Protein AF-0000000080771598 (afdb_homodimer)

Solvent-accessible surface area (backbone atoms only — not comparable to full-atom values): 28250 Å² total; per-residue (Å²): 133,88,80,78,76,54,63,40,70,60,49,57,68,72,60,44,41,63,59,21,54,93,52,37,79,59,56,39,40,31,40,36,38,34,39,39,39,37,68,39,38,24,35,72,76,75,35,74,57,46,80,46,67,42,46,30,31,37,40,36,41,31,43,69,46,51,52,76,40,77,41,52,15,52,71,35,59,61,47,60,25,22,37,27,39,34,43,36,38,33,21,34,55,80,38,49,33,80,73,46,57,35,33,22,36,39,37,28,38,62,59,42,78,44,52,78,42,70,54,32,35,35,44,28,40,29,38,80,86,41,38,18,27,21,21,35,28,55,65,50,74,46,78,30,64,79,86,79,67,80,42,74,47,72,63,45,32,71,85,68,51,82,73,64,88,69,71,58,45,63,70,75,68,53,88,68,50,89,76,61,35,68,74,22,55,45,49,43,60,53,49,52,52,50,43,35,37,75,76,64,51,34,40,47,56,28,23,37,39,44,40,32,22,22,81,88,41,44,27,61,26,45,36,65,50,38,58,63,14,40,21,63,78,43,43,40,34,37,37,36,44,28,37,35,30,41,84,89,63,53,69,51,52,34,40,35,38,45,34,38,34,35,30,37,43,95,64,27,36,36,38,27,42,38,36,37,47,28,37,66,101,132,88,79,76,75,53,63,37,71,60,51,57,67,71,62,46,42,63,59,21,54,93,51,38,81,59,56,40,38,32,40,36,40,34,40,40,37,38,68,38,37,24,34,70,77,75,37,74,56,45,80,48,66,42,44,28,32,36,39,38,40,32,42,69,48,54,53,76,40,78,41,53,13,52,73,36,58,62,48,62,25,24,36,27,39,34,42,37,40,31,21,34,56,81,35,52,32,81,73,46,57,35,32,23,35,40,37,28,39,62,61,43,77,44,52,77,41,70,53,34,35,35,43,28,41,30,38,82,86,43,38,18,27,22,22,34,29,55,65,50,74,44,77,31,64,79,87,80,68,80,42,74,48,72,65,46,33,71,86,70,51,82,71,65,89,68,73,56,47,64,69,76,70,53,89,66,49,90,75,63,36,70,74,22,54,44,51,44,60,53,50,51,53,49,44,36,36,74,75,65,49,33,40,48,57,28,22,38,40,45,39,32,22,24,81,87,42,44,26,62,27,45,37,63,49,37,57,65,14,42,20,63,77,43,42,42,35,37,38,36,45,29,37,34,30,42,86,88,64,54,71,51,52,36,39,35,38,44,36,38,33,34,28,37,46,94,62,27,36,35,38,27,41,37,35,37,47,29,38,65,103

Structure (mmCIF, N/CA/C/O backbone):
data_AF-0000000080771598-model_v1
#
loop_
_entity.id
_entity.type
_entity.pdbx_description
1 polymer 'DUF1794 domain-containing protein'
#
loop_
_atom_site.group_PDB
_atom_site.id
_atom_site.type_symbol
_atom_site.label_atom_id
_atom_site.label_alt_id
_atom_site.label_comp_id
_atom_site.label_asym_id
_atom_site.label_entity_id
_atom_site.label_seq_id
_atom_site.pdbx_PDB_ins_code
_atom_site.Cartn_x
_atom_site.Cartn_y
_atom_site.Cartn_z
_atom_site.occupancy
_atom_site.B_iso_or_equiv
_atom_site.auth_seq_id
_atom_site.auth_comp_id
_atom_site.auth_asym_id
_atom_site.auth_atom_id
_atom_site.pdbx_PDB_model_num
ATOM 1 N N . MET A 1 1 ? 12.57 40.688 -14.508 1 23.73 1 MET A N 1
ATOM 2 C CA . MET A 1 1 ? 12.922 39.719 -13.477 1 23.73 1 MET A CA 1
ATOM 3 C C . MET A 1 1 ? 12.898 38.281 -14.039 1 23.73 1 MET A C 1
ATOM 5 O O . MET A 1 1 ? 11.914 37.875 -14.641 1 23.73 1 MET A O 1
ATOM 9 N N . ASN A 1 2 ? 14.039 37.719 -14.266 1 23.36 2 ASN A N 1
ATOM 10 C CA . ASN A 1 2 ? 14.469 36.531 -14.961 1 23.36 2 ASN A CA 1
ATOM 11 C C . ASN A 1 2 ? 14.07 35.25 -14.203 1 23.36 2 ASN A C 1
ATOM 13 O O . ASN A 1 2 ? 14.578 35 -13.109 1 23.36 2 ASN A O 1
ATOM 17 N N . LEU A 1 3 ? 12.82 34.875 -14.227 1 22.02 3 LEU A N 1
ATOM 18 C CA . LEU A 1 3 ? 12.023 33.781 -13.641 1 22.02 3 LEU A CA 1
ATOM 19 C C . LEU A 1 3 ? 12.672 32.438 -13.883 1 22.02 3 LEU A C 1
ATOM 21 O O . LEU A 1 3 ? 12.406 31.797 -14.906 1 22.02 3 LEU A O 1
ATOM 25 N N . SER A 1 4 ? 13.961 32.375 -13.5 1 25.53 4 SER A N 1
ATOM 26 C CA . SER A 1 4 ? 14.695 31.125 -13.648 1 25.53 4 SER A CA 1
ATOM 27 C C . SER A 1 4 ? 14.023 29.984 -12.883 1 25.53 4 SER A C 1
ATOM 29 O O . SER A 1 4 ? 13.781 30.109 -11.68 1 25.53 4 SER A O 1
ATOM 31 N N . GLN A 1 5 ? 13.258 29.125 -13.477 1 22.75 5 GLN A N 1
ATOM 32 C CA . GLN A 1 5 ? 12.258 28.078 -13.281 1 22.75 5 GLN A CA 1
ATOM 33 C C . GLN A 1 5 ? 12.859 26.875 -12.547 1 22.75 5 GLN A C 1
ATOM 35 O O . GLN A 1 5 ? 13.781 26.234 -13.047 1 22.75 5 GLN A O 1
ATOM 40 N N . PHE A 1 6 ? 12.906 26.938 -11.258 1 26.81 6 PHE A N 1
ATOM 41 C CA . PHE A 1 6 ? 13.469 25.953 -10.352 1 26.81 6 PHE A CA 1
ATOM 42 C C . PHE A 1 6 ? 12.805 24.594 -10.547 1 26.81 6 PHE A C 1
ATOM 44 O O . PHE A 1 6 ? 11.711 24.359 -10.039 1 26.81 6 PHE A O 1
ATOM 51 N N . GLN A 1 7 ? 12.898 23.906 -11.633 1 23.14 7 GLN A N 1
ATOM 52 C CA . GLN A 1 7 ? 12.43 22.578 -12.031 1 23.14 7 GLN A CA 1
ATOM 53 C C . GLN A 1 7 ? 13.141 21.484 -11.242 1 23.14 7 GLN A C 1
ATOM 55 O O . GLN A 1 7 ? 14.375 21.453 -11.203 1 23.14 7 GLN A O 1
ATOM 60 N N . ARG A 1 8 ? 12.609 21.141 -10.109 1 29.84 8 ARG A N 1
ATOM 61 C CA . ARG A 1 8 ? 13.242 19.938 -9.586 1 29.84 8 ARG A CA 1
ATOM 62 C C . ARG A 1 8 ? 13.562 18.953 -10.703 1 29.84 8 ARG A C 1
ATOM 64 O O . ARG A 1 8 ? 12.648 18.406 -11.336 1 29.84 8 ARG A O 1
ATOM 71 N N . ALA A 1 9 ? 14.602 18.891 -11.273 1 35.28 9 ALA A N 1
ATOM 72 C CA . ALA A 1 9 ? 14.938 18.141 -12.477 1 35.28 9 ALA A CA 1
ATOM 73 C C . ALA A 1 9 ? 14.984 16.641 -12.195 1 35.28 9 ALA A C 1
ATOM 75 O O . ALA A 1 9 ? 15.68 16.188 -11.289 1 35.28 9 ALA A O 1
ATOM 76 N N . SER A 1 10 ? 13.773 15.828 -12.312 1 38.22 10 SER A N 1
ATOM 77 C CA . SER A 1 10 ? 13.93 14.383 -12.391 1 38.22 10 SER A CA 1
ATOM 78 C C . SER A 1 10 ? 15.281 14.008 -12.992 1 38.22 10 SER A C 1
ATOM 80 O O . SER A 1 10 ? 15.758 14.664 -13.922 1 38.22 10 SER A O 1
ATOM 82 N N . ALA A 1 11 ? 15.992 13.258 -12.211 1 47.62 11 ALA A N 1
ATOM 83 C CA . ALA A 1 11 ? 17.125 12.742 -12.969 1 47.62 11 ALA A CA 1
ATOM 84 C C . ALA A 1 11 ? 16.688 12.164 -14.305 1 47.62 11 ALA A C 1
ATOM 86 O O . ALA A 1 11 ? 15.562 11.68 -14.438 1 47.62 11 ALA A O 1
ATOM 87 N N . PRO A 1 12 ? 17.469 12.406 -15.32 1 44.69 12 PRO A N 1
ATOM 88 C CA . PRO A 1 12 ? 17.125 11.75 -16.578 1 44.69 12 PRO A CA 1
ATOM 89 C C . PRO A 1 12 ? 16.734 10.281 -16.391 1 44.69 12 PRO A C 1
ATOM 91 O O . PRO A 1 12 ? 17.344 9.586 -15.562 1 44.69 12 PRO A O 1
ATOM 94 N N . LEU A 1 13 ? 15.555 9.93 -16.797 1 50 13 LEU A N 1
ATOM 95 C CA . LEU A 1 13 ? 15.031 8.57 -16.75 1 50 13 LEU A CA 1
ATOM 96 C C . LEU A 1 13 ? 16.156 7.551 -16.922 1 50 13 LEU A C 1
ATOM 98 O O . LEU A 1 13 ? 16.141 6.496 -16.281 1 50 13 LEU A O 1
ATOM 102 N N . SER A 1 14 ? 17.078 7.926 -17.734 1 47.44 14 SER A N 1
ATOM 103 C CA . SER A 1 14 ? 18.156 6.996 -18.016 1 47.44 14 SER A CA 1
ATOM 104 C C . SER A 1 14 ? 18.984 6.719 -16.75 1 47.44 14 SER A C 1
ATOM 106 O O . SER A 1 14 ? 19.375 5.578 -16.5 1 47.44 14 SER A O 1
ATOM 108 N N . GLN A 1 15 ? 19.234 7.672 -15.945 1 49.88 15 GLN A N 1
ATOM 109 C CA . GLN A 1 15 ? 20.047 7.492 -14.742 1 49.88 15 GLN A CA 1
ATOM 110 C C . GLN A 1 15 ? 19.25 6.766 -13.656 1 49.88 15 GLN A C 1
ATOM 112 O O . GLN A 1 15 ? 19.812 5.953 -12.922 1 49.88 15 GLN A O 1
ATOM 117 N N . SER A 1 16 ? 17.984 7.027 -13.633 1 57.72 16 SER A N 1
ATOM 118 C CA . SER A 1 16 ? 17.141 6.375 -12.625 1 57.72 16 SER A CA 1
ATOM 119 C C . SER A 1 16 ? 17.031 4.879 -12.891 1 57.72 16 SER A C 1
ATOM 121 O O . SER A 1 16 ? 17.031 4.078 -11.953 1 57.72 16 SER A O 1
ATOM 123 N N . LEU A 1 17 ? 17.188 4.586 -14.078 1 69.12 17 LEU A N 1
ATOM 124 C CA . LEU A 1 17 ? 17.031 3.18 -14.43 1 69.12 17 LEU A CA 1
ATOM 125 C C . LEU A 1 17 ? 18.25 2.373 -13.984 1 69.12 17 LEU A C 1
ATOM 127 O O . LEU A 1 17 ? 18.109 1.232 -13.531 1 69.12 17 LEU A O 1
ATOM 131 N N . ASP A 1 18 ? 19.328 3.045 -13.945 1 78.81 18 ASP A N 1
ATOM 132 C CA . ASP A 1 18 ? 20.531 2.322 -13.531 1 78.81 18 ASP A CA 1
ATOM 133 C C . ASP A 1 18 ? 20.516 2.047 -12.023 1 78.81 18 ASP A C 1
ATOM 135 O O . ASP A 1 18 ? 20.938 0.983 -11.578 1 78.81 18 ASP A O 1
ATOM 139 N N . HIS A 1 19 ? 19.844 2.879 -11.32 1 92.25 19 HIS A N 1
ATOM 140 C CA . HIS A 1 19 ? 19.875 2.744 -9.867 1 92.25 19 HIS A CA 1
ATOM 141 C C . HIS A 1 19 ? 18.797 1.787 -9.375 1 92.25 19 HIS A C 1
ATOM 143 O O . HIS A 1 19 ? 18.828 1.359 -8.219 1 92.25 19 HIS A O 1
ATOM 149 N N . LEU A 1 20 ? 17.984 1.378 -10.289 1 96.69 20 LEU A N 1
ATOM 150 C CA . LEU A 1 20 ? 16.953 0.416 -9.93 1 96.69 20 LEU A CA 1
ATOM 151 C C . LEU A 1 20 ? 17.531 -0.985 -9.789 1 96.69 20 LEU A C 1
ATOM 153 O O . LEU A 1 20 ? 16.891 -1.884 -9.25 1 96.69 20 LEU A O 1
ATOM 157 N N . GLY A 1 21 ? 18.734 -1.151 -10.25 1 96.69 21 GLY A N 1
ATOM 158 C CA . GLY A 1 21 ? 19.375 -2.445 -10.109 1 96.69 21 GLY A CA 1
ATOM 159 C C . GLY A 1 21 ? 18.594 -3.58 -10.734 1 96.69 21 GLY A C 1
ATOM 160 O O . GLY A 1 21 ? 18.219 -3.514 -11.906 1 96.69 21 GLY A O 1
ATOM 161 N N . PRO A 1 22 ? 18.375 -4.613 -9.906 1 98 22 PRO A N 1
ATOM 162 C CA . PRO A 1 22 ? 17.672 -5.785 -10.438 1 98 22 PRO A CA 1
ATOM 163 C C . PRO A 1 22 ? 16.234 -5.469 -10.875 1 98 22 PRO A C 1
ATOM 165 O O . PRO A 1 22 ? 15.602 -6.285 -11.547 1 98 22 PRO A O 1
ATOM 168 N N . LEU A 1 23 ? 15.711 -4.324 -10.539 1 98.56 23 LEU A N 1
ATOM 169 C CA . LEU A 1 23 ? 14.32 -3.988 -10.805 1 98.56 23 LEU A CA 1
ATOM 170 C C . LEU A 1 23 ? 14.195 -3.207 -12.109 1 98.56 23 LEU A C 1
ATOM 172 O O . LEU A 1 23 ? 13.078 -2.904 -12.555 1 98.56 23 LEU A O 1
ATOM 176 N N . ALA A 1 24 ? 15.266 -2.844 -12.758 1 97.12 24 ALA A N 1
ATOM 177 C CA . ALA A 1 24 ? 15.297 -1.892 -13.859 1 97.12 24 ALA A CA 1
ATOM 178 C C . ALA A 1 24 ? 14.367 -2.332 -14.992 1 97.12 24 ALA A C 1
ATOM 180 O O . ALA A 1 24 ? 13.625 -1.518 -15.547 1 97.12 24 ALA A O 1
ATOM 181 N N . GLU A 1 25 ? 14.352 -3.582 -15.25 1 97.06 25 GLU A N 1
ATOM 182 C CA . GLU A 1 25 ? 13.641 -4.059 -16.422 1 97.06 25 GLU A CA 1
ATOM 183 C C . GLU A 1 25 ? 12.141 -4.188 -16.156 1 97.06 25 GLU A C 1
ATOM 185 O O . GLU A 1 25 ? 11.359 -4.434 -17.062 1 97.06 25 GLU A O 1
ATOM 190 N N . LEU A 1 26 ? 11.695 -3.988 -14.93 1 98.31 26 LEU A N 1
ATOM 191 C CA . LEU A 1 26 ? 10.266 -4.023 -14.602 1 98.31 26 LEU A CA 1
ATOM 192 C C . LEU A 1 26 ? 9.539 -2.834 -15.219 1 98.31 26 LEU A C 1
ATOM 194 O O . LEU A 1 26 ? 8.352 -2.914 -15.516 1 98.31 26 LEU A O 1
ATOM 198 N N . SER A 1 27 ? 10.242 -1.776 -15.398 1 97.62 27 SER A N 1
ATOM 199 C CA . SER A 1 27 ? 9.602 -0.551 -15.859 1 97.62 27 SER A CA 1
ATOM 200 C C . SER A 1 27 ? 8.828 -0.787 -17.156 1 97.62 27 SER A C 1
ATOM 202 O O . SER A 1 27 ? 9.375 -1.333 -18.109 1 97.62 27 SER A O 1
ATOM 204 N N . GLY A 1 28 ? 7.492 -0.408 -17.109 1 97.94 28 GLY A N 1
ATOM 205 C CA . GLY A 1 28 ? 6.699 -0.551 -18.312 1 97.94 28 GLY A CA 1
ATOM 206 C C . GLY A 1 28 ? 5.367 -1.239 -18.078 1 97.94 28 GLY A C 1
ATOM 207 O O . GLY A 1 28 ? 4.949 -1.407 -16.922 1 97.94 28 GLY A O 1
ATOM 208 N N . HIS A 1 29 ? 4.695 -1.545 -19.156 1 98.75 29 HIS A N 1
ATOM 209 C CA . HIS A 1 29 ? 3.371 -2.154 -19.156 1 98.75 29 HIS A CA 1
ATOM 210 C C . HIS A 1 29 ? 3.451 -3.643 -19.484 1 98.75 29 HIS A C 1
ATOM 212 O O . HIS A 1 29 ? 4.039 -4.031 -20.5 1 98.75 29 HIS A O 1
ATOM 218 N N . TRP A 1 30 ? 2.891 -4.469 -18.641 1 98.94 30 TRP A N 1
ATOM 219 C CA . TRP A 1 30 ? 2.906 -5.922 -18.797 1 98.94 30 TRP A CA 1
ATOM 220 C C . TRP A 1 30 ? 1.49 -6.473 -18.922 1 98.94 30 TRP A C 1
ATOM 222 O O . TRP A 1 30 ? 0.58 -6.027 -18.219 1 98.94 30 TRP A O 1
ATOM 232 N N . THR A 1 31 ? 1.27 -7.375 -19.781 1 98.81 31 THR A N 1
ATOM 233 C CA . THR A 1 31 ? -0.011 -8.055 -19.938 1 98.81 31 THR A CA 1
ATOM 234 C C . THR A 1 31 ? 0.19 -9.562 -20.062 1 98.81 31 THR A C 1
ATOM 236 O O . THR A 1 31 ? 1.224 -10.016 -20.562 1 98.81 31 THR A O 1
ATOM 239 N N . GLY A 1 32 ? -0.761 -10.289 -19.5 1 98.75 32 GLY A N 1
ATOM 240 C CA . GLY A 1 32 ? -0.625 -11.734 -19.625 1 98.75 32 GLY A CA 1
ATOM 241 C C . GLY A 1 32 ? -1.787 -12.492 -19.016 1 98.75 32 GLY A C 1
ATOM 242 O O . GLY A 1 32 ? -2.9 -11.977 -18.922 1 98.75 32 GLY A O 1
ATOM 243 N N . HIS A 1 33 ? -1.488 -13.781 -18.781 1 98.69 33 HIS A N 1
ATOM 244 C CA . HIS A 1 33 ? -2.482 -14.727 -18.281 1 98.69 33 HIS A CA 1
ATOM 245 C C . HIS A 1 33 ? -1.934 -15.547 -17.125 1 98.69 33 HIS A C 1
ATOM 247 O O . HIS A 1 33 ? -0.716 -15.68 -16.969 1 98.69 33 HIS A O 1
ATOM 253 N N . GLY A 1 34 ? -2.805 -16.047 -16.375 1 98.75 34 GLY A N 1
ATOM 254 C CA . GLY A 1 34 ? -2.396 -16.859 -15.242 1 98.75 34 GLY A CA 1
ATOM 255 C C . GLY A 1 34 ? -3.543 -17.641 -14.617 1 98.75 34 GLY A C 1
ATOM 256 O O . GLY A 1 34 ? -4.512 -17.984 -15.297 1 98.75 34 GLY A O 1
ATOM 257 N N . TYR A 1 35 ? -3.311 -18.062 -13.453 1 98.88 35 TYR A N 1
ATOM 258 C CA . TYR A 1 35 ? -4.289 -18.781 -12.656 1 98.88 35 TYR A CA 1
ATOM 259 C C . TYR A 1 35 ? -4.285 -18.297 -11.211 1 98.88 35 TYR A C 1
ATOM 261 O O . TYR A 1 35 ? -3.264 -17.812 -10.719 1 98.88 35 TYR A O 1
ATOM 269 N N . ASN A 1 36 ? -5.332 -18.406 -10.625 1 98.5 36 ASN A N 1
ATOM 270 C CA . ASN A 1 36 ? -5.547 -18.094 -9.211 1 98.5 36 ASN A CA 1
ATOM 271 C C . ASN A 1 36 ? -6.344 -19.188 -8.516 1 98.5 36 ASN A C 1
ATOM 273 O O . ASN A 1 36 ? -7.422 -19.578 -8.977 1 98.5 36 ASN A O 1
ATOM 277 N N . MET A 1 37 ? -5.824 -19.672 -7.477 1 98.5 37 MET A N 1
ATOM 278 C CA . MET A 1 37 ? -6.488 -20.688 -6.664 1 98.5 37 MET A CA 1
ATOM 279 C C . MET A 1 37 ? -6.582 -20.234 -5.207 1 98.5 37 MET A C 1
ATOM 281 O O . MET A 1 37 ? -5.586 -19.828 -4.613 1 98.5 37 MET A O 1
ATOM 285 N N . ILE A 1 38 ? -7.773 -20.344 -4.629 1 98.38 38 ILE A N 1
ATOM 286 C CA . ILE A 1 38 ? -7.957 -19.922 -3.246 1 98.38 38 ILE A CA 1
ATOM 287 C C . ILE A 1 38 ? -9.07 -20.734 -2.594 1 98.38 38 ILE A C 1
ATOM 289 O O . ILE A 1 38 ? -10.094 -21 -3.217 1 98.38 38 ILE A O 1
ATOM 293 N N . ALA A 1 39 ? -8.828 -21.203 -1.413 1 98.19 39 ALA A N 1
ATOM 294 C CA . ALA A 1 39 ? -9.891 -21.672 -0.529 1 98.19 39 ALA A CA 1
ATOM 295 C C . ALA A 1 39 ? -10.414 -20.531 0.351 1 98.19 39 ALA A C 1
ATOM 297 O O . ALA A 1 39 ? -9.648 -19.922 1.099 1 98.19 39 ALA A O 1
ATOM 298 N N . VAL A 1 40 ? -11.742 -20.25 0.284 1 98.06 40 VAL A N 1
ATOM 299 C CA . VAL A 1 40 ? -12.312 -19.172 1.075 1 98.06 40 VAL A CA 1
ATOM 300 C C . VAL A 1 40 ? -13.312 -19.734 2.078 1 98.06 40 VAL A C 1
ATOM 302 O O . VAL A 1 40 ? -13.969 -20.75 1.81 1 98.06 40 VAL A O 1
ATOM 305 N N . PRO A 1 41 ? -13.484 -19 3.229 1 98.12 41 PRO A N 1
ATOM 306 C CA . PRO A 1 41 ? -14.57 -19.406 4.129 1 98.12 41 PRO A CA 1
ATOM 307 C C . PRO A 1 41 ? -15.93 -19.406 3.443 1 98.12 41 PRO A C 1
ATOM 309 O O . PRO A 1 41 ? -16.172 -18.609 2.529 1 98.12 41 PRO A O 1
ATOM 312 N N . ASP A 1 42 ? -16.812 -20.25 3.988 1 97.62 42 ASP A N 1
ATOM 313 C CA . ASP A 1 42 ? -18.156 -20.359 3.396 1 97.62 42 ASP A CA 1
ATOM 314 C C . ASP A 1 42 ? -19.219 -20.5 4.473 1 97.62 42 ASP A C 1
ATOM 316 O O . ASP A 1 42 ? -20.141 -21.312 4.332 1 97.62 42 ASP A O 1
ATOM 320 N N . HIS A 1 43 ? -19.047 -19.781 5.508 1 96.75 43 HIS A N 1
ATOM 321 C CA . HIS A 1 43 ? -19.984 -19.766 6.621 1 96.75 43 HIS A CA 1
ATOM 322 C C . HIS A 1 43 ? -21.406 -19.469 6.141 1 96.75 43 HIS A C 1
ATOM 324 O O . HIS A 1 43 ? -22.375 -20.062 6.633 1 96.75 43 HIS A O 1
ATOM 330 N N . GLN A 1 44 ? -21.5 -18.609 5.203 1 94.94 44 GLN A N 1
ATOM 331 C CA . GLN A 1 44 ? -22.797 -18.156 4.695 1 94.94 44 GLN A CA 1
ATOM 332 C C . GLN A 1 44 ? -23.625 -19.344 4.172 1 94.94 44 GLN A C 1
ATOM 334 O O . GLN A 1 44 ? -24.859 -19.312 4.223 1 94.94 44 GLN A O 1
ATOM 339 N N . ASN A 1 45 ? -23 -20.391 3.664 1 96.31 45 ASN A N 1
ATOM 340 C CA . ASN A 1 45 ? -23.672 -21.547 3.104 1 96.31 45 ASN A CA 1
ATOM 341 C C . ASN A 1 45 ? -23.547 -22.766 4.016 1 96.31 45 ASN A C 1
ATOM 343 O O . ASN A 1 45 ? -23.719 -23.906 3.566 1 96.31 45 ASN A O 1
ATOM 347 N N . GLY A 1 46 ? -23.094 -22.516 5.18 1 95.69 46 GLY A N 1
ATOM 348 C CA . GLY A 1 46 ? -23 -23.578 6.164 1 95.69 46 GLY A CA 1
ATOM 349 C C . GLY A 1 46 ? -21.859 -24.531 5.902 1 95.69 46 GLY A C 1
ATOM 350 O O . GLY A 1 46 ? -21.906 -25.703 6.297 1 95.69 46 GLY A O 1
ATOM 351 N N . GLN A 1 47 ? -20.891 -24.109 5.168 1 94.75 47 GLN A N 1
ATOM 352 C CA . GLN A 1 47 ? -19.703 -24.906 4.859 1 94.75 47 GLN A CA 1
ATOM 353 C C . GLN A 1 47 ? -18.453 -24.281 5.473 1 94.75 47 GLN A C 1
ATOM 355 O O . GLN A 1 47 ? -18.469 -23.109 5.844 1 94.75 47 GLN A O 1
ATOM 360 N N . ILE A 1 48 ? -17.484 -25.109 5.613 1 94.44 48 ILE A N 1
ATOM 361 C CA . ILE A 1 48 ? -16.234 -24.625 6.18 1 94.44 48 ILE A CA 1
ATOM 362 C C . ILE A 1 48 ? -15.523 -23.75 5.156 1 94.44 48 ILE A C 1
ATOM 364 O O . ILE A 1 48 ? -15.062 -22.641 5.484 1 94.44 48 ILE A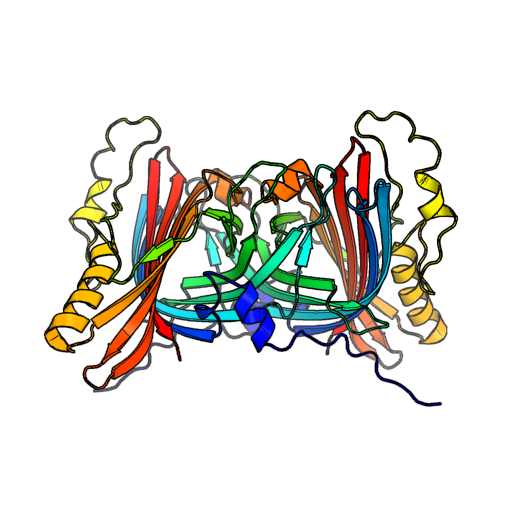 O 1
ATOM 368 N N . PHE A 1 49 ? -15.477 -24.297 3.932 1 97 49 PHE A N 1
ATOM 369 C CA . PHE A 1 49 ? -14.766 -23.562 2.895 1 97 49 PHE A CA 1
ATOM 370 C C . PHE A 1 49 ? -15.32 -23.891 1.516 1 97 49 PHE A C 1
ATOM 372 O O . PHE A 1 49 ? -16.094 -24.844 1.364 1 97 49 PHE A O 1
ATOM 379 N N . ARG A 1 50 ? -14.992 -23.062 0.575 1 96 50 ARG A N 1
ATOM 380 C CA . ARG A 1 50 ? -15.18 -23.344 -0.847 1 96 50 ARG A CA 1
ATOM 381 C C . ARG A 1 50 ? -13.922 -23 -1.641 1 96 50 ARG A C 1
ATOM 383 O O . ARG A 1 50 ? -13.234 -22.016 -1.34 1 96 50 ARG A O 1
ATOM 390 N N . LEU A 1 51 ? -13.664 -23.844 -2.598 1 97.19 51 LEU A N 1
ATOM 391 C CA . LEU A 1 51 ? -12.492 -23.688 -3.453 1 97.19 51 LEU A CA 1
ATOM 392 C C . LEU A 1 51 ? -12.844 -22.891 -4.707 1 97.19 51 LEU A C 1
ATOM 394 O O . LEU A 1 51 ? -13.844 -23.188 -5.367 1 97.19 51 LEU A O 1
ATOM 398 N N . ILE A 1 52 ? -12.078 -21.859 -5.008 1 96.88 52 ILE A N 1
ATOM 399 C CA . ILE A 1 52 ? -12.234 -21.062 -6.215 1 96.88 52 ILE A CA 1
ATOM 400 C C . ILE A 1 52 ? -10.953 -21.141 -7.051 1 96.88 52 ILE A C 1
ATOM 402 O O . ILE A 1 52 ? -9.859 -20.859 -6.555 1 96.88 52 ILE A O 1
ATOM 406 N N . VAL A 1 53 ? -11.078 -21.562 -8.266 1 97.94 53 VAL A N 1
ATOM 407 C CA . VAL A 1 53 ? -9.953 -21.625 -9.203 1 97.94 53 VAL A CA 1
ATOM 408 C C . VAL A 1 53 ? -10.336 -20.938 -10.508 1 97.94 53 VAL A C 1
ATOM 410 O O . VAL A 1 53 ? -11.32 -21.297 -11.148 1 97.94 53 VAL A O 1
ATOM 413 N N . ASN A 1 54 ? -9.562 -19.969 -10.922 1 97.38 54 ASN A N 1
ATOM 414 C CA . ASN A 1 54 ? -9.82 -19.188 -12.125 1 97.38 54 ASN A CA 1
ATOM 415 C C . ASN A 1 54 ? -8.602 -19.141 -13.047 1 97.38 54 ASN A C 1
ATOM 417 O O . ASN A 1 54 ? -7.469 -19.047 -12.57 1 97.38 54 ASN A O 1
ATOM 421 N N . ALA A 1 55 ? -8.922 -19.25 -14.312 1 98.75 55 ALA A N 1
ATOM 422 C CA . ALA A 1 55 ? -7.98 -18.656 -15.258 1 98.75 55 ALA A CA 1
ATOM 423 C C . ALA A 1 55 ? -8.102 -17.141 -15.266 1 98.75 55 ALA A C 1
ATOM 425 O O . ALA A 1 55 ? -9.195 -16.594 -15.125 1 98.75 55 ALA A O 1
ATOM 426 N N . THR A 1 56 ? -6.977 -16.469 -15.492 1 98.81 56 THR A N 1
ATOM 427 C CA . THR A 1 56 ? -7.008 -15.016 -15.32 1 98.81 56 THR A CA 1
ATOM 428 C C . THR A 1 56 ? -6.324 -14.312 -16.484 1 98.81 56 THR A C 1
ATOM 430 O O . THR A 1 56 ? -5.535 -14.93 -17.203 1 98.81 56 THR A O 1
ATOM 433 N N . THR A 1 57 ? -6.727 -13.117 -16.734 1 98.75 57 THR A N 1
ATOM 434 C CA . THR A 1 57 ? -5.969 -12.133 -17.5 1 98.75 57 THR A CA 1
ATOM 435 C C . THR A 1 57 ? -5.496 -11 -16.594 1 98.75 57 THR A C 1
ATOM 437 O O . THR A 1 57 ? -6.137 -10.695 -15.578 1 98.75 57 THR A O 1
ATOM 440 N N . GLU A 1 58 ? -4.328 -10.445 -16.969 1 98.5 58 GLU A N 1
ATOM 441 C CA . GLU A 1 58 ? -3.758 -9.484 -16.031 1 98.5 58 GLU A CA 1
ATOM 442 C C . GLU A 1 58 ? -2.949 -8.414 -16.75 1 98.5 58 GLU A C 1
ATOM 444 O O . GLU A 1 58 ? -2.412 -8.664 -17.844 1 98.5 58 GLU A O 1
ATOM 449 N N . THR A 1 59 ? -2.971 -7.227 -16.172 1 98.75 59 THR A N 1
ATOM 450 C CA . THR A 1 59 ? -2.041 -6.156 -16.5 1 98.75 59 THR A CA 1
ATOM 451 C C . THR A 1 59 ? -1.299 -5.668 -15.266 1 98.75 59 THR A C 1
ATOM 453 O O . THR A 1 59 ? -1.854 -5.66 -14.164 1 98.75 59 THR A O 1
ATOM 456 N N . ILE A 1 60 ? -0.044 -5.344 -15.43 1 98.88 60 ILE A N 1
ATOM 457 C CA . ILE A 1 60 ? 0.738 -4.641 -14.422 1 98.88 60 ILE A CA 1
ATOM 458 C C . ILE A 1 60 ? 1.446 -3.445 -15.055 1 98.88 60 ILE A C 1
ATOM 460 O O . ILE A 1 60 ? 2.113 -3.584 -16.078 1 98.88 60 ILE A O 1
ATOM 464 N N . ASP A 1 61 ? 1.291 -2.32 -14.484 1 98.88 61 ASP A N 1
ATOM 465 C CA . ASP A 1 61 ? 2.031 -1.123 -14.867 1 98.88 61 ASP A CA 1
ATOM 466 C C . ASP A 1 61 ? 3.055 -0.742 -13.805 1 98.88 61 ASP A C 1
ATOM 468 O O . ASP A 1 61 ? 2.695 -0.48 -12.648 1 98.88 61 ASP A O 1
ATOM 472 N N . PHE A 1 62 ? 4.309 -0.694 -14.211 1 98.62 62 PHE A N 1
ATOM 473 C CA . PHE A 1 62 ? 5.391 -0.244 -13.344 1 98.62 62 PHE A CA 1
ATOM 474 C C . PHE A 1 62 ? 5.902 1.123 -13.781 1 98.62 62 PHE A C 1
ATOM 476 O O . PHE A 1 62 ? 6.277 1.309 -14.945 1 98.62 62 PHE A O 1
ATOM 483 N N . ASN A 1 63 ? 5.996 2.018 -12.82 1 97.94 63 ASN A N 1
ATOM 484 C CA . ASN A 1 63 ? 6.453 3.375 -13.102 1 97.94 63 ASN A CA 1
ATOM 485 C C . ASN A 1 63 ? 7.582 3.791 -12.156 1 97.94 63 ASN A C 1
ATOM 487 O O . ASN A 1 63 ? 7.383 3.881 -10.945 1 97.94 63 ASN A O 1
ATOM 491 N N . PRO A 1 64 ? 8.742 4.102 -12.719 1 96.62 64 PRO A N 1
ATOM 492 C CA . PRO A 1 64 ? 9.859 4.504 -11.867 1 96.62 64 PRO A CA 1
ATOM 493 C C . PRO A 1 64 ? 9.57 5.766 -11.055 1 96.62 64 PRO A C 1
ATOM 495 O O . PRO A 1 64 ? 8.93 6.691 -11.562 1 96.62 64 PRO A O 1
ATOM 498 N N . ILE A 1 65 ? 10.016 5.684 -9.82 1 94.75 65 ILE A N 1
ATOM 499 C CA . ILE A 1 65 ? 10.055 6.887 -8.992 1 94.75 65 ILE A CA 1
ATOM 500 C C . ILE A 1 65 ? 11.234 7.762 -9.414 1 94.75 65 ILE A C 1
ATOM 502 O O . ILE A 1 65 ? 12.383 7.324 -9.375 1 94.75 65 ILE A O 1
ATOM 506 N N . GLY A 1 66 ? 11.125 8.828 -10.062 1 84.25 66 GLY A N 1
ATOM 507 C CA . GLY A 1 66 ? 12.008 9.688 -10.836 1 84.25 66 GLY A CA 1
ATOM 508 C C . GLY A 1 66 ? 13.258 10.094 -10.07 1 84.25 66 GLY A C 1
ATOM 509 O O . GLY A 1 66 ? 14.18 10.672 -10.656 1 84.25 66 GLY A O 1
ATOM 510 N N . GLY A 1 67 ? 13.516 9.812 -8.805 1 88.62 67 GLY A N 1
ATOM 511 C CA . GLY A 1 67 ? 14.695 10.211 -8.055 1 88.62 67 GLY A CA 1
ATOM 512 C C . GLY A 1 67 ? 14.953 9.352 -6.836 1 88.62 67 GLY A C 1
ATOM 513 O O . GLY A 1 67 ? 14.156 8.469 -6.512 1 88.62 67 GLY A O 1
ATOM 514 N N . PRO A 1 68 ? 16.156 9.594 -6.293 1 94.81 68 PRO A N 1
ATOM 515 C CA . PRO A 1 68 ? 16.469 8.844 -5.074 1 94.81 68 PRO A CA 1
ATOM 516 C C . PRO A 1 68 ? 15.5 9.156 -3.928 1 94.81 68 PRO A C 1
ATOM 518 O O . PRO A 1 68 ? 14.992 10.273 -3.832 1 94.81 68 PRO A O 1
ATOM 521 N N . VAL A 1 69 ? 15.25 8.188 -3.131 1 97.12 69 VAL A N 1
ATOM 522 C CA . VAL A 1 69 ? 14.523 8.32 -1.874 1 97.12 69 VAL A CA 1
ATOM 523 C C . VAL A 1 69 ? 15.492 8.234 -0.7 1 97.12 69 VAL A C 1
ATOM 525 O O . VAL A 1 69 ? 15.93 7.145 -0.33 1 97.12 69 VAL A O 1
ATOM 528 N N . PRO A 1 70 ? 15.781 9.336 -0.119 1 97.06 70 PRO A N 1
ATOM 529 C CA . PRO A 1 70 ? 16.766 9.312 0.97 1 97.06 70 PRO A CA 1
ATOM 530 C C . PRO A 1 70 ? 16.172 8.766 2.273 1 97.06 70 PRO A C 1
ATOM 532 O O . PRO A 1 70 ? 15.172 9.281 2.77 1 97.06 70 PRO A O 1
ATOM 535 N N . ASN A 1 71 ? 16.75 7.727 2.768 1 98.25 71 ASN A N 1
ATOM 536 C CA . ASN A 1 71 ? 16.531 7.27 4.137 1 98.25 71 ASN A CA 1
ATOM 537 C C . ASN A 1 71 ? 17.656 7.75 5.062 1 98.25 71 ASN A C 1
ATOM 539 O O . ASN A 1 71 ? 18.812 7.371 4.898 1 98.25 71 ASN A O 1
ATOM 543 N N . ARG A 1 72 ? 17.188 8.57 6.012 1 98.38 72 ARG A N 1
ATOM 544 C CA . ARG A 1 72 ? 18.172 9.172 6.91 1 98.38 72 ARG A CA 1
ATOM 545 C C . ARG A 1 72 ? 18.484 8.242 8.078 1 98.38 72 ARG A C 1
ATOM 547 O O . ARG A 1 72 ? 17.578 7.629 8.648 1 98.38 72 ARG A O 1
ATOM 554 N N . GLY A 1 73 ? 19.797 8.164 8.391 1 98.62 73 GLY A N 1
ATOM 555 C CA . GLY A 1 73 ? 20.203 7.211 9.406 1 98.62 73 GLY A CA 1
ATOM 556 C C . GLY A 1 73 ? 20.609 7.859 10.711 1 98.62 73 GLY A C 1
ATOM 557 O O . GLY A 1 73 ? 21.219 8.93 10.727 1 98.62 73 GLY A O 1
ATOM 558 N N . SER A 1 74 ? 20.312 7.207 11.828 1 98.62 74 SER A N 1
ATOM 559 C CA . SER A 1 74 ? 20.75 7.625 13.156 1 98.62 74 SER A CA 1
ATOM 560 C C . SER A 1 74 ? 21.891 6.758 13.664 1 98.62 74 SER A C 1
ATOM 562 O O . SER A 1 74 ? 22.656 7.18 14.539 1 98.62 74 SER A O 1
ATOM 564 N N . LYS A 1 75 ? 22 5.59 13.086 1 98.31 75 LYS A N 1
ATOM 565 C CA . LYS A 1 75 ? 23.031 4.652 13.516 1 98.31 75 LYS A CA 1
ATOM 566 C C . LYS A 1 75 ? 24.031 4.371 12.391 1 98.31 75 LYS A C 1
ATOM 568 O O . LYS A 1 75 ? 25 3.65 12.586 1 98.31 75 LYS A O 1
ATOM 573 N N . GLN A 1 76 ? 23.766 4.844 11.289 1 98.12 76 GLN A N 1
ATOM 574 C CA . GLN A 1 76 ? 24.641 4.832 10.125 1 98.12 76 GLN A CA 1
ATOM 575 C C . GLN A 1 76 ? 24.406 6.055 9.242 1 98.12 76 GLN A C 1
ATOM 577 O O . GLN A 1 76 ? 23.5 6.848 9.508 1 98.12 76 GLN A O 1
ATOM 582 N N . ASN A 1 77 ? 25.172 6.176 8.18 1 98.06 77 ASN A N 1
ATOM 583 C CA . ASN A 1 77 ? 24.938 7.227 7.191 1 98.06 77 ASN A CA 1
ATOM 584 C C . ASN A 1 77 ? 23.688 6.949 6.371 1 98.06 77 ASN A C 1
ATOM 586 O O . ASN A 1 77 ? 23.156 5.84 6.391 1 98.06 77 ASN A O 1
ATOM 590 N N . ASP A 1 78 ? 23.281 8 5.734 1 98.38 78 ASP A N 1
ATOM 591 C CA . ASP A 1 78 ? 22.094 7.902 4.895 1 98.38 78 ASP A CA 1
ATOM 592 C C . ASP A 1 78 ? 22.281 6.848 3.807 1 98.38 78 ASP A C 1
ATOM 594 O O . ASP A 1 78 ? 23.406 6.559 3.393 1 98.38 78 ASP A O 1
ATOM 598 N N . ILE A 1 79 ? 21.188 6.281 3.445 1 98.12 79 ILE A N 1
ATOM 599 C CA . ILE A 1 79 ? 21.141 5.457 2.244 1 98.12 79 ILE A CA 1
ATOM 600 C C . ILE A 1 79 ? 20.109 6.02 1.267 1 98.12 79 ILE A C 1
ATOM 602 O O . ILE A 1 79 ? 19.25 6.812 1.651 1 98.12 79 ILE A O 1
ATOM 606 N N . PHE A 1 80 ? 20.219 5.637 0.046 1 97.81 80 PHE A N 1
ATOM 607 C CA . PHE A 1 80 ? 19.328 6.102 -1.009 1 97.81 80 PHE A CA 1
ATOM 608 C C . PHE A 1 80 ? 18.641 4.922 -1.685 1 97.81 80 PHE A C 1
ATOM 610 O O . PHE A 1 80 ? 19.297 4.066 -2.279 1 97.81 80 PHE A O 1
ATOM 617 N N . LEU A 1 81 ? 17.359 4.898 -1.585 1 98.19 81 LEU A N 1
ATOM 618 C CA . LEU A 1 81 ? 16.547 3.875 -2.24 1 98.19 81 LEU A CA 1
ATOM 619 C C . LEU A 1 81 ? 16.062 4.359 -3.602 1 98.19 81 LEU A C 1
ATOM 621 O O . LEU A 1 81 ? 15.914 5.562 -3.822 1 98.19 81 LEU A O 1
ATOM 625 N N . TYR A 1 82 ? 15.859 3.439 -4.461 1 97.94 82 TYR A N 1
ATOM 626 C CA . TYR A 1 82 ? 15.203 3.648 -5.746 1 97.94 82 TYR A CA 1
ATOM 627 C C . TYR A 1 82 ? 14.062 2.654 -5.945 1 97.94 82 TYR A C 1
ATOM 629 O O . TYR A 1 82 ? 14.102 1.541 -5.418 1 97.94 82 TYR A O 1
ATOM 637 N N . GLY A 1 83 ? 13.047 3.107 -6.648 1 98 83 GLY A N 1
ATOM 638 C CA . GLY A 1 83 ? 11.93 2.186 -6.734 1 98 83 GLY A CA 1
ATOM 639 C C . GLY A 1 83 ? 10.961 2.521 -7.859 1 98 83 GLY A C 1
ATOM 640 O O . GLY A 1 83 ? 11.234 3.41 -8.672 1 98 83 GLY A O 1
ATOM 641 N N . LEU A 1 84 ? 9.883 1.682 -7.941 1 98.38 84 LEU A N 1
ATOM 642 C CA . LEU A 1 84 ? 8.781 1.808 -8.883 1 98.38 84 LEU A CA 1
ATOM 643 C C . LEU A 1 84 ? 7.441 1.694 -8.172 1 98.38 84 LEU A C 1
ATOM 645 O O . LEU A 1 84 ? 7.27 0.846 -7.293 1 98.38 84 LEU A O 1
ATOM 649 N N . THR A 1 85 ? 6.531 2.561 -8.562 1 98.69 85 THR A N 1
ATOM 650 C CA . THR A 1 85 ? 5.141 2.262 -8.234 1 98.69 85 THR A CA 1
ATOM 651 C C . THR A 1 85 ? 4.559 1.244 -9.211 1 98.69 85 THR A C 1
ATOM 653 O O . THR A 1 85 ? 5.059 1.09 -10.328 1 98.69 85 THR A O 1
ATOM 656 N N . TYR A 1 86 ? 3.547 0.521 -8.758 1 98.81 86 TYR A N 1
ATOM 657 C CA . TYR A 1 86 ? 2.877 -0.356 -9.711 1 98.81 86 TYR A CA 1
ATOM 658 C C . TYR A 1 86 ? 1.387 -0.456 -9.398 1 98.81 86 TYR A C 1
ATOM 660 O O . TYR A 1 86 ? 0.954 -0.15 -8.289 1 98.81 86 TYR A O 1
ATOM 668 N N . LEU A 1 87 ? 0.666 -0.797 -10.367 1 98.81 87 LEU A N 1
ATOM 669 C CA . LEU A 1 87 ? -0.739 -1.18 -10.289 1 98.81 87 LEU A CA 1
ATOM 670 C C . LEU A 1 87 ? -0.988 -2.498 -11.016 1 98.81 87 LEU A C 1
ATOM 672 O O . LEU A 1 87 ? -0.813 -2.584 -12.227 1 98.81 87 LEU A O 1
ATOM 676 N N . GLN A 1 88 ? -1.332 -3.5 -10.25 1 98.81 88 GLN A N 1
ATOM 677 C CA . GLN A 1 88 ? -1.697 -4.805 -10.789 1 98.81 88 GLN A CA 1
ATOM 678 C C . GLN A 1 88 ? -3.213 -4.965 -10.859 1 98.81 88 GLN A C 1
ATOM 680 O O . GLN A 1 88 ? -3.918 -4.691 -9.891 1 98.81 88 GLN A O 1
ATOM 685 N N . GLN A 1 89 ? -3.693 -5.363 -12.008 1 98.44 89 GLN A N 1
ATOM 686 C CA . GLN A 1 89 ? -5.109 -5.656 -12.195 1 98.44 89 GLN A CA 1
ATOM 687 C C . GLN A 1 89 ? -5.309 -7.039 -12.812 1 98.44 89 GLN A C 1
ATOM 689 O O . GLN A 1 89 ? -4.727 -7.348 -13.852 1 98.44 89 GLN A O 1
ATOM 694 N N . VAL A 1 90 ? -6.102 -7.863 -12.164 1 98.44 90 VAL A N 1
ATOM 695 C CA . VAL A 1 90 ? -6.352 -9.234 -12.602 1 98.44 90 VAL A CA 1
ATOM 696 C C . VAL A 1 90 ? -7.852 -9.445 -12.805 1 98.44 90 VAL A C 1
ATOM 698 O O . VAL A 1 90 ? -8.656 -9.055 -11.961 1 98.44 90 VAL A O 1
ATOM 701 N N . SER A 1 91 ? -8.195 -10.062 -13.883 1 98 91 SER A N 1
ATOM 702 C CA . SER A 1 91 ? -9.586 -10.359 -14.203 1 98 91 SER A CA 1
ATOM 703 C C . SER A 1 91 ? -9.781 -11.836 -14.516 1 98 91 SER A C 1
ATOM 705 O O . SER A 1 91 ? -8.828 -12.539 -14.867 1 98 91 SER A O 1
ATOM 707 N N . ASP A 1 92 ? -11.008 -12.266 -14.305 1 97.81 92 ASP A N 1
ATOM 708 C CA . ASP A 1 92 ? -11.383 -13.594 -14.781 1 97.81 92 ASP A CA 1
ATOM 709 C C . ASP A 1 92 ? -11.281 -13.68 -16.312 1 97.81 92 ASP A C 1
ATOM 711 O O . ASP A 1 92 ? -11.812 -12.82 -17.016 1 97.81 92 ASP A O 1
ATOM 715 N N . ALA A 1 93 ? -10.656 -14.68 -16.719 1 98 93 ALA A N 1
ATOM 716 C CA . ALA A 1 93 ? -10.391 -14.766 -18.156 1 98 93 ALA A CA 1
ATOM 717 C C . ALA A 1 93 ? -11.672 -15.031 -18.938 1 98 93 ALA A C 1
ATOM 719 O O . ALA A 1 93 ? -11.805 -14.594 -20.078 1 98 93 ALA A O 1
ATOM 720 N N . ALA A 1 94 ? -12.625 -15.75 -18.344 1 96.06 94 ALA A N 1
ATOM 721 C CA . ALA A 1 94 ? -13.844 -16.125 -19.047 1 96.06 94 ALA A CA 1
ATOM 722 C C . ALA A 1 94 ? -14.859 -14.992 -19.031 1 96.06 94 ALA A C 1
ATOM 724 O O . ALA A 1 94 ? -15.523 -14.742 -20.047 1 96.06 94 ALA A O 1
ATOM 725 N N . THR A 1 95 ? -14.977 -14.203 -17.969 1 95.25 95 THR A N 1
ATOM 726 C CA . THR A 1 95 ? -16.078 -13.258 -17.812 1 95.25 95 THR A CA 1
ATOM 727 C C . THR A 1 95 ? -15.562 -11.82 -17.922 1 95.25 95 THR A C 1
ATOM 729 O O . THR A 1 95 ? -16.344 -10.898 -18.141 1 95.25 95 THR A O 1
ATOM 732 N N . GLY A 1 96 ? -14.273 -11.625 -17.656 1 94.81 96 GLY A N 1
ATOM 733 C CA . GLY A 1 96 ? -13.719 -10.281 -17.641 1 94.81 96 GLY A CA 1
ATOM 734 C C . GLY A 1 96 ? -13.914 -9.562 -16.312 1 94.81 96 GLY A C 1
ATOM 735 O O . GLY A 1 96 ? -13.43 -8.445 -16.125 1 94.81 96 GLY A O 1
ATOM 736 N N . GLU A 1 97 ? -14.562 -10.234 -15.359 1 93.62 97 GLU A N 1
ATOM 737 C CA . GLU A 1 97 ? -14.836 -9.633 -14.062 1 93.62 97 GLU A CA 1
ATOM 738 C C . GLU A 1 97 ? -13.547 -9.438 -13.258 1 93.62 97 GLU A C 1
ATOM 740 O O . GLU A 1 97 ? -12.672 -10.297 -13.266 1 93.62 97 GLU A O 1
ATOM 745 N N . GLY A 1 98 ? -13.469 -8.297 -12.57 1 93.56 98 GLY A N 1
ATOM 746 C CA . GLY A 1 98 ? -12.312 -8.016 -11.742 1 93.56 98 GLY A CA 1
ATOM 747 C C . GLY A 1 98 ? -12.188 -8.961 -10.562 1 93.56 98 GLY A C 1
ATOM 748 O O . GLY A 1 98 ? -13.156 -9.188 -9.836 1 93.56 98 GLY A O 1
ATOM 749 N N . ILE A 1 99 ? -10.969 -9.477 -10.367 1 93.19 99 ILE A N 1
ATOM 750 C CA . ILE A 1 99 ? -10.68 -10.414 -9.281 1 93.19 99 ILE A CA 1
ATOM 751 C C . ILE A 1 99 ? -9.719 -9.773 -8.289 1 93.19 99 ILE A C 1
ATOM 753 O O . ILE A 1 99 ? -9.766 -10.062 -7.09 1 93.19 99 ILE A O 1
ATOM 757 N N . HIS A 1 100 ? -8.875 -8.992 -8.805 1 96.12 100 HIS A N 1
ATOM 758 C CA . HIS A 1 100 ? -7.797 -8.461 -7.98 1 96.12 100 HIS A CA 1
ATOM 759 C C . HIS A 1 100 ? -7.324 -7.105 -8.492 1 96.12 100 HIS A C 1
ATOM 761 O O . HIS A 1 100 ? -7.227 -6.895 -9.703 1 96.12 100 HIS A O 1
ATOM 767 N N . ILE A 1 101 ? -7.098 -6.176 -7.645 1 98.06 101 ILE A N 1
ATOM 768 C CA . ILE A 1 101 ? -6.441 -4.902 -7.918 1 98.06 101 ILE A CA 1
ATOM 769 C C . ILE A 1 101 ? -5.477 -4.562 -6.785 1 98.06 101 ILE A C 1
ATOM 771 O O . ILE A 1 101 ? -5.801 -4.746 -5.609 1 98.06 101 ILE A O 1
ATOM 775 N N . GLU A 1 102 ? -4.277 -4.07 -7.148 1 98.69 102 GLU A N 1
ATOM 776 C CA . GLU A 1 102 ? -3.223 -3.924 -6.148 1 98.69 102 GLU A CA 1
ATOM 777 C C . GLU A 1 102 ? -2.248 -2.816 -6.539 1 98.69 102 GLU A C 1
ATOM 779 O O . GLU A 1 102 ? -1.419 -2.996 -7.434 1 98.69 102 GLU A O 1
ATOM 784 N N . PRO A 1 103 ? -2.371 -1.662 -5.898 1 98.88 103 PRO A N 1
ATOM 785 C CA . PRO A 1 103 ? -1.285 -0.681 -5.98 1 98.88 103 PRO A CA 1
ATOM 786 C C . PRO A 1 103 ? -0.174 -0.946 -4.965 1 98.88 103 PRO A C 1
ATOM 788 O O . PRO A 1 103 ? -0.443 -1.42 -3.859 1 98.88 103 PRO A O 1
ATOM 791 N N . GLY A 1 104 ? 1.02 -0.637 -5.336 1 98.88 104 GLY A N 1
ATOM 792 C CA . GLY A 1 104 ? 2.143 -0.829 -4.434 1 98.88 104 GLY A CA 1
ATOM 793 C C . GLY A 1 104 ? 3.441 -0.25 -4.965 1 98.88 104 GLY A C 1
ATOM 794 O O . GLY A 1 104 ? 3.426 0.634 -5.824 1 98.88 104 GLY A O 1
ATOM 795 N N . ILE A 1 105 ? 4.543 -0.67 -4.285 1 98.94 105 ILE A N 1
ATOM 796 C CA . ILE A 1 105 ? 5.875 -0.194 -4.629 1 98.94 105 ILE A CA 1
ATOM 797 C C . ILE A 1 105 ? 6.867 -1.354 -4.574 1 98.94 105 ILE A C 1
ATOM 799 O O . ILE A 1 105 ? 6.777 -2.217 -3.699 1 98.94 105 ILE A O 1
ATOM 803 N N . TRP A 1 106 ? 7.77 -1.329 -5.535 1 98.88 106 TRP A N 1
ATOM 804 C CA . TRP A 1 106 ? 9.008 -2.098 -5.438 1 98.88 106 TRP A CA 1
ATOM 805 C C . TRP A 1 106 ? 10.195 -1.186 -5.145 1 98.88 106 TRP A C 1
ATOM 807 O O . TRP A 1 106 ? 10.305 -0.102 -5.723 1 98.88 106 TRP A O 1
ATOM 817 N N . LEU A 1 107 ? 11.109 -1.657 -4.277 1 98.75 107 LEU A N 1
ATOM 818 C CA . LEU A 1 107 ? 12.258 -0.843 -3.898 1 98.75 107 LEU A CA 1
ATOM 819 C C . LEU A 1 107 ? 13.555 -1.625 -4.066 1 98.75 107 LEU A C 1
ATOM 821 O O . LEU A 1 107 ? 13.609 -2.822 -3.777 1 98.75 107 LEU A O 1
ATOM 825 N N . ASN A 1 108 ? 14.539 -0.973 -4.516 1 98.69 108 ASN A N 1
ATOM 826 C CA . ASN A 1 108 ? 15.938 -1.396 -4.438 1 98.69 108 ASN A CA 1
ATOM 827 C C . ASN A 1 108 ? 16.656 -0.755 -3.252 1 98.69 108 ASN A C 1
ATOM 829 O O . ASN A 1 108 ? 16.844 0.461 -3.225 1 98.69 108 ASN A O 1
ATOM 833 N N . VAL A 1 109 ? 17.047 -1.557 -2.27 1 98.44 109 VAL A N 1
ATOM 834 C CA . VAL A 1 109 ? 17.672 -1.098 -1.036 1 98.44 109 VAL A CA 1
ATOM 835 C C . VAL A 1 109 ? 19.156 -1.465 -1.045 1 98.44 109 VAL A C 1
ATOM 837 O O . VAL A 1 109 ? 19.516 -2.637 -1.191 1 98.44 109 VAL A O 1
ATOM 840 N N . PRO A 1 110 ? 20.031 -0.518 -0.936 1 98.25 110 PRO A N 1
ATOM 841 C CA . PRO A 1 110 ? 21.453 -0.86 -0.877 1 98.25 110 PRO A CA 1
ATOM 842 C C . PRO A 1 110 ? 21.828 -1.582 0.413 1 98.25 110 PRO A C 1
ATOM 844 O O . PRO A 1 110 ? 21 -1.716 1.317 1 98.25 110 PRO A O 1
ATOM 847 N N . ALA A 1 111 ? 23.016 -2.082 0.417 1 98.38 111 ALA A N 1
ATOM 848 C CA . ALA A 1 111 ? 23.516 -2.67 1.654 1 98.38 111 ALA A CA 1
ATOM 849 C C . ALA A 1 111 ? 23.469 -1.668 2.803 1 98.38 111 ALA A C 1
ATOM 851 O O . ALA A 1 111 ? 23.578 -0.458 2.588 1 98.38 111 ALA A O 1
ATOM 852 N N . THR A 1 112 ? 23.219 -2.17 3.982 1 98.44 112 THR A N 1
ATOM 853 C CA . THR A 1 112 ? 23.141 -1.32 5.164 1 98.44 112 THR A CA 1
ATOM 854 C C . THR A 1 112 ? 24.141 -1.773 6.227 1 98.44 112 THR A C 1
ATOM 856 O O . THR A 1 112 ? 24.578 -2.926 6.223 1 98.44 112 THR A O 1
ATOM 859 N N . ALA A 1 113 ? 24.469 -0.81 7.102 1 98.44 113 ALA A N 1
ATOM 860 C CA . ALA A 1 113 ? 25.375 -1.112 8.203 1 98.44 113 ALA A CA 1
ATOM 861 C C . ALA A 1 113 ? 24.609 -1.286 9.508 1 98.44 113 ALA A C 1
ATOM 863 O O . ALA A 1 113 ? 25.078 -1.973 10.422 1 98.44 113 ALA A O 1
ATOM 864 N N . ALA A 1 114 ? 23.5 -0.717 9.609 1 97.75 114 ALA A N 1
ATOM 865 C CA . ALA A 1 114 ? 22.625 -0.804 10.781 1 97.75 114 ALA A CA 1
ATOM 866 C C . ALA A 1 114 ? 21.156 -0.912 10.375 1 97.75 114 ALA A C 1
ATOM 868 O O . ALA A 1 114 ? 20.484 0.104 10.195 1 97.75 114 ALA A O 1
ATOM 869 N N . PRO A 1 115 ? 20.594 -2.146 10.305 1 97.31 115 PRO A N 1
ATOM 870 C CA . PRO A 1 115 ? 21.359 -3.365 10.586 1 97.31 115 PRO A CA 1
ATOM 871 C C . PRO A 1 115 ? 22.328 -3.738 9.469 1 97.31 115 PRO A C 1
ATOM 873 O O . PRO A 1 115 ? 22.266 -3.152 8.383 1 97.31 115 PRO A O 1
ATOM 876 N N . GLN A 1 116 ? 23.203 -4.695 9.797 1 98.06 116 GLN A N 1
ATOM 877 C CA . GLN A 1 116 ? 24.094 -5.207 8.75 1 98.06 116 GLN A CA 1
ATOM 878 C C . GLN A 1 116 ? 23.344 -6.16 7.82 1 98.06 116 GLN A C 1
ATOM 880 O O . GLN A 1 116 ? 23.172 -7.336 8.141 1 98.06 116 GLN A O 1
ATOM 885 N N . ASP A 1 117 ? 22.984 -5.656 6.645 1 97.25 117 ASP A N 1
ATOM 886 C CA . ASP A 1 117 ? 22.25 -6.43 5.648 1 97.25 117 ASP A CA 1
ATOM 887 C C . ASP A 1 117 ? 22.844 -6.246 4.258 1 97.25 117 ASP A C 1
ATOM 889 O O . ASP A 1 117 ? 23.344 -5.168 3.928 1 97.25 117 ASP A O 1
ATOM 893 N N . PRO A 1 118 ? 22.859 -7.305 3.432 1 98.12 118 PRO A N 1
ATOM 894 C CA . PRO A 1 118 ? 23.188 -7.125 2.018 1 98.12 118 PRO A CA 1
ATOM 895 C C . PRO A 1 118 ? 22.156 -6.312 1.258 1 98.12 118 PRO A C 1
ATOM 897 O O . PRO A 1 118 ? 21.094 -5.977 1.813 1 98.12 118 PRO A O 1
ATOM 900 N N . PRO A 1 119 ? 22.484 -5.926 0.021 1 98.31 119 PRO A N 1
ATOM 901 C CA . PRO A 1 119 ? 21.422 -5.309 -0.771 1 98.31 119 PRO A CA 1
ATOM 902 C C . PRO A 1 119 ? 20.172 -6.18 -0.86 1 98.31 119 PRO A C 1
ATOM 904 O O . PRO A 1 119 ? 20.266 -7.406 -0.953 1 98.31 119 PRO A O 1
ATOM 907 N N . THR A 1 120 ? 19.031 -5.527 -0.774 1 98.44 120 THR A N 1
ATOM 908 C CA . THR A 1 120 ? 17.766 -6.254 -0.812 1 98.44 120 THR A CA 1
ATOM 909 C C . THR A 1 120 ? 16.766 -5.555 -1.732 1 98.44 120 THR A C 1
ATOM 911 O O . THR A 1 120 ? 17 -4.426 -2.164 1 98.44 120 THR A O 1
ATOM 914 N N . ILE A 1 121 ? 15.734 -6.281 -2.066 1 98.69 121 ILE A N 1
ATOM 915 C CA . ILE A 1 121 ? 14.555 -5.727 -2.727 1 98.69 121 ILE A CA 1
ATOM 916 C C . ILE A 1 121 ? 13.352 -5.828 -1.798 1 98.69 121 ILE A C 1
ATOM 918 O O . ILE A 1 121 ? 13.305 -6.695 -0.921 1 98.69 121 ILE A O 1
ATOM 922 N N . VAL A 1 122 ? 12.438 -4.879 -1.967 1 98.81 122 VAL A N 1
ATOM 923 C CA . VAL A 1 122 ? 11.242 -4.816 -1.129 1 98.81 122 VAL A CA 1
ATOM 924 C C . VAL A 1 122 ? 10.008 -4.684 -2.008 1 98.81 122 VAL A C 1
ATOM 926 O O . VAL A 1 122 ? 9.992 -3.908 -2.967 1 98.81 122 VAL A O 1
ATOM 929 N N . ARG A 1 123 ? 9.016 -5.48 -1.714 1 98.88 123 ARG A N 1
ATOM 930 C CA . ARG A 1 123 ? 7.691 -5.289 -2.297 1 98.88 123 ARG A CA 1
ATOM 931 C C . ARG A 1 123 ? 6.691 -4.816 -1.244 1 98.88 123 ARG A C 1
ATOM 933 O O . ARG A 1 123 ? 6.52 -5.465 -0.21 1 98.88 123 ARG A O 1
ATOM 940 N N . GLN A 1 124 ? 6.113 -3.695 -1.482 1 98.88 124 GLN A N 1
ATOM 941 C CA . GLN A 1 124 ? 5.008 -3.154 -0.695 1 98.88 124 GLN A CA 1
ATOM 942 C C . GLN A 1 124 ? 3.697 -3.219 -1.472 1 98.88 124 GLN A C 1
ATOM 944 O O . GLN A 1 124 ? 3.643 -2.838 -2.643 1 98.88 124 GLN A O 1
ATOM 949 N N . ALA A 1 125 ? 2.639 -3.695 -0.802 1 98.81 125 ALA A N 1
ATOM 950 C CA . ALA A 1 125 ? 1.376 -3.891 -1.511 1 98.81 125 ALA A CA 1
ATOM 951 C C . ALA A 1 125 ? 0.187 -3.555 -0.616 1 98.81 125 ALA A C 1
ATOM 953 O O . ALA A 1 125 ? 0.255 -3.715 0.604 1 98.81 125 ALA A O 1
ATOM 954 N N . THR A 1 126 ? -0.848 -3.084 -1.242 1 98.88 126 THR A N 1
ATOM 955 C CA . THR A 1 126 ? -2.145 -2.883 -0.605 1 98.88 126 THR A CA 1
ATOM 956 C C . THR A 1 126 ? -3.236 -3.65 -1.347 1 98.88 126 THR A C 1
ATOM 958 O O . THR A 1 126 ? -3.352 -3.549 -2.57 1 98.88 126 THR A O 1
ATOM 961 N N . ILE A 1 127 ? -3.967 -4.445 -0.63 1 98.69 127 ILE A N 1
ATOM 962 C CA . ILE A 1 127 ? -5.031 -5.281 -1.174 1 98.69 127 ILE A CA 1
ATOM 963 C C . ILE A 1 127 ? -6.379 -4.832 -0.615 1 98.69 127 ILE A C 1
ATOM 965 O O . ILE A 1 127 ? -6.527 -4.652 0.596 1 98.69 127 ILE A O 1
ATOM 969 N N . PRO A 1 128 ? -7.414 -4.656 -1.397 1 98.31 128 PRO A N 1
ATOM 970 C CA . PRO A 1 128 ? -8.656 -4.008 -0.964 1 98.31 128 PRO A CA 1
ATOM 971 C C . PRO A 1 128 ? -9.5 -4.898 -0.058 1 98.31 128 PRO A C 1
ATOM 973 O O . PRO A 1 128 ? -10.602 -4.508 0.346 1 98.31 128 PRO A O 1
ATOM 976 N N . HIS A 1 129 ? -9.008 -6.066 0.34 1 98.38 129 HIS A N 1
ATOM 977 C CA . HIS A 1 129 ? -9.664 -6.863 1.37 1 98.38 129 HIS A CA 1
ATOM 978 C C . HIS A 1 129 ? -9.359 -6.324 2.764 1 98.38 129 HIS A C 1
ATOM 980 O O . HIS A 1 129 ? -9.984 -6.734 3.742 1 98.38 129 HIS A O 1
ATOM 986 N N . GLY A 1 130 ? -8.43 -5.371 2.799 1 98.5 130 GLY A N 1
ATOM 987 C CA . GLY A 1 130 ? -7.984 -4.84 4.078 1 98.5 130 GLY A CA 1
ATOM 988 C C . GLY A 1 130 ? -6.648 -5.406 4.527 1 98.5 130 GLY A C 1
ATOM 989 O O . GLY A 1 130 ? -6.453 -5.68 5.711 1 98.5 130 GLY A O 1
ATOM 990 N N . ASP A 1 131 ? -5.73 -5.605 3.578 1 98.44 131 ASP A N 1
ATOM 991 C CA . ASP A 1 131 ? -4.395 -6.121 3.861 1 98.44 131 ASP A CA 1
ATOM 992 C C . ASP A 1 131 ? -3.32 -5.188 3.305 1 98.44 131 ASP A C 1
ATOM 994 O O . ASP A 1 131 ? -3.328 -4.859 2.117 1 98.44 131 ASP A O 1
ATOM 998 N N . SER A 1 132 ? -2.412 -4.754 4.133 1 98.69 132 SER A N 1
ATOM 999 C CA . SER A 1 132 ? -1.187 -4.078 3.717 1 98.69 132 SER A CA 1
ATOM 1000 C C . SER A 1 132 ? 0.041 -4.941 3.992 1 98.69 132 SER A C 1
ATOM 1002 O O . SER A 1 132 ? 0.185 -5.492 5.086 1 98.69 132 SER A O 1
ATOM 1004 N N . LEU A 1 133 ? 0.896 -5.031 2.986 1 98.25 133 LEU A N 1
ATOM 1005 C CA . LEU A 1 133 ? 1.983 -5.988 3.15 1 98.25 133 LEU A CA 1
ATOM 1006 C C . LEU A 1 133 ? 3.324 -5.359 2.791 1 98.25 133 LEU A C 1
ATOM 1008 O O . LEU A 1 133 ? 3.383 -4.438 1.972 1 98.25 133 LEU A O 1
ATOM 1012 N N . LEU A 1 134 ? 4.367 -5.777 3.438 1 98.81 134 LEU A N 1
ATOM 1013 C CA . LEU A 1 134 ? 5.77 -5.52 3.121 1 98.81 134 LEU A CA 1
ATOM 1014 C C . LEU A 1 134 ? 6.566 -6.82 3.104 1 98.81 134 LEU A C 1
ATOM 1016 O O . LEU A 1 134 ? 6.566 -7.566 4.086 1 98.81 134 LEU A O 1
ATOM 1020 N N . ALA A 1 135 ? 7.113 -7.125 1.981 1 98.81 135 ALA A N 1
ATOM 1021 C CA . ALA A 1 135 ? 7.949 -8.312 1.801 1 98.81 135 ALA A CA 1
ATOM 1022 C C . ALA A 1 135 ? 9.344 -7.934 1.313 1 98.81 135 ALA A C 1
ATOM 1024 O O . ALA A 1 135 ? 9.508 -6.969 0.562 1 98.81 135 ALA A O 1
ATOM 1025 N N . GLN A 1 136 ? 10.281 -8.688 1.715 1 98.56 136 GLN A N 1
ATOM 1026 C CA . GLN A 1 136 ? 11.672 -8.375 1.411 1 98.56 136 GLN A CA 1
ATOM 1027 C C . GLN A 1 136 ? 12.445 -9.625 0.996 1 98.56 136 GLN A C 1
ATOM 1029 O O . GLN A 1 136 ? 12.047 -10.742 1.322 1 98.56 136 GLN A O 1
ATOM 1034 N N . GLY A 1 137 ? 13.438 -9.469 0.157 1 98.44 137 GLY A N 1
ATOM 1035 C CA . GLY A 1 137 ? 14.289 -10.562 -0.294 1 98.44 137 GLY A CA 1
ATOM 1036 C C . GLY A 1 137 ? 15.531 -10.086 -1.02 1 98.44 137 GLY A C 1
ATOM 1037 O O . GLY A 1 137 ? 15.828 -8.891 -1.04 1 98.44 137 GLY A O 1
ATOM 1038 N N . GLN A 1 138 ? 16.312 -11.023 -1.508 1 98.38 138 GLN A N 1
ATOM 1039 C CA . GLN A 1 138 ? 17.531 -10.742 -2.252 1 98.38 138 GLN A CA 1
ATOM 1040 C C . GLN A 1 138 ? 17.406 -11.211 -3.699 1 98.38 138 GLN A C 1
ATOM 1042 O O . GLN A 1 138 ? 17.094 -12.375 -3.957 1 98.38 138 GLN A O 1
ATOM 1047 N N . ALA A 1 139 ? 17.703 -10.312 -4.562 1 98.56 139 ALA A N 1
ATOM 1048 C CA . ALA A 1 139 ? 17.641 -10.641 -5.984 1 98.56 139 ALA A CA 1
ATOM 1049 C C . ALA A 1 139 ? 18.891 -11.414 -6.414 1 98.56 139 ALA A C 1
ATOM 1051 O O . ALA A 1 139 ? 19.922 -11.352 -5.746 1 98.56 139 ALA A O 1
ATOM 1052 N N . SER A 1 140 ? 18.75 -12.172 -7.461 1 98.56 140 SER A N 1
ATOM 1053 C CA . SER A 1 140 ? 19.844 -12.844 -8.141 1 98.56 140 SER A CA 1
ATOM 1054 C C . SER A 1 140 ? 19.625 -12.898 -9.648 1 98.56 140 SER A C 1
ATOM 1056 O O . SER A 1 140 ? 18.562 -12.508 -10.133 1 98.56 140 SER A O 1
ATOM 1058 N N . ALA A 1 141 ? 20.656 -13.242 -10.391 1 98.25 141 ALA A N 1
ATOM 1059 C CA . ALA A 1 141 ? 20.562 -13.352 -11.844 1 98.25 141 ALA A CA 1
ATOM 1060 C C . ALA A 1 141 ? 21.297 -14.594 -12.344 1 98.25 141 ALA A C 1
ATOM 1062 O O . ALA A 1 141 ? 22.281 -15.023 -11.742 1 98.25 141 ALA A O 1
ATOM 1063 N N . GLU A 1 142 ? 20.797 -15.125 -13.406 1 98.19 142 GLU A N 1
ATOM 1064 C CA . GLU A 1 142 ? 21.438 -16.266 -14.062 1 98.19 142 GLU A CA 1
ATOM 1065 C C . GLU A 1 142 ? 21.25 -16.203 -15.578 1 98.19 142 GLU A C 1
ATOM 1067 O O . GLU A 1 142 ? 20.281 -15.625 -16.062 1 98.19 142 GLU A O 1
ATOM 1072 N N . ALA A 1 143 ? 22.188 -16.812 -16.328 1 98.06 143 ALA A N 1
ATOM 1073 C CA . ALA A 1 143 ? 22.156 -16.797 -17.781 1 98.06 143 ALA A CA 1
ATOM 1074 C C . ALA A 1 143 ? 21.438 -18.016 -18.328 1 98.06 143 ALA A C 1
ATOM 1076 O O . ALA A 1 143 ? 21.984 -18.75 -19.156 1 98.06 143 ALA A O 1
ATOM 1077 N N . ARG A 1 144 ? 20.297 -18.25 -17.844 1 97.62 144 ARG A N 1
ATOM 1078 C CA . ARG A 1 144 ? 19.469 -19.375 -18.25 1 97.62 144 ARG A CA 1
ATOM 1079 C C . ARG A 1 144 ? 18.016 -19.156 -17.844 1 97.62 144 ARG A C 1
ATOM 1081 O O . ARG A 1 144 ? 17.688 -18.156 -17.188 1 97.62 144 ARG A O 1
ATOM 1088 N N . ALA A 1 145 ? 17.125 -20 -18.297 1 98.38 145 ALA A N 1
ATOM 1089 C CA . ALA A 1 145 ? 15.734 -20.031 -17.844 1 98.38 145 ALA A CA 1
ATOM 1090 C C . ALA A 1 145 ? 15.656 -20.281 -16.344 1 98.38 145 ALA A C 1
ATOM 1092 O O . ALA A 1 145 ? 16.531 -20.938 -15.766 1 98.38 145 ALA A O 1
ATOM 1093 N N . PRO A 1 146 ? 14.625 -19.797 -15.75 1 98.56 146 PRO A N 1
ATOM 1094 C CA . PRO A 1 146 ? 14.516 -20.016 -14.312 1 98.56 146 PRO A CA 1
ATOM 1095 C C . PRO A 1 146 ? 14.227 -21.469 -13.953 1 98.56 146 PRO A C 1
ATOM 1097 O O . PRO A 1 146 ? 13.625 -22.203 -14.758 1 98.56 146 PRO A O 1
ATOM 1100 N N . ASN A 1 147 ? 14.727 -21.812 -12.758 1 97.12 147 ASN A N 1
ATOM 1101 C CA . ASN A 1 147 ? 14.266 -23.047 -12.133 1 97.12 147 ASN A CA 1
ATOM 1102 C C . ASN A 1 147 ? 13.023 -22.812 -11.273 1 97.12 147 ASN A C 1
ATOM 1104 O O . ASN A 1 147 ? 13.102 -22.219 -10.203 1 97.12 147 ASN A O 1
ATOM 1108 N N . ILE A 1 148 ? 11.938 -23.297 -11.75 1 98.81 148 ILE A N 1
ATOM 1109 C CA . ILE A 1 148 ? 10.672 -23.078 -11.062 1 98.81 148 ILE A CA 1
ATOM 1110 C C . ILE A 1 148 ? 10.281 -24.312 -10.266 1 98.81 148 ILE A C 1
ATOM 1112 O O . ILE A 1 148 ? 9.922 -25.344 -10.844 1 98.81 148 ILE A O 1
ATOM 1116 N N . ALA A 1 149 ? 10.383 -24.25 -8.961 1 98.75 149 ALA A N 1
ATOM 1117 C CA . ALA A 1 149 ? 10.039 -25.359 -8.07 1 98.75 149 ALA A CA 1
ATOM 1118 C C . ALA A 1 149 ? 8.531 -25.594 -8.039 1 98.75 149 ALA A C 1
ATOM 1120 O O . ALA A 1 149 ? 7.75 -24.656 -8.234 1 98.75 149 ALA A O 1
ATOM 1121 N N . PRO A 1 150 ? 8.125 -26.859 -7.824 1 98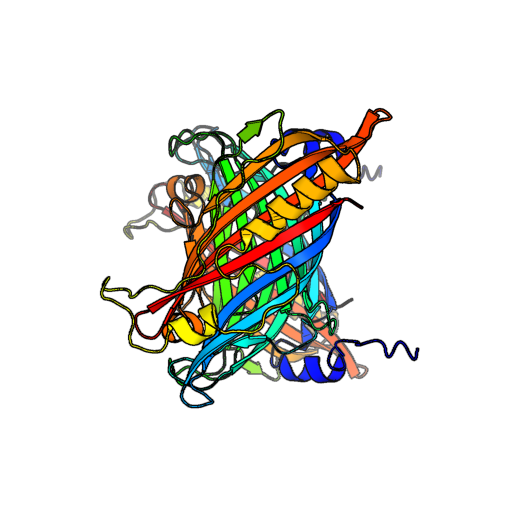.75 150 PRO A N 1
ATOM 1122 C CA . PRO A 1 150 ? 6.695 -27.078 -7.602 1 98.75 150 PRO A CA 1
ATOM 1123 C C . PRO A 1 150 ? 6.176 -26.359 -6.355 1 98.75 150 PRO A C 1
ATOM 1125 O O . PRO A 1 150 ? 6.957 -26.031 -5.461 1 98.75 150 PRO A O 1
ATOM 1128 N N . VAL A 1 151 ? 4.91 -26.094 -6.336 1 98.75 151 VAL A N 1
ATOM 1129 C CA . VAL A 1 151 ? 4.258 -25.5 -5.176 1 98.75 151 VAL A CA 1
ATOM 1130 C C . VAL A 1 151 ? 3.002 -26.297 -4.828 1 98.75 151 VAL A C 1
ATOM 1132 O O . VAL A 1 151 ? 2.27 -26.734 -5.719 1 98.75 151 VAL A O 1
ATOM 1135 N N . SER A 1 152 ? 2.799 -26.516 -3.588 1 97.62 152 SER A N 1
ATOM 1136 C CA . SER A 1 152 ? 1.621 -27.25 -3.145 1 97.62 152 SER A CA 1
ATOM 1137 C C . SER A 1 152 ? 0.472 -26.312 -2.805 1 97.62 152 SER A C 1
ATOM 1139 O O . SER A 1 152 ? 0.688 -25.234 -2.227 1 97.62 152 SER A O 1
ATOM 1141 N N . THR A 1 153 ? -0.722 -26.75 -3.107 1 97.88 153 THR A N 1
ATOM 1142 C CA . THR A 1 153 ? -1.929 -26.016 -2.752 1 97.88 153 THR A CA 1
ATOM 1143 C C . THR A 1 153 ? -2.617 -26.656 -1.546 1 97.88 153 THR A C 1
ATOM 1145 O O . THR A 1 153 ? -3.637 -26.141 -1.07 1 97.88 153 THR A O 1
ATOM 1148 N N . MET A 1 154 ? -2.133 -27.703 -1.056 1 96.31 154 MET A N 1
ATOM 1149 C CA . MET A 1 154 ? -2.836 -28.531 -0.077 1 96.31 154 MET A CA 1
ATOM 1150 C C . MET A 1 154 ? -2.873 -27.844 1.285 1 96.31 154 MET A C 1
ATOM 1152 O O . MET A 1 154 ? -1.841 -27.406 1.791 1 96.31 154 MET A O 1
ATOM 1156 N N . PRO A 1 155 ? -4.078 -27.844 1.91 1 97.62 155 PRO A N 1
ATOM 1157 C CA . PRO A 1 155 ? -4.168 -27.281 3.262 1 97.62 155 PRO A CA 1
ATOM 1158 C C . PRO A 1 155 ? -3.561 -28.203 4.32 1 97.62 155 PRO A C 1
ATOM 1160 O O . PRO A 1 155 ? -3.434 -29.406 4.098 1 97.62 155 PRO A O 1
ATOM 1163 N N . THR A 1 156 ? -3.135 -27.609 5.438 1 97.56 156 THR A N 1
ATOM 1164 C CA . THR A 1 156 ? -2.633 -28.328 6.602 1 97.56 156 THR A CA 1
ATOM 1165 C C . THR A 1 156 ? -3.232 -27.766 7.887 1 97.56 156 THR A C 1
ATOM 1167 O O . THR A 1 156 ? -3.631 -26.609 7.934 1 97.56 156 THR A O 1
ATOM 1170 N N . ARG A 1 157 ? -3.311 -28.594 8.859 1 97.56 157 ARG A N 1
ATOM 1171 C CA . ARG A 1 157 ? -3.801 -28.109 10.141 1 97.56 157 ARG A CA 1
ATOM 1172 C C . ARG A 1 157 ? -2.736 -27.281 10.859 1 97.56 157 ARG A C 1
ATOM 1174 O O . ARG A 1 157 ? -1.546 -27.594 10.781 1 97.56 157 ARG A O 1
ATOM 1181 N N . VAL A 1 158 ? -3.146 -26.391 11.641 1 97.31 158 VAL A N 1
ATOM 1182 C CA . VAL A 1 158 ? -2.248 -25.547 12.414 1 97.31 158 VAL A CA 1
ATOM 1183 C C . VAL A 1 158 ? -1.481 -26.391 13.43 1 97.31 158 VAL A C 1
ATOM 1185 O O . VAL A 1 158 ? -0.295 -26.156 13.672 1 97.31 158 VAL A O 1
ATOM 1188 N N . ASP A 1 159 ? -2.178 -27.422 13.945 1 96.56 159 ASP A N 1
ATOM 1189 C CA . ASP A 1 159 ? -1.573 -28.234 14.992 1 96.56 159 ASP A CA 1
ATOM 1190 C C . ASP A 1 159 ? -0.768 -29.391 14.406 1 96.56 159 ASP A C 1
ATOM 1192 O O . ASP A 1 159 ? -0.228 -30.219 15.141 1 96.56 159 ASP A O 1
ATOM 1196 N N . GLY A 1 160 ? -0.777 -29.562 13.109 1 94.5 160 GLY A N 1
ATOM 1197 C CA . GLY A 1 160 ? 0.033 -30.562 12.438 1 94.5 160 GLY A CA 1
ATOM 1198 C C . GLY A 1 160 ? -0.667 -31.906 12.297 1 94.5 160 GLY A C 1
ATOM 1199 O O . GLY A 1 160 ? -0.14 -32.812 11.664 1 94.5 160 GLY A O 1
ATOM 1200 N N . LYS A 1 161 ? -1.89 -32.031 12.867 1 93.5 161 LYS A N 1
ATOM 1201 C CA . LYS A 1 161 ? -2.654 -33.281 12.75 1 93.5 161 LYS A CA 1
ATOM 1202 C C . LYS A 1 161 ? -3.227 -33.438 11.344 1 93.5 161 LYS A C 1
ATOM 1204 O O . LYS A 1 161 ? -3.242 -32.5 10.562 1 93.5 161 LYS A O 1
ATOM 1209 N N . PRO A 1 162 ? -3.631 -34.625 11.016 1 93.31 162 PRO A N 1
ATOM 1210 C CA . PRO A 1 162 ? -4.238 -34.812 9.695 1 93.31 162 PRO A CA 1
ATOM 1211 C C . PRO A 1 162 ? -5.516 -34 9.508 1 93.31 162 PRO A C 1
ATOM 1213 O O . PRO A 1 162 ? -6.23 -33.75 10.477 1 93.31 162 PRO A O 1
ATOM 1216 N N . LEU A 1 163 ? -5.801 -33.719 8.328 1 94 163 LEU A N 1
ATOM 1217 C CA . LEU A 1 163 ? -7.031 -33 8 1 94 163 LEU A CA 1
ATOM 1218 C C . LEU A 1 163 ? -8.25 -33.906 8.211 1 94 163 LEU A C 1
ATOM 1220 O O . LEU A 1 163 ? -8.164 -35.125 8.047 1 94 163 LEU A O 1
ATOM 1224 N N . PRO A 1 164 ? -9.391 -33.281 8.586 1 88.19 164 PRO A N 1
ATOM 1225 C CA . PRO A 1 164 ? -10.617 -34.062 8.625 1 88.19 164 PRO A CA 1
ATOM 1226 C C . PRO A 1 164 ? -10.977 -34.656 7.27 1 88.19 164 PRO A C 1
ATOM 1228 O O . PRO A 1 164 ? -10.57 -34.156 6.23 1 88.19 164 PRO A O 1
ATOM 1231 N N . LEU A 1 165 ? -11.727 -35.688 7.344 1 86.06 165 LEU A N 1
ATOM 1232 C CA . LEU A 1 165 ? -12.172 -36.344 6.117 1 86.06 165 LEU A CA 1
ATOM 1233 C C . LEU A 1 165 ? -12.977 -35.375 5.246 1 86.06 165 LEU A C 1
ATOM 1235 O O . LEU A 1 165 ? -13.812 -34.625 5.754 1 86.06 165 LEU A O 1
ATOM 1239 N N . GLY A 1 166 ? -12.648 -35.344 3.914 1 88.25 166 GLY A N 1
ATOM 1240 C CA . GLY A 1 166 ? -13.445 -34.594 2.973 1 88.25 166 GLY A CA 1
ATOM 1241 C C . GLY A 1 166 ? -12.812 -33.25 2.598 1 88.25 166 GLY A C 1
ATOM 1242 O O . GLY A 1 166 ? -13.148 -32.656 1.567 1 88.25 166 GLY A O 1
ATOM 1243 N N . TYR A 1 167 ? -11.898 -32.812 3.396 1 89.62 167 TYR A N 1
ATOM 1244 C CA . TYR A 1 167 ? -11.32 -31.484 3.172 1 89.62 167 TYR A CA 1
ATOM 1245 C C . TYR A 1 167 ? -10.477 -31.469 1.904 1 89.62 167 TYR A C 1
ATOM 1247 O O . TYR A 1 167 ? -10.312 -30.422 1.273 1 89.62 167 TYR A O 1
ATOM 1255 N N . THR A 1 168 ? -10.008 -32.562 1.5 1 92.06 168 THR A N 1
ATOM 1256 C CA . THR A 1 168 ? -9.141 -32.625 0.333 1 92.06 168 THR A CA 1
ATOM 1257 C C . THR A 1 168 ? -9.938 -32.938 -0.928 1 92.06 168 THR A C 1
ATOM 1259 O O . THR A 1 168 ? -9.43 -32.781 -2.043 1 92.06 168 THR A O 1
ATOM 1262 N N . ASP A 1 169 ? -11.156 -33.344 -0.844 1 93.12 169 ASP A N 1
ATOM 1263 C CA . ASP A 1 169 ? -11.969 -33.812 -1.969 1 93.12 169 ASP A CA 1
ATOM 1264 C C . ASP A 1 169 ? -12.07 -32.75 -3.047 1 93.12 169 ASP A C 1
ATOM 1266 O O . ASP A 1 169 ? -11.859 -33 -4.23 1 93.12 169 ASP A O 1
ATOM 1270 N N . PRO A 1 170 ? -12.32 -31.547 -2.688 1 93.94 170 PRO A N 1
ATOM 1271 C CA . PRO A 1 170 ? -12.43 -30.531 -3.738 1 93.94 170 PRO A CA 1
ATOM 1272 C C . PRO A 1 170 ? -11.125 -30.328 -4.512 1 93.94 170 PRO A C 1
ATOM 1274 O O . PRO A 1 170 ? -11.156 -29.969 -5.691 1 93.94 170 PRO A O 1
ATOM 1277 N N . TYR A 1 171 ? -10.047 -30.562 -3.904 1 95.19 171 TYR A N 1
ATOM 1278 C CA . TYR A 1 171 ? -8.742 -30.406 -4.535 1 95.19 171 TYR A CA 1
ATOM 1279 C C . TYR A 1 171 ? -8.469 -31.562 -5.496 1 95.19 171 TYR A C 1
ATOM 1281 O O . TYR A 1 171 ? -7.859 -31.359 -6.551 1 95.19 171 TYR A O 1
ATOM 1289 N N . LEU A 1 172 ? -8.906 -32.719 -5.125 1 92.25 172 LEU A N 1
ATOM 1290 C CA . LEU A 1 172 ? -8.57 -33.938 -5.859 1 92.25 172 LEU A CA 1
ATOM 1291 C C . LEU A 1 172 ? -9.578 -34.188 -6.973 1 92.25 172 LEU A C 1
ATOM 1293 O O . LEU A 1 172 ? -9.219 -34.719 -8.023 1 92.25 172 LEU A O 1
ATOM 1297 N N . ASN A 1 173 ? -10.82 -33.75 -6.758 1 90.75 173 ASN A N 1
ATOM 1298 C CA . ASN A 1 173 ? -11.883 -34.125 -7.68 1 90.75 173 ASN A CA 1
ATOM 1299 C C . ASN A 1 173 ? -12.531 -32.906 -8.328 1 90.75 173 ASN A C 1
ATOM 1301 O O . ASN A 1 173 ? -13.555 -33.031 -9 1 90.75 173 ASN A O 1
ATOM 1305 N N . GLY A 1 174 ? -11.977 -31.828 -8.141 1 91 174 GLY A N 1
ATOM 1306 C CA . GLY A 1 174 ? -12.57 -30.625 -8.703 1 91 174 GLY A CA 1
ATOM 1307 C C . GLY A 1 174 ? -12.32 -30.484 -10.195 1 91 174 GLY A C 1
ATOM 1308 O O . GLY A 1 174 ? -11.477 -31.188 -10.758 1 91 174 GLY A O 1
ATOM 1309 N N . LYS A 1 175 ? -13.148 -29.625 -10.805 1 92.81 175 LYS A N 1
ATOM 1310 C CA . LYS A 1 175 ? -12.914 -29.188 -12.188 1 92.81 175 LYS A CA 1
ATOM 1311 C C . LYS A 1 175 ? -12.156 -27.859 -12.227 1 92.81 175 LYS A C 1
ATOM 1313 O O . LYS A 1 175 ? -12.547 -26.891 -11.562 1 92.81 175 LYS A O 1
ATOM 1318 N N . PHE A 1 176 ? -11.133 -27.938 -12.953 1 96.75 176 PHE A N 1
ATOM 1319 C CA . PHE A 1 176 ? -10.281 -26.766 -13 1 96.75 176 PHE A CA 1
ATOM 1320 C C . PHE A 1 176 ? -10.094 -26.281 -14.43 1 96.75 176 PHE A C 1
ATOM 1322 O O . PHE A 1 176 ? -10.32 -27.031 -15.383 1 96.75 176 PHE A O 1
ATOM 1329 N N . PRO A 1 177 ? -9.711 -25.016 -14.602 1 97.31 177 PRO A N 1
ATOM 1330 C CA . PRO A 1 177 ? -9.453 -24.516 -15.953 1 97.31 177 PRO A CA 1
ATOM 1331 C C . PRO A 1 177 ? -8.383 -25.312 -16.688 1 97.31 177 PRO A C 1
ATOM 1333 O O . PRO A 1 177 ? -7.441 -25.812 -16.047 1 97.31 177 PRO A O 1
ATOM 1336 N N . PRO A 1 178 ? -8.5 -25.359 -18 1 96.62 178 PRO A N 1
ATOM 1337 C CA . PRO A 1 178 ? -7.457 -26.047 -18.766 1 96.62 178 PRO A CA 1
ATOM 1338 C C . PRO A 1 178 ? -6.062 -25.484 -18.5 1 96.62 178 PRO A C 1
ATOM 1340 O O . PRO A 1 178 ? -5.883 -24.266 -18.438 1 96.62 178 PRO A O 1
ATOM 1343 N N . GLY A 1 179 ? -5.125 -26.375 -18.312 1 96.69 179 GLY A N 1
ATOM 1344 C CA . GLY A 1 179 ? -3.74 -25.984 -18.109 1 96.69 179 GLY A CA 1
ATOM 1345 C C . GLY A 1 179 ? -3.367 -25.812 -16.656 1 96.69 179 GLY A C 1
ATOM 1346 O O . GLY A 1 179 ? -2.186 -25.703 -16.312 1 96.69 179 GLY A O 1
ATOM 1347 N N . PHE A 1 180 ? -4.418 -25.781 -15.828 1 98.25 180 PHE A N 1
ATOM 1348 C CA . PHE A 1 180 ? -4.152 -25.641 -14.398 1 98.25 180 PHE A CA 1
ATOM 1349 C C . PHE A 1 180 ? -3.936 -27 -13.75 1 98.25 180 PHE A C 1
ATOM 1351 O O . PHE A 1 180 ? -4.766 -27.906 -13.898 1 98.25 180 PHE A O 1
ATOM 1358 N N . ASP A 1 181 ? -2.832 -27.094 -13.039 1 98 181 ASP A N 1
ATOM 1359 C CA . ASP A 1 181 ? -2.533 -28.281 -12.25 1 98 181 ASP A CA 1
ATOM 1360 C C . ASP A 1 181 ? -2.701 -28 -10.758 1 98 181 ASP A C 1
ATOM 1362 O O . ASP A 1 181 ? -1.851 -27.359 -10.141 1 98 181 ASP A O 1
ATOM 1366 N N . MET A 1 182 ? -3.68 -28.562 -10.133 1 98 182 MET A N 1
ATOM 1367 C CA . MET A 1 182 ? -4.004 -28.312 -8.727 1 98 182 MET A CA 1
ATOM 1368 C C . MET A 1 182 ? -2.865 -28.781 -7.82 1 98 182 MET A C 1
ATOM 1370 O O . MET A 1 182 ? -2.631 -28.188 -6.762 1 98 182 MET A O 1
ATOM 1374 N N . GLN A 1 183 ? -2.191 -29.797 -8.227 1 96.19 183 GLN A N 1
ATOM 1375 C CA . GLN A 1 183 ? -1.132 -30.344 -7.387 1 96.19 183 GLN A CA 1
ATOM 1376 C C . GLN A 1 183 ? 0.136 -29.5 -7.48 1 96.19 183 GLN A C 1
ATOM 1378 O O . GLN A 1 183 ? 1.012 -29.578 -6.617 1 96.19 183 GLN A O 1
ATOM 1383 N N . ASN A 1 184 ? 0.188 -28.734 -8.531 1 98.62 184 ASN A N 1
ATOM 1384 C CA . ASN A 1 184 ? 1.346 -27.875 -8.758 1 98.62 184 ASN A CA 1
ATOM 1385 C C . ASN A 1 184 ? 1.023 -26.75 -9.734 1 98.62 184 ASN A C 1
ATOM 1387 O O . ASN A 1 184 ? 1.457 -26.766 -10.883 1 98.62 184 ASN A O 1
ATOM 1391 N N . PRO A 1 185 ? 0.435 -25.656 -9.227 1 98.88 185 PRO A N 1
ATOM 1392 C CA . PRO A 1 185 ? 0.097 -24.531 -10.109 1 98.88 185 PRO A CA 1
ATOM 1393 C C . PRO A 1 185 ? 1.31 -23.984 -10.859 1 98.88 185 PRO A C 1
ATOM 1395 O O . PRO A 1 185 ? 1.169 -23.469 -11.969 1 98.88 185 PRO A O 1
ATOM 1398 N N . ASN A 1 186 ? 2.453 -24.188 -10.391 1 98.94 186 ASN A N 1
ATOM 1399 C CA . ASN A 1 186 ? 3.67 -23.688 -11.031 1 98.94 186 ASN A CA 1
ATOM 1400 C C . ASN A 1 186 ? 3.941 -24.422 -12.344 1 98.94 186 ASN A C 1
ATOM 1402 O O . ASN A 1 186 ? 4.727 -23.953 -13.172 1 98.94 186 ASN A O 1
ATOM 1406 N N . GLN A 1 187 ? 3.373 -25.594 -12.5 1 98.81 187 GLN A N 1
ATOM 1407 C CA . GLN A 1 187 ? 3.559 -26.312 -13.75 1 98.81 187 GLN A CA 1
ATOM 1408 C C . GLN A 1 187 ? 3.129 -25.469 -14.945 1 98.81 187 GLN A C 1
ATOM 1410 O O . GLN A 1 187 ? 3.705 -25.594 -16.031 1 98.81 187 GLN A O 1
ATOM 1415 N N . ALA A 1 188 ? 2.135 -24.625 -14.742 1 98.88 188 ALA A N 1
ATOM 1416 C CA . ALA A 1 188 ? 1.68 -23.75 -15.82 1 98.88 188 ALA A CA 1
ATOM 1417 C C . ALA A 1 188 ? 2.816 -22.875 -16.312 1 98.88 188 ALA A C 1
ATOM 1419 O O . ALA A 1 188 ? 2.898 -22.562 -17.516 1 98.88 188 ALA A O 1
ATOM 1420 N N . LEU A 1 189 ? 3.613 -22.391 -15.438 1 98.94 189 LEU A N 1
ATOM 1421 C CA . LEU A 1 189 ? 4.758 -21.562 -15.805 1 98.94 189 LEU A CA 1
ATOM 1422 C C . LEU A 1 189 ? 5.789 -22.375 -16.594 1 98.94 189 LEU A C 1
ATOM 1424 O O . LEU A 1 189 ? 6.297 -21.906 -17.609 1 98.94 189 LEU A O 1
ATOM 1428 N N . VAL A 1 190 ? 6.066 -23.562 -16.078 1 98.88 190 VAL A N 1
ATOM 1429 C CA . VAL A 1 190 ? 7.023 -24.469 -16.703 1 98.88 190 VAL A CA 1
ATOM 1430 C C . VAL A 1 190 ? 6.547 -24.812 -18.125 1 98.88 190 VAL A C 1
ATOM 1432 O O . VAL A 1 190 ? 7.344 -24.844 -19.062 1 98.88 190 VAL A O 1
ATOM 1435 N N . ASP A 1 191 ? 5.285 -25.094 -18.234 1 98.75 191 ASP A N 1
ATOM 1436 C CA . ASP A 1 191 ? 4.715 -25.484 -19.531 1 98.75 191 ASP A CA 1
ATOM 1437 C C . ASP A 1 191 ? 4.875 -24.359 -20.547 1 98.75 191 ASP A C 1
ATOM 1439 O O . ASP A 1 191 ? 5.109 -24.625 -21.734 1 98.75 191 ASP A O 1
ATOM 1443 N N . VAL A 1 192 ? 4.703 -23.125 -20.141 1 98.75 192 VAL A N 1
ATOM 1444 C CA . VAL A 1 192 ? 4.887 -22 -21.047 1 98.75 192 VAL A CA 1
ATOM 1445 C C . VAL A 1 192 ? 6.324 -21.984 -21.562 1 98.75 192 VAL A C 1
ATOM 1447 O O . VAL A 1 192 ? 6.559 -21.812 -22.766 1 98.75 192 VAL A O 1
ATOM 1450 N N . LEU A 1 193 ? 7.262 -22.141 -20.719 1 98.75 193 LEU A N 1
ATOM 1451 C CA . LEU A 1 193 ? 8.672 -22.125 -21.094 1 98.75 193 LEU A CA 1
ATOM 1452 C C . LEU A 1 193 ? 8.977 -23.266 -22.062 1 98.75 193 LEU A C 1
ATOM 1454 O O . LEU A 1 193 ? 9.688 -23.062 -23.047 1 98.75 193 LEU A O 1
ATOM 1458 N N . LYS A 1 194 ? 8.477 -24.438 -21.766 1 98.25 194 LYS A N 1
ATOM 1459 C CA . LYS A 1 194 ? 8.68 -25.594 -22.625 1 98.25 194 LYS A CA 1
ATOM 1460 C C . LYS A 1 194 ? 8.109 -25.344 -24.031 1 98.25 194 LYS A C 1
ATOM 1462 O O . LYS A 1 194 ? 8.758 -25.656 -25.031 1 98.25 194 LYS A O 1
ATOM 1467 N N . TYR A 1 195 ? 6.918 -24.859 -24.031 1 98.38 195 TYR A N 1
ATOM 1468 C CA . TYR A 1 195 ? 6.273 -24.562 -25.297 1 98.38 195 TYR A CA 1
ATOM 1469 C C . TYR A 1 195 ? 7.09 -23.562 -26.094 1 98.38 195 TYR A C 1
ATOM 1471 O O . TYR A 1 195 ? 7.297 -23.734 -27.297 1 98.38 195 TYR A O 1
ATOM 1479 N N . GLN A 1 196 ? 7.5 -22.5 -25.438 1 98.31 196 GLN A N 1
ATOM 1480 C CA . GLN A 1 196 ? 8.289 -21.453 -26.078 1 98.31 196 GLN A CA 1
ATOM 1481 C C . GLN A 1 196 ? 9.586 -22.016 -26.656 1 98.31 196 GLN A C 1
ATOM 1483 O O . GLN A 1 196 ? 9.984 -21.656 -27.766 1 98.31 196 GLN A O 1
ATOM 1488 N N . GLN A 1 197 ? 10.195 -22.844 -25.953 1 97.81 197 GLN A N 1
ATOM 1489 C CA . GLN A 1 197 ? 11.453 -23.438 -26.391 1 97.81 197 GLN A CA 1
ATOM 1490 C C . GLN A 1 197 ? 11.227 -24.438 -27.531 1 97.81 197 GLN A C 1
ATOM 1492 O O . GLN A 1 197 ? 11.867 -24.344 -28.578 1 97.81 197 GLN A O 1
ATOM 1497 N N . GLN A 1 198 ? 10.289 -25.344 -27.391 1 97.88 198 GLN A N 1
ATOM 1498 C CA . GLN A 1 198 ? 10.133 -26.484 -28.281 1 97.88 198 GLN A CA 1
ATOM 1499 C C . GLN A 1 198 ? 9.336 -26.094 -29.531 1 97.88 198 GLN A C 1
ATOM 1501 O O . GLN A 1 198 ? 9.641 -26.562 -30.625 1 97.88 198 GLN A O 1
ATOM 1506 N N . GLN A 1 199 ? 8.344 -25.297 -29.359 1 97.56 199 GLN A N 1
ATOM 1507 C CA . GLN A 1 199 ? 7.434 -25.016 -30.469 1 97.56 199 GLN A CA 1
ATOM 1508 C C . GLN A 1 199 ? 7.766 -23.688 -31.141 1 97.56 199 GLN A C 1
ATOM 1510 O O . GLN A 1 199 ? 7.555 -23.516 -32.344 1 97.56 199 GLN A O 1
ATOM 1515 N N . LEU A 1 200 ? 8.266 -22.719 -30.328 1 97.38 200 LEU A N 1
ATOM 1516 C CA . LEU A 1 200 ? 8.484 -21.391 -30.891 1 97.38 200 LEU A CA 1
ATOM 1517 C C . LEU A 1 200 ? 9.969 -21.125 -31.078 1 97.38 200 LEU A C 1
ATOM 1519 O O . LEU A 1 200 ? 10.359 -20.062 -31.578 1 97.38 200 LEU A O 1
ATOM 1523 N N . GLU A 1 201 ? 10.812 -21.984 -30.609 1 97.75 201 GLU A N 1
ATOM 1524 C CA . GLU A 1 201 ? 12.266 -21.875 -30.734 1 97.75 201 GLU A CA 1
ATOM 1525 C C . GLU A 1 201 ? 12.797 -20.641 -30.016 1 97.75 201 GLU A C 1
ATOM 1527 O O . GLU A 1 201 ? 13.703 -19.969 -30.531 1 97.75 201 GLU A O 1
ATOM 1532 N N . LEU A 1 202 ? 12.133 -20.25 -29 1 98.44 202 LEU A N 1
ATOM 1533 C CA . LEU A 1 202 ? 12.617 -19.172 -28.156 1 98.44 202 LEU A CA 1
ATOM 1534 C C . LEU A 1 202 ? 13.539 -19.703 -27.062 1 98.44 202 LEU A C 1
ATOM 1536 O O . LEU A 1 202 ? 13.32 -20.797 -26.531 1 98.44 202 LEU A O 1
ATOM 1540 N N . LYS A 1 203 ? 14.539 -18.906 -26.797 1 97.94 203 LYS A N 1
ATOM 1541 C CA . LYS A 1 203 ? 15.469 -19.25 -25.719 1 97.94 203 LYS A CA 1
ATOM 1542 C C . LYS A 1 203 ? 15.492 -18.172 -24.641 1 97.94 203 LYS A C 1
ATOM 1544 O O . LYS A 1 203 ? 15.617 -16.984 -24.953 1 97.94 203 LYS A O 1
ATOM 1549 N N . VAL A 1 204 ? 15.344 -18.625 -23.438 1 98.62 204 VAL A N 1
ATOM 1550 C CA . VAL A 1 204 ? 15.594 -17.672 -22.344 1 98.62 204 VAL A CA 1
ATOM 1551 C C . VAL A 1 204 ? 17.094 -17.516 -22.156 1 98.62 204 VAL A C 1
ATOM 1553 O O . VAL A 1 204 ? 17.781 -18.453 -21.719 1 98.62 204 VAL A O 1
ATOM 1556 N N . VAL A 1 205 ? 17.641 -16.328 -22.328 1 98.5 205 VAL A N 1
ATOM 1557 C CA . VAL A 1 205 ? 19.078 -16.141 -22.297 1 98.5 205 VAL A CA 1
ATOM 1558 C C . VAL A 1 205 ? 19.516 -15.594 -20.938 1 98.5 205 VAL A C 1
ATOM 1560 O O . VAL A 1 205 ? 20.688 -15.688 -20.578 1 98.5 205 VAL A O 1
ATOM 1563 N N . SER A 1 206 ? 18.625 -15.023 -20.219 1 98.5 206 SER A N 1
ATOM 1564 C CA . SER A 1 206 ? 18.922 -14.547 -18.875 1 98.5 206 SER A CA 1
ATOM 1565 C C . SER A 1 206 ? 17.656 -14.422 -18.031 1 98.5 206 SER A C 1
ATOM 1567 O O . SER A 1 206 ? 16.562 -14.227 -18.578 1 98.5 206 SER A O 1
ATOM 1569 N N . THR A 1 207 ? 17.797 -14.609 -16.75 1 98.81 207 THR A N 1
ATOM 1570 C CA . THR A 1 207 ? 16.703 -14.453 -15.781 1 98.81 207 THR A CA 1
ATOM 1571 C C . THR A 1 207 ? 17.172 -13.648 -14.578 1 98.81 207 THR A C 1
ATOM 1573 O O . THR A 1 207 ? 18.234 -13.914 -14.008 1 98.81 207 THR A O 1
ATOM 1576 N N . THR A 1 208 ? 16.438 -12.602 -14.203 1 98.81 208 THR A N 1
ATOM 1577 C CA . THR A 1 208 ? 16.562 -11.969 -12.898 1 98.81 208 THR A CA 1
ATOM 1578 C C . THR A 1 208 ? 15.516 -12.516 -11.93 1 98.81 208 THR A C 1
ATOM 1580 O O . THR A 1 208 ? 14.312 -12.461 -12.211 1 98.81 208 THR A O 1
ATOM 1583 N N . ASN A 1 209 ? 15.961 -13.086 -10.836 1 98.88 209 ASN A N 1
ATOM 1584 C CA . ASN A 1 209 ? 15.086 -13.633 -9.805 1 98.88 209 ASN A CA 1
ATOM 1585 C C . ASN A 1 209 ? 14.789 -12.602 -8.719 1 98.88 209 ASN A C 1
ATOM 1587 O O . ASN A 1 209 ? 15.711 -12.047 -8.117 1 98.88 209 ASN A O 1
ATOM 1591 N N . LEU A 1 210 ? 13.531 -12.406 -8.438 1 98.81 210 LEU A N 1
ATOM 1592 C CA . LEU A 1 210 ? 13.125 -11.461 -7.402 1 98.81 210 LEU A CA 1
ATOM 1593 C C . LEU A 1 210 ? 12.281 -12.156 -6.336 1 98.81 210 LEU A C 1
ATOM 1595 O O . LEU A 1 210 ? 11.078 -11.922 -6.242 1 98.81 210 LEU A O 1
ATOM 1599 N N . PRO A 1 211 ? 12.898 -12.961 -5.492 1 98.69 211 PRO A N 1
ATOM 1600 C CA . PRO A 1 211 ? 12.148 -13.555 -4.383 1 98.69 211 PRO A CA 1
ATOM 1601 C C . PRO A 1 211 ? 11.883 -12.562 -3.252 1 98.69 211 PRO A C 1
ATOM 1603 O O . PRO A 1 211 ? 12.781 -11.797 -2.875 1 98.69 211 PRO A O 1
ATOM 1606 N N . VAL A 1 212 ? 10.695 -12.57 -2.738 1 98.69 212 VAL A N 1
ATOM 1607 C CA . VAL A 1 212 ? 10.352 -11.758 -1.575 1 98.69 212 VAL A CA 1
ATOM 1608 C C . VAL A 1 212 ? 9.469 -12.562 -0.626 1 98.69 212 VAL A C 1
ATOM 1610 O O . VAL A 1 212 ? 8.711 -13.438 -1.062 1 98.69 212 VAL A O 1
ATOM 1613 N N . SER A 1 213 ? 9.539 -12.219 0.625 1 98.62 213 SER A N 1
ATOM 1614 C CA . SER A 1 213 ? 8.789 -12.906 1.67 1 98.62 213 SER A CA 1
ATOM 1615 C C . SER A 1 213 ? 8.469 -11.969 2.828 1 98.62 213 SER A C 1
ATOM 1617 O O . SER A 1 213 ? 9.242 -11.055 3.127 1 98.62 213 SER A O 1
ATOM 1619 N N . THR A 1 214 ? 7.332 -12.195 3.49 1 98.31 214 THR A N 1
ATOM 1620 C CA . THR A 1 214 ? 6.973 -11.43 4.68 1 98.31 214 THR A CA 1
ATOM 1621 C C . THR A 1 214 ? 7.527 -12.094 5.938 1 98.31 214 THR A C 1
ATOM 1623 O O . THR A 1 214 ? 7.379 -11.562 7.039 1 98.31 214 THR A O 1
ATOM 1626 N N . GLN A 1 215 ? 8.148 -13.242 5.887 1 92.94 215 GLN A N 1
ATOM 1627 C CA . GLN A 1 215 ? 8.617 -14.008 7.035 1 92.94 215 GLN A CA 1
ATOM 1628 C C . GLN A 1 215 ? 9.891 -13.398 7.621 1 92.94 215 GLN A C 1
ATOM 1630 O O . GLN A 1 215 ? 10.062 -13.352 8.836 1 92.94 215 GLN A O 1
ATOM 1635 N N . ASP A 1 216 ? 10.789 -13.047 6.848 1 79.81 216 ASP A N 1
ATOM 1636 C CA . ASP A 1 216 ? 12.086 -12.594 7.344 1 79.81 216 ASP A CA 1
ATOM 1637 C C . ASP A 1 216 ? 12.016 -11.141 7.812 1 79.81 216 ASP A C 1
ATOM 1639 O O . ASP A 1 216 ? 12.5 -10.805 8.898 1 79.81 216 ASP A O 1
ATOM 1643 N N . SER A 1 217 ? 11.43 -10.32 7.031 1 85.38 217 SER A N 1
ATOM 1644 C CA . SER A 1 217 ? 11.242 -8.906 7.336 1 85.38 217 SER A CA 1
ATOM 1645 C C . SER A 1 217 ? 9.922 -8.391 6.773 1 85.38 217 SER A C 1
ATOM 1647 O O . SER A 1 217 ? 9.414 -8.922 5.785 1 85.38 217 SER A O 1
ATOM 1649 N N . GLY A 1 218 ? 9.375 -7.402 7.453 1 93.12 218 GLY A N 1
ATOM 1650 C CA . GLY A 1 218 ? 8.109 -6.832 7.023 1 93.12 218 GLY A CA 1
ATOM 1651 C C . GLY A 1 218 ? 6.91 -7.434 7.742 1 93.12 218 GLY A C 1
ATOM 1652 O O . GLY A 1 218 ? 6.871 -7.461 8.977 1 93.12 218 GLY A O 1
ATOM 1653 N N . GLY A 1 219 ? 5.953 -7.852 6.957 1 96.75 219 GLY A N 1
ATOM 1654 C CA . GLY A 1 219 ? 4.738 -8.391 7.551 1 96.75 219 GLY A CA 1
ATOM 1655 C C . GLY A 1 219 ? 3.479 -7.957 6.828 1 96.75 219 GLY A C 1
ATOM 1656 O O . GLY A 1 219 ? 3.547 -7.383 5.738 1 96.75 219 GLY A O 1
ATOM 1657 N N . ILE A 1 220 ? 2.383 -8.477 7.371 1 98 220 ILE A N 1
ATOM 1658 C CA . ILE A 1 220 ? 1.061 -8.148 6.848 1 98 220 ILE A CA 1
ATOM 1659 C C . ILE A 1 220 ? 0.216 -7.504 7.945 1 98 220 ILE A C 1
ATOM 1661 O O . ILE A 1 220 ? 0.099 -8.047 9.047 1 98 220 ILE A O 1
ATOM 1665 N N . ALA A 1 221 ? -0.292 -6.332 7.691 1 97.81 221 ALA A N 1
ATOM 1666 C CA . ALA A 1 221 ? -1.321 -5.73 8.539 1 97.81 221 ALA A CA 1
ATOM 1667 C C . ALA A 1 221 ? -2.715 -5.98 7.969 1 97.81 221 ALA A C 1
ATOM 1669 O O . ALA A 1 221 ? -2.977 -5.684 6.801 1 97.81 221 ALA A O 1
ATOM 1670 N N . ASN A 1 222 ? -3.594 -6.555 8.766 1 98.25 222 ASN A N 1
ATOM 1671 C CA . ASN A 1 222 ? -4.953 -6.902 8.367 1 98.25 222 ASN A CA 1
ATOM 1672 C C . ASN A 1 222 ? -5.988 -6.117 9.172 1 98.25 222 ASN A C 1
ATOM 1674 O O . ASN A 1 222 ? -5.789 -5.844 10.352 1 98.25 222 ASN A O 1
ATOM 1678 N N . ILE A 1 223 ? -7.113 -5.852 8.555 1 98.56 223 ILE A N 1
ATOM 1679 C CA . ILE A 1 223 ? -8.219 -5.336 9.352 1 98.56 223 ILE A CA 1
ATOM 1680 C C . ILE A 1 223 ? -8.734 -6.426 10.289 1 98.56 223 ILE A C 1
ATOM 1682 O O . ILE A 1 223 ? -8.531 -7.613 10.039 1 98.56 223 ILE A O 1
ATOM 1686 N N . PRO A 1 224 ? -9.461 -6.062 11.281 1 98.19 224 PRO A N 1
ATOM 1687 C CA . PRO A 1 224 ? -9.922 -7.023 12.289 1 98.19 224 PRO A CA 1
ATOM 1688 C C . PRO A 1 224 ? -10.773 -8.141 11.695 1 98.19 224 PRO A C 1
ATOM 1690 O O . PRO A 1 224 ? -10.68 -9.289 12.133 1 98.19 224 PRO A O 1
ATOM 1693 N N . PHE A 1 225 ? -11.648 -7.816 10.75 1 98.62 225 PHE A N 1
ATOM 1694 C CA . PHE A 1 225 ? -12.453 -8.852 10.117 1 98.62 225 PHE A CA 1
ATOM 1695 C C . PHE A 1 225 ? -11.57 -9.969 9.562 1 98.62 225 PHE A C 1
ATOM 1697 O O . PHE A 1 225 ? -11.859 -11.148 9.766 1 98.62 225 PHE A O 1
ATOM 1704 N N . ILE A 1 226 ? -10.484 -9.641 8.836 1 98.56 226 ILE A N 1
ATOM 1705 C CA . ILE A 1 226 ? -9.586 -10.609 8.219 1 98.56 226 ILE A CA 1
ATOM 1706 C C . ILE A 1 226 ? -8.883 -11.422 9.312 1 98.56 226 ILE A C 1
ATOM 1708 O O . ILE A 1 226 ? -8.766 -12.641 9.203 1 98.56 226 ILE A O 1
ATOM 1712 N N . VAL A 1 227 ? -8.453 -10.742 10.336 1 97.94 227 VAL A N 1
ATOM 1713 C CA . VAL A 1 227 ? -7.754 -11.414 11.43 1 97.94 227 VAL A CA 1
ATOM 1714 C C . VAL A 1 227 ? -8.641 -12.516 12.008 1 97.94 227 VAL A C 1
ATOM 1716 O O . VAL A 1 227 ? -8.18 -13.625 12.266 1 97.94 227 VAL A O 1
ATOM 1719 N N . GLN A 1 228 ? -9.883 -12.281 12.094 1 98 228 GLN A N 1
ATOM 1720 C CA . GLN A 1 228 ? -10.773 -13.203 12.797 1 98 228 GLN A CA 1
ATOM 1721 C C . GLN A 1 228 ? -11.312 -14.273 11.852 1 98 228 GLN A C 1
ATOM 1723 O O . GLN A 1 228 ? -11.555 -15.414 12.266 1 98 228 GLN A O 1
ATOM 1728 N N . ASN A 1 229 ? -11.516 -13.922 10.578 1 98.75 229 ASN A N 1
ATOM 1729 C CA . ASN A 1 229 ? -12.305 -14.789 9.711 1 98.75 229 ASN A CA 1
ATOM 1730 C C . ASN A 1 229 ? -11.43 -15.531 8.711 1 98.75 229 ASN A C 1
ATOM 1732 O O . ASN A 1 229 ? -11.805 -16.609 8.234 1 98.75 229 ASN A O 1
ATOM 1736 N N . ALA A 1 230 ? -10.359 -14.977 8.32 1 98.44 230 ALA A N 1
ATOM 1737 C CA . ALA A 1 230 ? -9.445 -15.531 7.328 1 98.44 230 ALA A CA 1
ATOM 1738 C C . ALA A 1 230 ? -8.078 -14.867 7.406 1 98.44 230 ALA A C 1
ATOM 1740 O O . ALA A 1 230 ? -7.641 -14.219 6.453 1 98.44 230 ALA A O 1
ATOM 1741 N N . ASP A 1 231 ? -7.391 -15.141 8.43 1 98.44 231 ASP A N 1
ATOM 1742 C CA . ASP A 1 231 ? -6.16 -14.43 8.758 1 98.44 231 ASP A CA 1
ATOM 1743 C C . ASP A 1 231 ? -5.086 -14.672 7.703 1 98.44 231 ASP A C 1
ATOM 1745 O O . ASP A 1 231 ? -4.707 -15.812 7.445 1 98.44 231 ASP A O 1
ATOM 1749 N N . ALA A 1 232 ? -4.652 -13.617 7.012 1 98.5 232 ALA A N 1
ATOM 1750 C CA . ALA A 1 232 ? -3.504 -13.711 6.113 1 98.5 232 ALA A CA 1
ATOM 1751 C C . ALA A 1 232 ? -2.191 -13.578 6.883 1 98.5 232 ALA A C 1
ATOM 1753 O O . ALA A 1 232 ? -1.824 -12.484 7.32 1 98.5 232 ALA A O 1
ATOM 1754 N N . THR A 1 233 ? -1.388 -14.594 6.969 1 98 233 THR A N 1
ATOM 1755 C CA . THR A 1 233 ? -0.307 -14.617 7.949 1 98 233 THR A CA 1
ATOM 1756 C C . THR A 1 233 ? 1.051 -14.516 7.258 1 98 233 THR A C 1
ATOM 1758 O O . THR A 1 233 ? 2.035 -14.102 7.871 1 98 233 THR A O 1
ATOM 1761 N N . GLU A 1 234 ? 1.028 -14.906 5.988 1 98.12 234 GLU A N 1
ATOM 1762 C CA . GLU A 1 234 ? 2.314 -14.984 5.301 1 98.12 234 GLU A CA 1
ATOM 1763 C C . GLU A 1 234 ? 2.139 -14.875 3.789 1 98.12 234 GLU A C 1
ATOM 1765 O O . GLU A 1 234 ? 1.129 -15.328 3.242 1 98.12 234 GLU A O 1
ATOM 1770 N N . MET A 1 235 ? 3.088 -14.273 3.164 1 98.75 235 MET A N 1
ATOM 1771 C CA . MET A 1 235 ? 3.16 -14.242 1.706 1 98.75 235 MET A CA 1
ATOM 1772 C C . MET A 1 235 ? 4.578 -14.523 1.224 1 98.75 235 MET A C 1
ATOM 1774 O O . MET A 1 235 ? 5.543 -13.977 1.761 1 98.75 235 MET A O 1
ATOM 1778 N N . ASN A 1 236 ? 4.734 -15.398 0.308 1 98.56 236 ASN A N 1
ATOM 1779 C CA . ASN A 1 236 ? 5.961 -15.688 -0.428 1 98.56 236 ASN A CA 1
ATOM 1780 C C . ASN A 1 236 ? 5.75 -15.586 -1.936 1 98.56 236 ASN A C 1
ATOM 1782 O O . ASN A 1 236 ? 4.762 -16.094 -2.465 1 98.56 236 ASN A O 1
ATOM 1786 N N . ALA A 1 237 ? 6.676 -14.922 -2.561 1 98.75 237 ALA A N 1
ATOM 1787 C CA . ALA A 1 237 ? 6.559 -14.797 -4.012 1 98.75 237 ALA A CA 1
ATOM 1788 C C . ALA A 1 237 ? 7.934 -14.758 -4.672 1 98.75 237 ALA A C 1
ATOM 1790 O O . ALA A 1 237 ? 8.922 -14.367 -4.047 1 98.75 237 ALA A O 1
ATOM 1791 N N . ILE A 1 238 ? 7.996 -15.164 -5.828 1 98.88 238 ILE A N 1
ATOM 1792 C CA . ILE A 1 238 ? 9.141 -14.938 -6.703 1 98.88 238 ILE A CA 1
ATOM 1793 C C . ILE A 1 238 ? 8.656 -14.414 -8.055 1 98.88 238 ILE A C 1
ATOM 1795 O O . ILE A 1 238 ? 7.727 -14.961 -8.648 1 98.88 238 ILE A O 1
ATOM 1799 N N . PHE A 1 239 ? 9.219 -13.367 -8.484 1 98.94 239 PHE A N 1
ATOM 1800 C CA . PHE A 1 239 ? 9.07 -12.859 -9.844 1 98.94 239 PHE A CA 1
ATOM 1801 C C . PHE A 1 239 ? 10.32 -13.141 -10.664 1 98.94 239 PHE A C 1
ATOM 1803 O O . PHE A 1 239 ? 11.445 -12.961 -10.18 1 98.94 239 PHE A O 1
ATOM 1810 N N . TRP A 1 240 ? 10.148 -13.594 -11.844 1 98.94 240 TRP A N 1
ATOM 1811 C CA . TRP A 1 240 ? 11.25 -13.828 -12.773 1 98.94 240 TRP A CA 1
ATOM 1812 C C . TRP A 1 240 ? 11.148 -12.898 -13.977 1 98.94 240 TRP A C 1
ATOM 1814 O O . TRP A 1 240 ? 10.211 -13.008 -14.773 1 98.94 240 TRP A O 1
ATOM 1824 N N . ILE A 1 241 ? 12.094 -12.039 -14.047 1 98.94 241 ILE A N 1
ATOM 1825 C CA . ILE A 1 241 ? 12.234 -11.273 -15.281 1 98.94 241 ILE A CA 1
ATOM 1826 C C . ILE A 1 241 ? 13.117 -12.047 -16.266 1 98.94 241 ILE A C 1
ATOM 1828 O O . ILE A 1 241 ? 14.297 -12.273 -16.016 1 98.94 241 ILE A O 1
ATOM 1832 N N . GLU A 1 242 ? 12.562 -12.352 -17.422 1 98.88 242 GLU A N 1
ATOM 1833 C CA . GLU A 1 242 ? 13.242 -13.234 -18.359 1 98.88 242 GLU A CA 1
ATOM 1834 C C . GLU A 1 242 ? 13.477 -12.539 -19.703 1 98.88 242 GLU A C 1
ATOM 1836 O O . GLU A 1 242 ? 12.562 -11.922 -20.25 1 98.88 242 GLU A O 1
ATOM 1841 N N . THR A 1 243 ? 14.664 -12.617 -20.188 1 98.75 243 THR A N 1
ATOM 1842 C CA . THR A 1 243 ? 14.961 -12.18 -21.547 1 98.75 243 THR A CA 1
ATOM 1843 C C . THR A 1 243 ? 14.867 -13.359 -22.516 1 98.75 243 THR A C 1
ATOM 1845 O O . THR A 1 243 ? 15.641 -14.312 -22.406 1 98.75 243 THR A O 1
ATOM 1848 N N . LEU A 1 244 ? 13.969 -13.273 -23.422 1 98.75 244 LEU A N 1
ATOM 1849 C CA . LEU A 1 244 ? 13.805 -14.289 -24.453 1 98.75 244 LEU A CA 1
ATOM 1850 C C . LEU A 1 244 ? 14.453 -13.844 -25.766 1 98.75 244 LEU A C 1
ATOM 1852 O O . LEU A 1 244 ? 14.359 -12.672 -26.141 1 98.75 244 LEU A O 1
ATOM 1856 N N . GLN A 1 245 ? 15.062 -14.758 -26.391 1 98.31 245 GLN A N 1
ATOM 1857 C CA . GLN A 1 245 ? 15.711 -14.484 -27.672 1 98.31 245 GLN A CA 1
ATOM 1858 C C . GLN A 1 245 ? 15.117 -15.344 -28.781 1 98.31 245 GLN A C 1
ATOM 1860 O O . GLN A 1 245 ? 14.938 -16.547 -28.609 1 98.31 245 GLN A O 1
ATOM 1865 N N . ARG A 1 246 ? 14.875 -14.688 -29.906 1 97.62 246 ARG A N 1
ATOM 1866 C CA . ARG A 1 246 ? 14.414 -15.367 -31.109 1 97.62 246 ARG A CA 1
ATOM 1867 C C . ARG A 1 246 ? 15.594 -15.938 -31.891 1 97.62 246 ARG A C 1
ATOM 1869 O O . ARG A 1 246 ? 16.75 -15.578 -31.641 1 97.62 246 ARG A O 1
ATOM 1876 N N . PRO A 1 247 ? 15.242 -16.703 -32.844 1 97.12 247 PRO A N 1
ATOM 1877 C CA . PRO A 1 247 ? 16.328 -17.234 -33.656 1 97.12 247 PRO A CA 1
ATOM 1878 C C . PRO A 1 247 ? 17.094 -16.141 -34.406 1 97.12 247 PRO A C 1
ATOM 1880 O O . PRO A 1 247 ? 18.297 -16.297 -34.656 1 97.12 247 PRO A O 1
ATOM 1883 N N . ASP A 1 248 ? 16.469 -15.047 -34.75 1 97.56 248 ASP A N 1
ATOM 1884 C CA . ASP A 1 248 ? 17.125 -13.977 -35.5 1 97.56 248 ASP A CA 1
ATOM 1885 C C . ASP A 1 248 ? 17.938 -13.086 -34.562 1 97.56 248 ASP A C 1
ATOM 1887 O O . ASP A 1 248 ? 18.547 -12.109 -35.031 1 97.56 248 ASP A O 1
ATOM 1891 N N . GLY A 1 249 ? 17.844 -13.305 -33.312 1 97.25 249 GLY A N 1
ATOM 1892 C CA . GLY A 1 249 ? 18.672 -12.578 -32.344 1 97.25 249 GLY A CA 1
ATOM 1893 C C . GLY A 1 249 ? 17.906 -11.5 -31.609 1 97.25 249 GLY A C 1
ATOM 1894 O O . GLY A 1 249 ? 18.375 -11 -30.578 1 97.25 249 GLY A O 1
ATOM 1895 N N . SER A 1 250 ? 16.734 -11.188 -32.125 1 97.75 250 SER A N 1
ATOM 1896 C CA . SER A 1 250 ? 15.945 -10.172 -31.438 1 97.75 250 SER A CA 1
ATOM 1897 C C . SER A 1 250 ? 15.453 -10.672 -30.094 1 97.75 250 SER A C 1
ATOM 1899 O O . SER A 1 250 ? 15.258 -11.875 -29.906 1 97.75 250 SER A O 1
ATOM 1901 N N . GLN A 1 251 ? 15.289 -9.703 -29.156 1 97.94 251 GLN A N 1
ATOM 1902 C CA . GLN A 1 251 ? 14.961 -10.07 -27.781 1 97.94 251 GLN A CA 1
ATOM 1903 C C . GLN A 1 251 ? 13.719 -9.344 -27.297 1 97.94 251 GLN A C 1
ATOM 1905 O O . GLN A 1 251 ? 13.352 -8.297 -27.828 1 97.94 251 GLN A O 1
ATOM 1910 N N . PHE A 1 252 ? 13 -9.922 -26.375 1 98.12 252 PHE A N 1
ATOM 1911 C CA . PHE A 1 252 ? 11.914 -9.273 -25.656 1 98.12 252 PHE A CA 1
ATOM 1912 C C . PHE A 1 252 ? 11.828 -9.789 -24.219 1 98.12 252 PHE A C 1
ATOM 1914 O O . PHE A 1 252 ? 12.492 -10.766 -23.859 1 98.12 252 PHE A O 1
ATOM 1921 N N . LEU A 1 253 ? 11.047 -9.133 -23.375 1 98.81 253 LEU A N 1
ATOM 1922 C CA . LEU A 1 253 ? 11.008 -9.453 -21.953 1 98.81 253 LEU A CA 1
ATOM 1923 C C . LEU A 1 253 ? 9.711 -10.164 -21.594 1 98.81 253 LEU A C 1
ATOM 1925 O O . LEU A 1 253 ? 8.641 -9.805 -22.094 1 98.81 253 LEU A O 1
ATOM 1929 N N . GLN A 1 254 ? 9.875 -11.18 -20.781 1 98.88 254 GLN A N 1
ATOM 1930 C CA . GLN A 1 254 ? 8.789 -11.93 -20.156 1 98.88 254 GLN A CA 1
ATOM 1931 C C . GLN A 1 254 ? 8.883 -11.883 -18.625 1 98.88 254 GLN A C 1
ATOM 1933 O O . GLN A 1 254 ? 9.984 -11.898 -18.078 1 98.88 254 GLN A O 1
ATOM 1938 N N . LEU A 1 255 ? 7.746 -11.742 -17.984 1 98.94 255 LEU A N 1
ATOM 1939 C CA . LEU A 1 255 ? 7.637 -11.773 -16.531 1 98.94 255 LEU A CA 1
ATOM 1940 C C . LEU A 1 255 ? 6.777 -12.945 -16.078 1 98.94 255 LEU A C 1
ATOM 1942 O O . LEU A 1 255 ? 5.609 -13.047 -16.453 1 98.94 255 LEU A O 1
ATOM 1946 N N . GLN A 1 256 ? 7.34 -13.828 -15.336 1 98.94 256 GLN A N 1
ATOM 1947 C CA . GLN A 1 256 ? 6.559 -14.852 -14.648 1 98.94 256 GLN A CA 1
ATOM 1948 C C . GLN A 1 256 ? 6.605 -14.656 -13.141 1 98.94 256 GLN A C 1
ATOM 1950 O O . GLN A 1 256 ? 7.582 -14.125 -12.602 1 98.94 256 GLN A O 1
ATOM 1955 N N . TYR A 1 257 ? 5.582 -15.055 -12.484 1 98.94 257 TYR A N 1
ATOM 1956 C CA . TYR A 1 257 ? 5.66 -15.055 -11.023 1 98.94 257 TYR A CA 1
ATOM 1957 C C . TYR A 1 257 ? 4.812 -16.172 -10.438 1 98.94 257 TYR A C 1
ATOM 1959 O O . TYR A 1 257 ? 3.891 -16.672 -11.086 1 98.94 257 TYR A O 1
ATOM 1967 N N . THR A 1 258 ? 5.184 -16.609 -9.281 1 98.94 258 THR A N 1
ATOM 1968 C CA . THR A 1 258 ? 4.406 -17.438 -8.367 1 98.94 258 THR A CA 1
ATOM 1969 C C . THR A 1 258 ? 4.289 -16.781 -7 1 98.94 258 THR A C 1
ATOM 1971 O O . THR A 1 258 ? 5.242 -16.172 -6.516 1 98.94 258 THR A O 1
ATOM 1974 N N . GLN A 1 259 ? 3.131 -16.797 -6.465 1 98.88 259 GLN A N 1
ATOM 1975 C CA . GLN A 1 259 ? 2.877 -16.234 -5.141 1 98.88 259 GLN A CA 1
ATOM 1976 C C . GLN A 1 259 ? 1.997 -17.156 -4.309 1 98.88 259 GLN A C 1
ATOM 1978 O O . GLN A 1 259 ? 0.996 -17.688 -4.805 1 98.88 259 GLN A O 1
ATOM 1983 N N . THR A 1 260 ? 2.395 -17.344 -3.113 1 98.88 260 THR A N 1
ATOM 1984 C CA . THR A 1 260 ? 1.594 -18.078 -2.139 1 98.88 260 THR A CA 1
ATOM 1985 C C . THR A 1 260 ? 1.303 -17.203 -0.917 1 98.88 260 THR A C 1
ATOM 1987 O O . THR A 1 260 ? 2.223 -16.672 -0.29 1 98.88 260 THR A O 1
ATOM 1990 N N . VAL A 1 261 ? 0.086 -17.031 -0.617 1 98.81 261 VAL A N 1
ATOM 1991 C CA . VAL A 1 261 ? -0.374 -16.438 0.633 1 98.81 261 VAL A CA 1
ATOM 1992 C C . VAL A 1 261 ? -0.981 -17.516 1.527 1 98.81 261 VAL A C 1
ATOM 1994 O O . VAL A 1 261 ? -1.745 -18.359 1.058 1 98.81 261 VAL A O 1
ATOM 1997 N N . LEU A 1 262 ? -0.635 -17.516 2.777 1 98.75 262 LEU A N 1
ATOM 1998 C CA . LEU A 1 262 ? -1.249 -18.438 3.725 1 98.75 262 LEU A CA 1
ATOM 1999 C C . LEU A 1 262 ? -2.404 -17.781 4.465 1 98.75 262 LEU A C 1
ATOM 2001 O O . LEU A 1 262 ? -2.213 -16.766 5.141 1 98.75 262 LEU A O 1
ATOM 2005 N N . LEU A 1 263 ? -3.541 -18.344 4.32 1 98.81 263 LEU A N 1
ATOM 2006 C CA . LEU A 1 263 ? -4.734 -17.938 5.055 1 98.81 263 LEU A CA 1
ATOM 2007 C C . LEU A 1 263 ? -5.059 -18.938 6.164 1 98.81 263 LEU A C 1
ATOM 2009 O O . LEU A 1 263 ? -4.973 -20.156 5.957 1 98.81 263 LEU A O 1
ATOM 2013 N N . VAL A 1 264 ? -5.426 -18.422 7.277 1 98.75 264 VAL A N 1
ATOM 2014 C CA . VAL A 1 264 ? -5.715 -19.312 8.406 1 98.75 264 VAL A CA 1
ATOM 2015 C C . VAL A 1 264 ? -7.141 -19.062 8.898 1 98.75 264 VAL A C 1
ATOM 2017 O O . VAL A 1 264 ? -7.48 -17.953 9.305 1 98.75 264 VAL A O 1
ATOM 2020 N N . PHE A 1 265 ? -7.902 -20.031 8.859 1 98.31 265 PHE A N 1
ATOM 2021 C CA . PHE A 1 265 ? -9.219 -20.062 9.492 1 98.31 265 PHE A CA 1
ATOM 2022 C C . PHE A 1 265 ? -9.641 -21.484 9.805 1 98.31 265 PHE A C 1
ATOM 2024 O O . PHE A 1 265 ? -9.172 -22.438 9.172 1 98.31 265 PHE A O 1
ATOM 2031 N N . ASP A 1 266 ? -10.43 -21.688 10.898 1 96.5 266 ASP A N 1
ATOM 2032 C CA . ASP A 1 266 ? -10.914 -22.984 11.391 1 96.5 266 ASP A CA 1
ATOM 2033 C C . ASP A 1 266 ? -9.75 -23.922 11.711 1 96.5 266 ASP A C 1
ATOM 2035 O O . ASP A 1 266 ? -9.828 -25.125 11.445 1 96.5 266 ASP A O 1
ATOM 2039 N N . GLU A 1 267 ? -8.656 -23.375 12.117 1 96.56 267 GLU A N 1
ATOM 2040 C CA . GLU A 1 267 ? -7.465 -24.078 12.578 1 96.56 267 GLU A CA 1
ATOM 2041 C C . GLU A 1 267 ? -6.773 -24.797 11.422 1 96.56 267 GLU A C 1
ATOM 2043 O O . GLU A 1 267 ? -6.102 -25.812 11.625 1 96.56 267 GLU A O 1
ATOM 2048 N N . ILE A 1 268 ? -7.004 -24.312 10.266 1 98 268 ILE A N 1
ATOM 2049 C CA . ILE A 1 268 ? -6.383 -24.859 9.062 1 98 268 ILE A CA 1
ATOM 2050 C C . ILE A 1 268 ? -5.609 -23.75 8.336 1 98 268 ILE A C 1
ATOM 2052 O O . ILE A 1 268 ? -6.074 -22.625 8.25 1 98 268 ILE A O 1
ATOM 2056 N N . ILE A 1 269 ? -4.473 -24.062 7.812 1 98.44 269 ILE A N 1
ATOM 2057 C CA . ILE A 1 269 ? -3.682 -23.188 6.941 1 98.44 269 ILE A CA 1
ATOM 2058 C C . ILE A 1 269 ? -4.016 -23.5 5.48 1 98.44 269 ILE A C 1
ATOM 2060 O O . ILE A 1 269 ? -3.832 -24.625 5.012 1 98.44 269 ILE A O 1
ATOM 2064 N N . TRP A 1 270 ? -4.523 -22.547 4.801 1 98.56 270 TRP A N 1
ATOM 2065 C CA . TRP A 1 270 ? -4.953 -22.688 3.414 1 98.56 270 TRP A CA 1
ATOM 2066 C C . TRP A 1 270 ? -4.023 -21.922 2.479 1 98.56 270 TRP A C 1
ATOM 2068 O O . TRP A 1 270 ? -4.062 -20.688 2.42 1 98.56 270 TRP A O 1
ATOM 2078 N N . PRO A 1 271 ? -3.188 -22.625 1.682 1 98.69 271 PRO A N 1
ATOM 2079 C CA . PRO A 1 271 ? -2.373 -21.906 0.693 1 98.69 271 PRO A CA 1
ATOM 2080 C C . PRO A 1 271 ? -3.209 -21.297 -0.431 1 98.69 271 PRO A C 1
ATOM 2082 O O . PRO A 1 271 ? -4.047 -21.984 -1.023 1 98.69 271 PRO A O 1
ATOM 2085 N N . HIS A 1 272 ? -3.102 -20.047 -0.621 1 98.81 272 HIS A N 1
ATOM 2086 C CA . HIS A 1 272 ? -3.643 -19.297 -1.748 1 98.81 272 HIS A CA 1
ATOM 2087 C C . HIS A 1 272 ? -2.568 -19.031 -2.797 1 98.81 272 HIS A C 1
ATOM 2089 O O . HIS A 1 272 ? -1.618 -18.281 -2.543 1 98.81 272 HIS A O 1
ATOM 2095 N N . VAL A 1 273 ? -2.691 -19.609 -4 1 98.88 273 VAL A N 1
ATOM 2096 C CA . VAL A 1 273 ? -1.606 -19.594 -4.973 1 98.88 273 VAL A CA 1
ATOM 2097 C C . VAL A 1 273 ? -2.047 -18.828 -6.227 1 98.88 273 VAL A C 1
ATOM 2099 O O . VAL A 1 273 ? -3.125 -19.094 -6.766 1 98.88 273 VAL A O 1
ATOM 2102 N N . SER A 1 274 ? -1.275 -17.922 -6.664 1 98.88 274 SER A N 1
ATOM 2103 C CA . SER A 1 274 ? -1.418 -17.219 -7.934 1 98.88 274 SER A CA 1
ATOM 2104 C C . SER A 1 274 ? -0.159 -17.359 -8.789 1 98.88 274 SER A C 1
ATOM 2106 O O . SER A 1 274 ? 0.957 -17.281 -8.266 1 98.88 274 SER A O 1
ATOM 2108 N N . VAL A 1 275 ? -0.303 -17.625 -10.047 1 98.94 275 VAL A N 1
ATOM 2109 C CA . VAL A 1 275 ? 0.8 -17.703 -11 1 98.94 275 VAL A CA 1
ATOM 2110 C C . VAL A 1 275 ? 0.423 -16.969 -12.289 1 98.94 275 VAL A C 1
ATOM 2112 O O . VAL A 1 275 ? -0.755 -16.906 -12.648 1 98.94 275 VAL A O 1
ATOM 2115 N N . ALA A 1 276 ? 1.437 -16.438 -12.977 1 98.94 276 ALA A N 1
ATOM 2116 C CA . ALA A 1 276 ? 1.123 -15.789 -14.242 1 98.94 276 ALA A CA 1
ATOM 2117 C C . ALA A 1 276 ? 2.373 -15.641 -15.102 1 98.94 276 ALA A C 1
ATOM 2119 O O . ALA A 1 276 ? 3.496 -15.68 -14.594 1 98.94 276 ALA A O 1
ATOM 2120 N N . THR A 1 277 ? 2.172 -15.562 -16.344 1 98.94 277 THR A N 1
ATOM 2121 C CA . THR A 1 277 ? 3.143 -15.203 -17.375 1 98.94 277 THR A CA 1
ATOM 2122 C C . THR A 1 277 ? 2.697 -13.953 -18.125 1 98.94 277 THR A C 1
ATOM 2124 O O . THR A 1 277 ? 1.606 -13.922 -18.703 1 98.94 277 THR A O 1
ATOM 2127 N N . LEU A 1 278 ? 3.525 -12.977 -18.141 1 98.94 278 LEU A N 1
ATOM 2128 C CA . LEU A 1 278 ? 3.215 -11.711 -18.797 1 98.94 278 LEU A CA 1
ATOM 2129 C C . LEU A 1 278 ? 4.305 -11.344 -19.797 1 98.94 278 LEU A C 1
ATOM 2131 O O . LEU A 1 278 ? 5.449 -11.781 -19.672 1 98.94 278 LEU A O 1
ATOM 2135 N N . ILE A 1 279 ? 3.977 -10.531 -20.734 1 98.81 279 ILE A N 1
ATOM 2136 C CA . ILE A 1 279 ? 4.898 -9.969 -21.719 1 98.81 279 ILE A CA 1
ATOM 2137 C C . ILE A 1 279 ? 4.895 -8.445 -21.609 1 98.81 279 ILE A C 1
ATOM 2139 O O . ILE A 1 279 ? 3.846 -7.832 -21.375 1 98.81 279 ILE A O 1
ATOM 2143 N N . LYS A 1 280 ? 6.039 -7.895 -21.828 1 98.19 280 LYS A N 1
ATOM 2144 C CA . LYS A 1 280 ? 6.145 -6.438 -21.812 1 98.19 280 LYS A CA 1
ATOM 2145 C C . LYS A 1 280 ? 5.664 -5.84 -23.141 1 98.19 280 LYS A C 1
ATOM 2147 O O . LYS A 1 280 ? 6.055 -6.301 -24.219 1 98.19 280 LYS A O 1
ATOM 2152 N N . ARG A 1 281 ? 4.82 -4.844 -23.047 1 93.44 281 ARG A N 1
ATOM 2153 C CA . ARG A 1 281 ? 4.285 -4.184 -24.234 1 93.44 281 ARG A CA 1
ATOM 2154 C C . ARG A 1 281 ? 4.637 -2.701 -24.234 1 93.44 281 ARG A C 1
ATOM 2156 O O . ARG A 1 281 ? 4.789 -2.088 -23.188 1 93.44 281 ARG A O 1
ATOM 2163 N N . MET B 1 1 ? -20.891 -17.812 -35.312 1 23.02 1 MET B N 1
ATOM 2164 C CA . MET B 1 1 ? -20.703 -18.016 -33.875 1 23.02 1 MET B CA 1
ATOM 2165 C C . MET B 1 1 ? -20.719 -16.688 -33.125 1 23.02 1 MET B C 1
ATOM 2167 O O . MET B 1 1 ? -19.984 -15.773 -33.469 1 23.02 1 MET B O 1
ATOM 2171 N N . ASN B 1 2 ? -21.812 -16.406 -32.5 1 22.58 2 ASN B N 1
ATOM 2172 C CA . ASN B 1 2 ? -22.297 -15.195 -31.844 1 22.58 2 ASN B CA 1
ATOM 2173 C C . ASN B 1 2 ? -21.484 -14.875 -30.578 1 22.58 2 ASN B C 1
ATOM 2175 O O . ASN B 1 2 ? -21.547 -15.617 -29.594 1 22.58 2 ASN B O 1
ATOM 2179 N N . LEU B 1 3 ? -20.297 -14.352 -30.75 1 22.36 3 LEU B N 1
ATOM 2180 C CA . LEU B 1 3 ? -19.25 -13.93 -29.828 1 22.36 3 LEU B CA 1
ATOM 2181 C C . LEU B 1 3 ? -19.797 -12.992 -28.766 1 22.36 3 LEU B C 1
ATOM 2183 O O . LEU B 1 3 ? -19.828 -11.773 -28.953 1 22.36 3 LEU B O 1
ATOM 2187 N N . SER B 1 4 ? -20.812 -13.531 -28.031 1 24.92 4 SER B N 1
ATOM 2188 C CA . SER B 1 4 ? -21.406 -12.758 -26.953 1 24.92 4 SER B CA 1
ATOM 2189 C C . SER B 1 4 ? -20.375 -12.422 -25.875 1 24.92 4 SER B C 1
ATOM 2191 O O . SER B 1 4 ? -19.703 -13.312 -25.359 1 24.92 4 SER B O 1
ATOM 2193 N N . GLN B 1 5 ? -19.812 -11.266 -25.812 1 22.22 5 GLN B N 1
ATOM 2194 C CA . GLN B 1 5 ? -18.719 -10.516 -25.188 1 22.22 5 GLN B CA 1
ATOM 2195 C C . GLN B 1 5 ? -18.906 -10.438 -23.672 1 22.22 5 GLN B C 1
ATOM 2197 O O . GLN B 1 5 ? -19.875 -9.875 -23.188 1 22.22 5 GLN B O 1
ATOM 2202 N N . PHE B 1 6 ? -18.484 -11.453 -22.984 1 26.94 6 PHE B N 1
ATOM 2203 C CA . PHE B 1 6 ? -18.594 -11.625 -21.547 1 26.94 6 PHE B CA 1
ATOM 2204 C C . PHE B 1 6 ? -17.969 -10.453 -20.797 1 26.94 6 PHE B C 1
ATOM 2206 O O . PHE B 1 6 ? -16.75 -10.344 -20.703 1 26.94 6 PHE B O 1
ATOM 2213 N N . GLN B 1 7 ? -18.5 -9.258 -20.781 1 23.34 7 GLN B N 1
ATOM 2214 C CA . GLN B 1 7 ? -18.172 -8 -20.109 1 23.34 7 GLN B CA 1
ATOM 2215 C C . GLN B 1 7 ? -18.375 -8.117 -18.594 1 23.34 7 GLN B C 1
ATOM 2217 O O . GLN B 1 7 ? -19.453 -8.508 -18.141 1 23.34 7 GLN B O 1
ATOM 2222 N N . ARG B 1 8 ? -17.438 -8.578 -17.891 1 29.77 8 ARG B N 1
ATOM 2223 C CA . ARG B 1 8 ? -17.688 -8.32 -16.469 1 29.77 8 ARG B CA 1
ATOM 2224 C C . ARG B 1 8 ? -18.312 -6.938 -16.266 1 29.77 8 ARG B C 1
ATOM 2226 O O . ARG B 1 8 ? -17.656 -5.922 -16.531 1 29.77 8 ARG B O 1
ATOM 2233 N N . ALA B 1 9 ? -19.453 -6.715 -16.172 1 34.53 9 ALA B N 1
ATOM 2234 C CA . ALA B 1 9 ? -20.125 -5.414 -16.203 1 34.53 9 ALA B CA 1
ATOM 2235 C C . ALA B 1 9 ? -19.859 -4.633 -14.914 1 34.53 9 ALA B C 1
ATOM 2237 O O . ALA B 1 9 ? -20.125 -5.125 -13.812 1 34.53 9 ALA B O 1
ATOM 2238 N N . SER B 1 10 ? -18.641 -3.824 -14.773 1 38.78 10 SER B N 1
ATOM 2239 C CA . SER B 1 10 ? -18.609 -2.828 -13.711 1 38.78 10 SER B CA 1
ATOM 2240 C C . SER B 1 10 ? -20.016 -2.348 -13.359 1 38.78 10 SER B C 1
ATOM 2242 O O . SER B 1 10 ? -20.844 -2.18 -14.25 1 38.78 10 SER B O 1
ATOM 2244 N N . ALA B 1 11 ? -20.359 -2.535 -12.109 1 47.56 11 ALA B N 1
ATOM 2245 C CA . ALA B 1 11 ? -21.578 -1.806 -11.82 1 47.56 11 ALA B CA 1
ATOM 2246 C C . ALA B 1 11 ? -21.5 -0.368 -12.32 1 47.56 11 ALA B C 1
ATOM 2248 O O . ALA B 1 11 ? -20.422 0.209 -12.398 1 47.56 11 ALA B O 1
ATOM 2249 N N . PRO B 1 12 ? -22.562 0.119 -12.852 1 44.22 12 PRO B N 1
ATOM 2250 C CA . PRO B 1 12 ? -22.547 1.535 -13.227 1 44.22 12 PRO B CA 1
ATOM 2251 C C . PRO B 1 12 ? -21.922 2.42 -12.156 1 44.22 12 PRO B C 1
ATOM 2253 O O . PRO B 1 12 ? -22.109 2.186 -10.961 1 44.22 12 PRO B O 1
ATOM 2256 N N . LEU B 1 13 ? -20.906 3.117 -12.516 1 49.84 13 LEU B N 1
ATOM 2257 C CA . LEU B 1 13 ? -20.203 4.066 -11.656 1 49.84 13 LEU B CA 1
ATOM 2258 C C . LEU B 1 13 ? -21.156 4.688 -10.648 1 49.84 13 LEU B C 1
ATOM 2260 O O . LEU B 1 13 ? -20.781 4.922 -9.492 1 49.84 13 LEU B O 1
ATOM 2264 N N . SER B 1 14 ? -22.344 4.902 -11.109 1 47.38 14 SER B N 1
ATOM 2265 C CA . SER B 1 14 ? -23.312 5.555 -10.242 1 47.38 14 SER B CA 1
ATOM 2266 C C . SER B 1 14 ? -23.625 4.691 -9.023 1 47.38 14 SER B C 1
ATOM 2268 O O . SER B 1 14 ? -23.734 5.199 -7.906 1 47.38 14 SER B O 1
ATOM 2270 N N . GLN B 1 15 ? -23.75 3.418 -9.148 1 49.59 15 GLN B N 1
ATOM 2271 C CA . GLN B 1 15 ? -24.078 2.533 -8.039 1 49.59 15 GLN B CA 1
ATOM 2272 C C . GLN B 1 15 ? -22.891 2.334 -7.117 1 49.59 15 GLN B C 1
ATOM 2274 O O . GLN B 1 15 ? -23.047 2.246 -5.898 1 49.59 15 GLN B O 1
ATOM 2279 N N . SER B 1 16 ? -21.734 2.354 -7.699 1 57.44 16 SER B N 1
ATOM 2280 C CA . SER B 1 16 ? -20.531 2.172 -6.887 1 57.44 16 SER B CA 1
ATOM 2281 C C . SER B 1 16 ? -20.297 3.371 -5.977 1 57.44 16 SER B C 1
ATOM 2283 O O . SER B 1 16 ? -19.859 3.211 -4.832 1 57.44 16 SER B O 1
ATOM 2285 N N . LEU B 1 17 ? -20.766 4.414 -6.422 1 69.06 17 LEU B N 1
ATOM 2286 C CA . LEU B 1 17 ? -20.531 5.625 -5.641 1 69.06 17 LEU B CA 1
ATOM 2287 C C . LEU B 1 17 ? -21.406 5.645 -4.391 1 69.06 17 LEU B C 1
ATOM 2289 O O . LEU B 1 17 ? -20.969 6.086 -3.326 1 69.06 17 LEU B O 1
ATOM 2293 N N . ASP B 1 18 ? -22.5 5.004 -4.52 1 78.69 18 ASP B N 1
ATOM 2294 C CA . ASP B 1 18 ? -23.375 4.992 -3.352 1 78.69 18 ASP B CA 1
ATOM 2295 C C . ASP B 1 18 ? -22.828 4.074 -2.262 1 78.69 18 ASP B C 1
ATOM 2297 O O . ASP B 1 18 ? -22.938 4.383 -1.073 1 78.69 18 ASP B O 1
ATOM 2301 N N . HIS B 1 19 ? -22.094 3.119 -2.674 1 92.31 19 HIS B N 1
ATOM 2302 C CA . HIS B 1 19 ? -21.625 2.135 -1.698 1 92.31 19 HIS B CA 1
ATOM 2303 C C . HIS B 1 19 ? -20.312 2.566 -1.053 1 92.31 19 HIS B C 1
ATOM 2305 O O . HIS B 1 19 ? -19.906 2.002 -0.039 1 92.31 19 HIS B O 1
ATOM 2311 N N . LEU B 1 20 ? -19.797 3.625 -1.555 1 96.75 20 LEU B N 1
ATOM 2312 C CA . LEU B 1 20 ? -18.562 4.152 -0.971 1 96.75 20 LEU B CA 1
ATOM 2313 C C . LEU B 1 20 ? -18.859 4.887 0.333 1 96.75 20 LEU B C 1
ATOM 2315 O O . LEU B 1 20 ? -17.938 5.184 1.102 1 96.75 20 LEU B O 1
ATOM 2319 N N . GLY B 1 21 ? -20.109 5.164 0.555 1 96.75 21 GLY B N 1
ATOM 2320 C CA . GLY B 1 21 ? -20.484 5.82 1.803 1 96.75 21 GLY B CA 1
ATOM 2321 C C . GLY B 1 21 ? -19.766 7.145 2.008 1 96.75 21 GLY B C 1
ATOM 2322 O O . GLY B 1 21 ? -19.812 8.016 1.139 1 96.75 21 GLY B O 1
ATOM 2323 N N . PRO B 1 22 ? -19.141 7.27 3.184 1 98.06 22 PRO B N 1
ATOM 2324 C CA . PRO B 1 22 ? -18.484 8.539 3.5 1 98.06 22 PRO B CA 1
ATOM 2325 C C . PRO B 1 22 ? -17.344 8.867 2.545 1 98.06 22 PRO B C 1
ATOM 2327 O O . PRO B 1 22 ? -16.844 9.992 2.537 1 98.06 22 PRO B O 1
ATOM 2330 N N . LEU B 1 23 ? -16.906 7.926 1.736 1 98.62 23 LEU B N 1
ATOM 2331 C CA . LEU B 1 23 ? -15.742 8.109 0.878 1 98.62 23 LEU B CA 1
ATOM 2332 C C . LEU B 1 23 ? -16.156 8.57 -0.515 1 98.62 23 LEU B C 1
ATOM 2334 O O . LEU B 1 23 ? -15.305 8.859 -1.359 1 98.62 23 LEU B O 1
ATOM 2338 N N . ALA B 1 24 ? -17.422 8.641 -0.819 1 97.19 24 ALA B N 1
ATOM 2339 C CA . ALA B 1 24 ? -17.953 8.82 -2.17 1 97.19 24 ALA B CA 1
ATOM 2340 C C . ALA B 1 24 ? -17.391 10.078 -2.82 1 97.19 24 ALA B C 1
ATOM 2342 O O . ALA B 1 24 ? -16.984 10.055 -3.984 1 97.19 24 ALA B O 1
ATOM 2343 N N . GLU B 1 25 ? -17.281 11.102 -2.053 1 97.06 25 GLU B N 1
ATOM 2344 C CA . GLU B 1 25 ? -16.938 12.391 -2.637 1 97.06 25 GLU B CA 1
ATOM 2345 C C . GLU B 1 25 ? -15.43 12.5 -2.861 1 97.06 25 GLU B C 1
ATOM 2347 O O . GLU B 1 25 ? -14.953 13.461 -3.48 1 97.06 25 GLU B O 1
ATOM 2352 N N . LEU B 1 26 ? -14.625 11.531 -2.426 1 98.38 26 LEU B N 1
ATOM 2353 C CA . LEU B 1 26 ? -13.188 11.531 -2.676 1 98.38 26 LEU B CA 1
ATOM 2354 C C . LEU B 1 26 ? -12.898 11.297 -4.152 1 98.38 26 LEU B C 1
ATOM 2356 O O . LEU B 1 26 ? -11.867 11.742 -4.664 1 98.38 26 LEU B O 1
ATOM 2360 N N . SER B 1 27 ? -13.766 10.625 -4.805 1 97.69 27 SER B N 1
ATOM 2361 C CA . SER B 1 27 ? -13.508 10.25 -6.188 1 97.69 27 SER B CA 1
ATOM 2362 C C . SER B 1 27 ? -13.18 11.469 -7.043 1 97.69 27 SER B C 1
ATOM 2364 O O . SER B 1 27 ? -13.922 12.453 -7.039 1 97.69 27 SER B O 1
ATOM 2366 N N . GLY B 1 28 ? -11.969 11.383 -7.723 1 97.94 28 GLY B N 1
ATOM 2367 C CA . GLY B 1 28 ? -11.602 12.484 -8.594 1 97.94 28 GLY B CA 1
ATOM 2368 C C . GLY B 1 28 ? -10.18 12.961 -8.383 1 97.94 28 GLY B C 1
ATOM 2369 O O . GLY B 1 28 ? -9.391 12.305 -7.707 1 97.94 28 GLY B O 1
ATOM 2370 N N . HIS B 1 29 ? -9.852 14.055 -9.016 1 98.75 29 HIS B N 1
ATOM 2371 C CA . HIS B 1 29 ? -8.523 14.656 -9.008 1 98.75 29 HIS B CA 1
ATOM 2372 C C . HIS B 1 29 ? -8.484 15.875 -8.086 1 98.75 29 HIS B C 1
ATOM 2374 O O . HIS B 1 29 ? -9.305 16.781 -8.211 1 98.75 29 HIS B O 1
ATOM 2380 N N . TRP B 1 30 ? -7.559 15.891 -7.164 1 98.94 30 TRP B N 1
ATOM 2381 C CA . TRP B 1 30 ? -7.402 16.953 -6.184 1 98.94 30 TRP B CA 1
ATOM 2382 C C . TRP B 1 30 ? -6.039 17.625 -6.316 1 98.94 30 TRP B C 1
ATOM 2384 O O . TRP B 1 30 ? -5.027 16.953 -6.52 1 98.94 30 TRP B O 1
ATOM 2394 N N . THR B 1 31 ? -5.977 18.906 -6.242 1 98.81 31 THR B N 1
ATOM 2395 C CA . THR B 1 31 ? -4.73 19.656 -6.254 1 98.81 31 THR B CA 1
ATOM 2396 C C . THR B 1 31 ? -4.734 20.719 -5.156 1 98.81 31 THR B C 1
ATOM 2398 O O . THR B 1 31 ? -5.793 21.219 -4.777 1 98.81 31 THR B O 1
ATOM 2401 N N . GLY B 1 32 ? -3.557 20.922 -4.598 1 98.75 32 GLY B N 1
ATOM 2402 C CA . GLY B 1 32 ? -3.512 21.953 -3.57 1 98.75 32 GLY B CA 1
ATOM 2403 C C . GLY B 1 32 ? -2.115 22.188 -3.025 1 98.75 32 GLY B C 1
ATOM 2404 O O . GLY B 1 32 ? -1.124 21.938 -3.715 1 98.75 32 GLY B O 1
ATOM 2405 N N . HIS B 1 33 ? -2.115 22.828 -1.835 1 98.69 33 HIS B N 1
ATOM 2406 C CA . HIS B 1 33 ? -0.885 23.234 -1.17 1 98.69 33 HIS B CA 1
ATOM 2407 C C . HIS B 1 33 ? -0.897 22.844 0.304 1 98.69 33 HIS B C 1
ATOM 2409 O O . HIS B 1 33 ? -1.964 22.641 0.886 1 98.69 33 HIS B O 1
ATOM 2415 N N . GLY B 1 34 ? 0.233 22.75 0.838 1 98.75 34 GLY B N 1
ATOM 2416 C CA . GLY B 1 34 ? 0.341 22.406 2.244 1 98.75 34 GLY B CA 1
ATOM 2417 C C . GLY B 1 34 ? 1.732 22.625 2.809 1 98.75 34 GLY B C 1
ATOM 2418 O O . GLY B 1 34 ? 2.469 23.484 2.342 1 98.75 34 GLY B O 1
ATOM 2419 N N . TYR B 1 35 ? 1.953 22.016 3.887 1 98.88 35 TYR B N 1
ATOM 2420 C CA . TYR B 1 35 ? 3.234 22.062 4.582 1 98.88 35 TYR B CA 1
ATOM 2421 C C . TYR B 1 35 ? 3.629 20.688 5.09 1 98.88 35 TYR B C 1
ATOM 2423 O O . TYR B 1 35 ? 2.764 19.844 5.355 1 98.88 35 TYR B O 1
ATOM 2431 N N . ASN B 1 36 ? 4.809 20.469 5.176 1 98.5 36 ASN B N 1
ATOM 2432 C CA . ASN B 1 36 ? 5.426 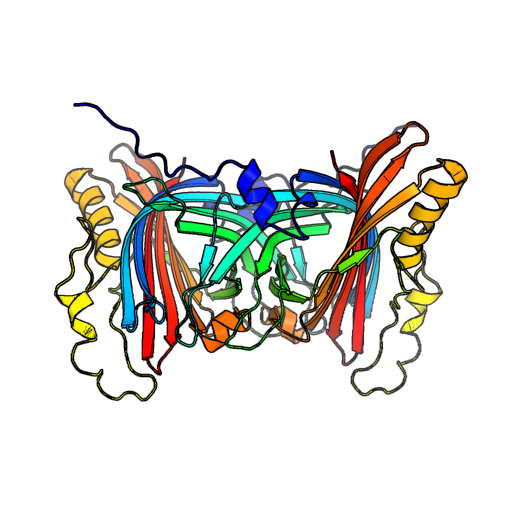19.266 5.719 1 98.5 36 ASN B CA 1
ATOM 2433 C C . ASN B 1 36 ? 6.559 19.594 6.684 1 98.5 36 ASN B C 1
ATOM 2435 O O . ASN B 1 36 ? 7.469 20.359 6.34 1 98.5 36 ASN B O 1
ATOM 2439 N N . MET B 1 37 ? 6.496 19.078 7.824 1 98.44 37 MET B N 1
ATOM 2440 C CA . MET B 1 37 ? 7.531 19.25 8.836 1 98.44 37 MET B CA 1
ATOM 2441 C C . MET B 1 37 ? 8.023 17.906 9.344 1 98.44 37 MET B C 1
ATOM 2443 O O . MET B 1 37 ? 7.227 17.047 9.727 1 98.44 37 MET B O 1
ATOM 2447 N N . ILE B 1 38 ? 9.344 17.719 9.375 1 98.38 38 ILE B N 1
ATOM 2448 C CA . ILE B 1 38 ? 9.898 16.453 9.82 1 98.38 38 ILE B CA 1
ATOM 2449 C C . ILE B 1 38 ? 11.273 16.672 10.445 1 98.38 38 ILE B C 1
ATOM 2451 O O . ILE B 1 38 ? 12.07 17.469 9.938 1 98.38 38 ILE B O 1
ATOM 2455 N N . ALA B 1 39 ? 11.492 16.078 11.57 1 98.19 39 ALA B N 1
ATOM 2456 C CA . ALA B 1 39 ? 12.844 15.906 12.102 1 98.19 39 ALA B CA 1
ATOM 2457 C C . ALA B 1 39 ? 13.445 14.586 11.625 1 98.19 39 ALA B C 1
ATOM 2459 O O . ALA B 1 39 ? 12.891 13.516 11.867 1 98.19 39 ALA B O 1
ATOM 2460 N N . VAL B 1 40 ? 14.617 14.641 10.945 1 98.06 40 VAL B N 1
ATOM 2461 C CA . VAL B 1 40 ? 15.25 13.43 10.438 1 98.06 40 VAL B CA 1
ATOM 2462 C C . VAL B 1 40 ? 16.594 13.227 11.125 1 98.06 40 VAL B C 1
ATOM 2464 O O . VAL B 1 40 ? 17.266 14.195 11.492 1 98.06 40 VAL B O 1
ATOM 2467 N N . PRO B 1 41 ? 17.016 11.93 11.219 1 98.19 41 PRO B N 1
ATOM 2468 C CA . PRO B 1 41 ? 18.391 11.695 11.695 1 98.19 41 PRO B CA 1
ATOM 2469 C C . PRO B 1 41 ? 19.438 12.406 10.844 1 98.19 41 PRO B C 1
ATOM 2471 O O . PRO B 1 41 ? 19.234 12.594 9.641 1 98.19 41 PRO B O 1
ATOM 2474 N N . ASP B 1 42 ? 20.562 12.695 11.516 1 97.62 42 ASP B N 1
ATOM 2475 C CA . ASP B 1 42 ? 21.641 13.398 10.805 1 97.62 42 ASP B CA 1
ATOM 2476 C C . ASP B 1 42 ? 23 12.867 11.203 1 97.62 42 ASP B C 1
ATOM 2478 O O . ASP B 1 42 ? 23.938 13.641 11.414 1 97.62 42 ASP B O 1
ATOM 2482 N N . HIS B 1 43 ? 23.078 11.609 11.336 1 96.75 43 HIS B N 1
ATOM 2483 C CA . HIS B 1 43 ? 24.328 10.938 11.688 1 96.75 43 HIS B CA 1
ATOM 2484 C C . HIS B 1 43 ? 25.438 11.297 10.719 1 96.75 43 HIS B C 1
ATOM 2486 O O . HIS B 1 43 ? 26.594 11.477 11.125 1 96.75 43 HIS B O 1
ATOM 2492 N N . GLN B 1 44 ? 25.094 11.422 9.508 1 95 44 GLN B N 1
ATOM 2493 C CA . GLN B 1 44 ? 26.062 11.703 8.453 1 95 44 GLN B CA 1
ATOM 2494 C C . GLN B 1 44 ? 26.828 12.984 8.734 1 95 44 GLN B C 1
ATOM 2496 O O . GLN B 1 44 ? 28 13.109 8.344 1 95 44 GLN B O 1
ATOM 2501 N N . ASN B 1 45 ? 26.25 13.961 9.398 1 96.31 45 ASN B N 1
ATOM 2502 C CA . ASN B 1 45 ? 26.875 15.242 9.695 1 96.31 45 ASN B CA 1
ATOM 2503 C C . ASN B 1 45 ? 27.234 15.359 11.172 1 96.31 45 ASN B C 1
ATOM 2505 O O . ASN B 1 45 ? 27.422 16.469 11.688 1 96.31 45 ASN B O 1
ATOM 2509 N N . GLY B 1 46 ? 27.156 14.258 11.836 1 95.62 46 GLY B N 1
ATOM 2510 C CA . GLY B 1 46 ? 27.562 14.234 13.234 1 95.62 46 GLY B CA 1
ATOM 2511 C C . GLY B 1 46 ? 26.547 14.875 14.156 1 95.62 46 GLY B C 1
ATOM 2512 O O . GLY B 1 46 ? 26.891 15.359 15.234 1 95.62 46 GLY B O 1
ATOM 2513 N N . GLN B 1 47 ? 25.344 15 13.711 1 94.75 47 GLN B N 1
ATOM 2514 C CA . GLN B 1 47 ? 24.25 15.57 14.5 1 94.75 47 GLN B CA 1
ATOM 2515 C C . GLN B 1 47 ? 23.188 14.516 14.812 1 94.75 47 GLN B C 1
ATOM 2517 O O . GLN B 1 47 ? 23.141 13.461 14.164 1 94.75 47 GLN B O 1
ATOM 2522 N N . ILE B 1 48 ? 22.469 14.812 15.828 1 94.44 48 ILE B N 1
ATOM 2523 C CA . ILE B 1 48 ? 21.406 13.875 16.203 1 94.44 48 ILE B CA 1
ATOM 2524 C C . ILE B 1 48 ? 20.281 13.938 15.18 1 94.44 48 ILE B C 1
ATOM 2526 O O . ILE B 1 48 ? 19.797 12.906 14.719 1 94.44 48 ILE B O 1
ATOM 2530 N N . PHE B 1 49 ? 19.906 15.203 14.875 1 97 49 PHE B N 1
ATOM 2531 C CA . PHE B 1 49 ? 18.797 15.375 13.945 1 97 49 PHE B CA 1
ATOM 2532 C C . PHE B 1 49 ? 18.922 16.688 13.195 1 97 49 PHE B C 1
ATOM 2534 O O . PHE B 1 49 ? 19.719 17.547 13.562 1 97 49 PHE B O 1
ATOM 2541 N N . ARG B 1 50 ? 18.188 16.797 12.133 1 95.94 50 ARG B N 1
ATOM 2542 C CA . ARG B 1 50 ? 17.938 18.047 11.43 1 95.94 50 ARG B CA 1
ATOM 2543 C C . ARG B 1 50 ? 16.453 18.219 11.117 1 95.94 50 ARG B C 1
ATOM 2545 O O . ARG B 1 50 ? 15.766 17.234 10.805 1 95.94 50 ARG B O 1
ATOM 2552 N N . LEU B 1 51 ? 16.016 19.438 11.242 1 97.19 51 LEU B N 1
ATOM 2553 C CA . LEU B 1 51 ? 14.625 19.781 10.992 1 97.19 51 LEU B CA 1
ATOM 2554 C C . LEU B 1 51 ? 14.422 20.234 9.547 1 97.19 51 LEU B C 1
ATOM 2556 O O . LEU B 1 51 ? 15.188 21.047 9.039 1 97.19 51 LEU B O 1
ATOM 2560 N N . ILE B 1 52 ? 13.461 19.641 8.867 1 96.75 52 ILE B N 1
ATOM 2561 C CA . ILE B 1 52 ? 13.086 20.016 7.508 1 96.75 52 ILE B CA 1
ATOM 2562 C C . ILE B 1 52 ? 11.633 20.5 7.48 1 96.75 52 ILE B C 1
ATOM 2564 O O . ILE B 1 52 ? 10.734 19.781 7.93 1 96.75 52 ILE B O 1
ATOM 2568 N N . VAL B 1 53 ? 11.414 21.688 7.027 1 97.88 53 VAL B N 1
ATOM 2569 C CA . VAL B 1 53 ? 10.078 22.25 6.879 1 97.88 53 VAL B CA 1
ATOM 2570 C C . VAL B 1 53 ? 9.898 22.797 5.465 1 97.88 53 VAL B C 1
ATOM 2572 O O . VAL B 1 53 ? 10.672 23.656 5.027 1 97.88 53 VAL B O 1
ATOM 2575 N N . ASN B 1 54 ? 8.898 22.359 4.762 1 97.31 54 ASN B N 1
ATOM 2576 C CA . ASN B 1 54 ? 8.633 22.766 3.385 1 97.31 54 ASN B CA 1
ATOM 2577 C C . ASN B 1 54 ? 7.191 23.234 3.207 1 97.31 54 ASN B C 1
ATOM 2579 O O . ASN B 1 54 ? 6.273 22.656 3.791 1 97.31 54 ASN B O 1
ATOM 2583 N N . ALA B 1 55 ? 7.098 24.281 2.424 1 98.75 55 ALA B N 1
ATOM 2584 C CA . ALA B 1 55 ? 5.82 24.438 1.731 1 98.75 55 ALA B CA 1
ATOM 2585 C C . ALA B 1 55 ? 5.699 23.453 0.572 1 98.75 55 ALA B C 1
ATOM 2587 O O . ALA B 1 55 ? 6.688 23.156 -0.101 1 98.75 55 ALA B O 1
ATOM 2588 N N . THR B 1 56 ? 4.461 23 0.304 1 98.81 56 THR B N 1
ATOM 2589 C CA . THR B 1 56 ? 4.332 21.922 -0.666 1 98.81 56 THR B CA 1
ATOM 2590 C C . THR B 1 56 ? 3.207 22.219 -1.656 1 98.81 56 THR B C 1
ATOM 2592 O O . THR B 1 56 ? 2.328 23.031 -1.381 1 98.81 56 THR B O 1
ATOM 2595 N N . THR B 1 57 ? 3.336 21.672 -2.814 1 98.75 57 THR B N 1
ATOM 2596 C CA . THR B 1 57 ? 2.236 21.453 -3.748 1 98.75 57 THR B CA 1
ATOM 2597 C C . THR B 1 57 ? 1.926 19.969 -3.887 1 98.75 57 THR B C 1
ATOM 2599 O O . THR B 1 57 ? 2.812 19.125 -3.729 1 98.75 57 THR B O 1
ATOM 2602 N N . GLU B 1 58 ? 0.626 19.703 -4.125 1 98.5 58 GLU B N 1
ATOM 2603 C CA . GLU B 1 58 ? 0.262 18.281 -4.094 1 98.5 58 GLU B CA 1
ATOM 2604 C C . GLU B 1 58 ? -0.893 18 -5.047 1 98.5 58 GLU B C 1
ATOM 2606 O O . GLU B 1 58 ? -1.709 18.875 -5.332 1 98.5 58 GLU B O 1
ATOM 2611 N N . THR B 1 59 ? -0.854 16.781 -5.574 1 98.75 59 THR B N 1
ATOM 2612 C CA . THR B 1 59 ? -1.994 16.188 -6.262 1 98.75 59 THR B CA 1
ATOM 2613 C C . THR B 1 59 ? -2.355 14.844 -5.637 1 98.75 59 THR B C 1
ATOM 2615 O O . THR B 1 59 ? -1.478 14.109 -5.168 1 98.75 59 THR B O 1
ATOM 2618 N N . ILE B 1 60 ? -3.631 14.555 -5.562 1 98.88 60 ILE B N 1
ATOM 2619 C CA . ILE B 1 60 ? -4.137 13.227 -5.223 1 98.88 60 ILE B CA 1
ATOM 2620 C C . ILE B 1 60 ? -5.184 12.797 -6.246 1 98.88 60 ILE B C 1
ATOM 2622 O O . ILE B 1 60 ? -6.121 13.539 -6.535 1 98.88 60 ILE B O 1
ATOM 2626 N N . ASP B 1 61 ? -5.02 11.656 -6.781 1 98.88 61 ASP B N 1
ATOM 2627 C CA . ASP B 1 61 ? -6.016 11.039 -7.648 1 98.88 61 ASP B CA 1
ATOM 2628 C C . ASP B 1 61 ? -6.68 9.852 -6.957 1 98.88 61 ASP B C 1
ATOM 2630 O O . ASP B 1 61 ? -6.004 8.891 -6.578 1 98.88 61 ASP B O 1
ATOM 2634 N N . PHE B 1 62 ? -7.992 9.93 -6.824 1 98.62 62 PHE B N 1
ATOM 2635 C CA . PHE B 1 62 ? -8.789 8.828 -6.285 1 98.62 62 PHE B CA 1
ATOM 2636 C C . PHE B 1 62 ? -9.617 8.172 -7.379 1 98.62 62 PHE B C 1
ATOM 2638 O O . PHE B 1 62 ? -10.375 8.844 -8.078 1 98.62 62 PHE B O 1
ATOM 2645 N N . ASN B 1 63 ? -9.516 6.855 -7.434 1 97.94 63 ASN B N 1
ATOM 2646 C CA . ASN B 1 63 ? -10.242 6.094 -8.445 1 97.94 63 ASN B CA 1
ATOM 2647 C C . ASN B 1 63 ? -11.047 4.961 -7.824 1 97.94 63 ASN B C 1
ATOM 2649 O O . ASN B 1 63 ? -10.484 4.043 -7.227 1 97.94 63 ASN B O 1
ATOM 2653 N N . PRO B 1 64 ? -12.359 4.996 -8.016 1 96.69 64 PRO B N 1
ATOM 2654 C CA . PRO B 1 64 ? -13.188 3.936 -7.434 1 96.69 64 PRO B CA 1
ATOM 2655 C C . PRO B 1 64 ? -12.836 2.551 -7.973 1 96.69 64 PRO B C 1
ATOM 2657 O O . PRO B 1 64 ? -12.539 2.404 -9.164 1 96.69 64 PRO B O 1
ATOM 2660 N N . ILE B 1 65 ? -12.828 1.626 -7.031 1 94.88 65 ILE B N 1
ATOM 2661 C CA . ILE B 1 65 ? -12.781 0.219 -7.414 1 94.88 65 ILE B CA 1
ATOM 2662 C C . ILE B 1 65 ? -14.148 -0.228 -7.922 1 94.88 65 ILE B C 1
ATOM 2664 O O . ILE B 1 65 ? -15.148 -0.121 -7.207 1 94.88 65 ILE B O 1
ATOM 2668 N N . GLY B 1 66 ? -14.406 -0.491 -9.125 1 84.69 66 GLY B N 1
ATOM 2669 C CA . GLY B 1 66 ? -15.609 -0.612 -9.922 1 84.69 66 GLY B CA 1
ATOM 2670 C C . GLY B 1 66 ? -16.594 -1.623 -9.367 1 84.69 66 GLY B C 1
ATOM 2671 O O . GLY B 1 66 ? -17.734 -1.716 -9.844 1 84.69 66 GLY B O 1
ATOM 2672 N N . GLY B 1 67 ? -16.375 -2.398 -8.32 1 88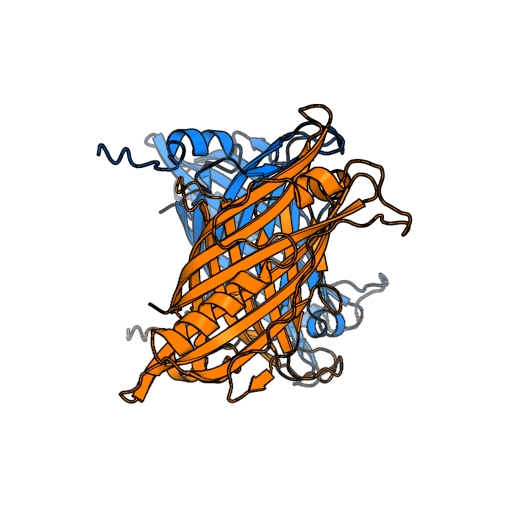.81 67 GLY B N 1
ATOM 2673 C CA . GLY B 1 67 ? -17.297 -3.389 -7.793 1 88.81 67 GLY B CA 1
ATOM 2674 C C . GLY B 1 67 ? -17.016 -3.746 -6.344 1 88.81 67 GLY B C 1
ATOM 2675 O O . GLY B 1 67 ? -16.031 -3.279 -5.762 1 88.81 67 GLY B O 1
ATOM 2676 N N . PRO B 1 68 ? -18 -4.488 -5.809 1 94.81 68 PRO B N 1
ATOM 2677 C CA . PRO B 1 68 ? -17.781 -4.934 -4.43 1 94.81 68 PRO B CA 1
ATOM 2678 C C . PRO B 1 68 ? -16.562 -5.832 -4.277 1 94.81 68 PRO B C 1
ATOM 2680 O O . PRO B 1 68 ? -16.219 -6.566 -5.207 1 94.81 68 PRO B O 1
ATOM 2683 N N . VAL B 1 69 ? -15.93 -5.727 -3.174 1 97.12 69 VAL B N 1
ATOM 2684 C CA . VAL B 1 69 ? -14.852 -6.629 -2.76 1 97.12 69 VAL B CA 1
ATOM 2685 C C . VAL B 1 69 ? -15.367 -7.578 -1.68 1 97.12 69 VAL B C 1
ATOM 2687 O O . VAL B 1 69 ? -15.5 -7.191 -0.516 1 97.12 69 VAL B O 1
ATOM 2690 N N . PRO B 1 70 ? -15.602 -8.781 -2.035 1 97.06 70 PRO B N 1
ATOM 2691 C CA . PRO B 1 70 ? -16.156 -9.711 -1.049 1 97.06 70 PRO B CA 1
ATOM 2692 C C . PRO B 1 70 ? -15.102 -10.211 -0.061 1 97.06 70 PRO B C 1
ATOM 2694 O O . PRO B 1 70 ? -14.078 -10.766 -0.471 1 97.06 70 PRO B O 1
ATOM 2697 N N . ASN B 1 71 ? -15.32 -9.984 1.172 1 98.25 71 ASN B N 1
ATOM 2698 C CA . ASN B 1 71 ? -14.609 -10.656 2.256 1 98.25 71 ASN B CA 1
ATOM 2699 C C . ASN B 1 71 ? -15.422 -11.82 2.816 1 98.25 71 ASN B C 1
ATOM 2701 O O . ASN B 1 71 ? -16.5 -11.617 3.367 1 98.25 71 ASN B O 1
ATOM 2705 N N . ARG B 1 72 ? -14.812 -12.977 2.648 1 98.38 72 ARG B N 1
ATOM 2706 C CA . ARG B 1 72 ? -15.531 -14.18 3.062 1 98.38 72 ARG B CA 1
ATOM 2707 C C . ARG B 1 72 ? -15.305 -14.469 4.543 1 98.38 72 ARG B C 1
ATOM 2709 O O . ARG B 1 72 ? -14.188 -14.336 5.043 1 98.38 72 ARG B O 1
ATOM 2716 N N . GLY B 1 73 ? -16.406 -14.852 5.207 1 98.62 73 GLY B N 1
ATOM 2717 C CA . GLY B 1 73 ? -16.328 -15.023 6.648 1 98.62 73 GLY B CA 1
ATOM 2718 C C . GLY B 1 73 ? -16.375 -16.469 7.082 1 98.62 73 GLY B C 1
ATOM 2719 O O . GLY B 1 73 ? -17.094 -17.281 6.504 1 98.62 73 GLY B O 1
ATOM 2720 N N . SER B 1 74 ? -15.633 -16.812 8.125 1 98.62 74 SER B N 1
ATOM 2721 C CA . SER B 1 74 ? -15.664 -18.141 8.75 1 98.62 74 SER B CA 1
ATOM 2722 C C . SER B 1 74 ? -16.438 -18.109 10.062 1 98.62 74 SER B C 1
ATOM 2724 O O . SER B 1 74 ? -16.938 -19.141 10.516 1 98.62 74 SER B O 1
ATOM 2726 N N . LYS B 1 75 ? -16.547 -16.922 10.625 1 98.38 75 LYS B N 1
ATOM 2727 C CA . LYS B 1 75 ? -17.234 -16.781 11.906 1 98.38 75 LYS B CA 1
ATOM 2728 C C . LYS B 1 75 ? -18.484 -15.914 11.766 1 98.38 75 LYS B C 1
ATOM 2730 O O . LYS B 1 75 ? -19.234 -15.727 12.734 1 98.38 75 LYS B O 1
ATOM 2735 N N . GLN B 1 76 ? -18.672 -15.383 10.656 1 98.19 76 GLN B N 1
ATOM 2736 C CA . GLN B 1 76 ? -19.875 -14.648 10.258 1 98.19 76 GLN B CA 1
ATOM 2737 C C . GLN B 1 76 ? -20.125 -14.781 8.758 1 98.19 76 GLN B C 1
ATOM 2739 O O . GLN B 1 76 ? -19.312 -15.367 8.039 1 98.19 76 GLN B O 1
ATOM 2744 N N . ASN B 1 77 ? -21.203 -14.195 8.289 1 98.12 77 ASN B N 1
ATOM 2745 C CA . ASN B 1 77 ? -21.453 -14.141 6.855 1 98.12 77 ASN B CA 1
ATOM 2746 C C . ASN B 1 77 ? -20.516 -13.164 6.156 1 98.12 77 ASN B C 1
ATOM 2748 O O . ASN B 1 77 ? -19.844 -12.359 6.812 1 98.12 77 ASN B O 1
ATOM 2752 N N . ASP B 1 78 ? -20.516 -13.328 4.879 1 98.38 78 ASP B N 1
ATOM 2753 C CA . ASP B 1 78 ? -19.672 -12.477 4.059 1 98.38 78 ASP B CA 1
ATOM 2754 C C . ASP B 1 78 ? -20.031 -11 4.246 1 98.38 78 ASP B C 1
ATOM 2756 O O . ASP B 1 78 ? -21.172 -10.68 4.586 1 98.38 78 ASP B O 1
ATOM 2760 N N . ILE B 1 79 ? -19.047 -10.188 4.078 1 98.12 79 ILE B N 1
ATOM 2761 C CA . ILE B 1 79 ? -19.281 -8.75 3.953 1 98.12 79 ILE B CA 1
ATOM 2762 C C . ILE B 1 79 ? -18.719 -8.25 2.621 1 98.12 79 ILE B C 1
ATOM 2764 O O . ILE B 1 79 ? -17.906 -8.93 1.987 1 98.12 79 ILE B O 1
ATOM 2768 N N . PHE B 1 80 ? -19.156 -7.133 2.207 1 97.81 80 PHE B N 1
ATOM 2769 C CA . PHE B 1 80 ? -18.734 -6.527 0.948 1 97.81 80 PHE B CA 1
ATOM 2770 C C . PHE B 1 80 ? -18.141 -5.148 1.184 1 97.81 80 PHE B C 1
ATOM 2772 O O . PHE B 1 80 ? -18.812 -4.242 1.666 1 97.81 80 PHE B O 1
ATOM 2779 N N . LEU B 1 81 ? -16.906 -5.004 0.854 1 98.25 81 LEU B N 1
ATOM 2780 C CA . LEU B 1 81 ? -16.219 -3.725 0.952 1 98.25 81 LEU B CA 1
ATOM 2781 C C . LEU B 1 81 ? -16.266 -2.975 -0.375 1 98.25 81 LEU B C 1
ATOM 2783 O O . LEU B 1 81 ? -16.391 -3.59 -1.437 1 98.25 81 LEU B O 1
ATOM 2787 N N . TYR B 1 82 ? -16.219 -1.707 -0.28 1 97.94 82 TYR B N 1
ATOM 2788 C CA . TYR B 1 82 ? -16.062 -0.803 -1.414 1 97.94 82 TYR B CA 1
ATOM 2789 C C . TYR B 1 82 ? -14.906 0.17 -1.176 1 97.94 82 TYR B C 1
ATOM 2791 O O . TYR B 1 82 ? -14.602 0.506 -0.03 1 97.94 82 TYR B O 1
ATOM 2799 N N . GLY B 1 83 ? -14.258 0.547 -2.258 1 98.06 83 GLY B N 1
ATOM 2800 C CA . GLY B 1 83 ? -13.102 1.394 -1.999 1 98.06 83 GLY B CA 1
ATOM 2801 C C . GLY B 1 83 ? -12.617 2.135 -3.23 1 98.06 83 GLY B C 1
ATOM 2802 O O . GLY B 1 83 ? -13.273 2.102 -4.277 1 98.06 83 GLY B O 1
ATOM 2803 N N . LEU B 1 84 ? -11.523 2.914 -3.018 1 98.38 84 LEU B N 1
ATOM 2804 C CA . LEU B 1 84 ? -10.812 3.688 -4.031 1 98.38 84 LEU B CA 1
ATOM 2805 C C . LEU B 1 84 ? -9.312 3.439 -3.959 1 98.38 84 LEU B C 1
ATOM 2807 O O . LEU B 1 84 ? -8.742 3.383 -2.869 1 98.38 84 LEU B O 1
ATOM 2811 N N . THR B 1 85 ? -8.719 3.291 -5.129 1 98.69 85 THR B N 1
ATOM 2812 C CA . THR B 1 85 ? -7.266 3.453 -5.16 1 98.69 85 THR B CA 1
ATOM 2813 C C . THR B 1 85 ? -6.891 4.934 -5.188 1 98.69 85 THR B C 1
ATOM 2815 O O . THR B 1 85 ? -7.695 5.777 -5.578 1 98.69 85 THR B O 1
ATOM 2818 N N . TYR B 1 86 ? -5.688 5.234 -4.711 1 98.81 86 TYR B N 1
ATOM 2819 C CA . TYR B 1 86 ? -5.242 6.617 -4.852 1 98.81 86 TYR B CA 1
ATOM 2820 C C . TYR B 1 86 ? -3.738 6.684 -5.082 1 98.81 86 TYR B C 1
ATOM 2822 O O . TYR B 1 86 ? -3.016 5.727 -4.785 1 98.81 86 TYR B O 1
ATOM 2830 N N . LEU B 1 87 ? -3.324 7.723 -5.637 1 98.81 87 LEU B N 1
ATOM 2831 C CA . LEU B 1 87 ? -1.928 8.125 -5.766 1 98.81 87 LEU B CA 1
ATOM 2832 C C . LEU B 1 87 ? -1.736 9.57 -5.309 1 98.81 87 LEU B C 1
ATOM 2834 O O . LEU B 1 87 ? -2.281 10.492 -5.918 1 98.81 87 LEU B O 1
ATOM 2838 N N . GLN B 1 88 ? -1.021 9.719 -4.238 1 98.81 88 GLN B N 1
ATOM 2839 C CA . GLN B 1 88 ? -0.664 11.039 -3.723 1 98.81 88 GLN B CA 1
ATOM 2840 C C . GLN B 1 88 ? 0.753 11.422 -4.137 1 98.81 88 GLN B C 1
ATOM 2842 O O . GLN B 1 88 ? 1.688 10.633 -3.986 1 98.81 88 GLN B O 1
ATOM 2847 N N . GLN B 1 89 ? 0.89 12.602 -4.684 1 98.44 89 GLN B N 1
ATOM 2848 C CA . GLN B 1 89 ? 2.193 13.148 -5.047 1 98.44 89 GLN B CA 1
ATOM 2849 C C . GLN B 1 89 ? 2.385 14.547 -4.465 1 98.44 89 GLN B C 1
ATOM 2851 O O . GLN B 1 89 ? 1.554 15.43 -4.676 1 98.44 89 GLN B O 1
ATOM 2856 N N . VAL B 1 90 ? 3.453 14.734 -3.729 1 98.44 90 VAL B N 1
ATOM 2857 C CA . VAL B 1 90 ? 3.748 16 -3.068 1 98.44 90 VAL B CA 1
ATOM 2858 C C . VAL B 1 90 ? 5.113 16.516 -3.525 1 98.44 90 VAL B C 1
ATOM 2860 O O . VAL B 1 90 ? 6.082 15.758 -3.574 1 98.44 90 VAL B O 1
ATOM 2863 N N . SER B 1 91 ? 5.18 17.766 -3.82 1 98 91 SER B N 1
ATOM 2864 C CA . SER B 1 91 ? 6.418 18.422 -4.254 1 98 91 SER B CA 1
ATOM 2865 C C . SER B 1 91 ? 6.719 19.656 -3.416 1 98 91 SER B C 1
ATOM 2867 O O . SER B 1 91 ? 5.82 20.234 -2.803 1 98 91 SER B O 1
ATOM 2869 N N . ASP B 1 92 ? 7.992 19.969 -3.371 1 97.81 92 ASP B N 1
ATOM 2870 C CA . ASP B 1 92 ? 8.383 21.25 -2.805 1 97.81 92 ASP B CA 1
ATOM 2871 C C . ASP B 1 92 ? 7.805 22.406 -3.619 1 97.81 92 ASP B C 1
ATOM 2873 O O . ASP B 1 92 ? 7.934 22.438 -4.844 1 97.81 92 ASP B O 1
ATOM 2877 N N . ALA B 1 93 ? 7.234 23.281 -2.924 1 98 93 ALA B N 1
ATOM 2878 C CA . ALA B 1 93 ? 6.531 24.344 -3.629 1 98 93 ALA B CA 1
ATOM 2879 C C . ALA B 1 93 ? 7.512 25.281 -4.328 1 98 93 ALA B C 1
ATOM 2881 O O . ALA B 1 93 ? 7.203 25.859 -5.375 1 98 93 ALA B O 1
ATOM 2882 N N . ALA B 1 94 ? 8.703 25.469 -3.76 1 96.06 94 ALA B N 1
ATOM 2883 C CA . ALA B 1 94 ? 9.672 26.422 -4.293 1 96.06 94 ALA B CA 1
ATOM 2884 C C . ALA B 1 94 ? 10.445 25.812 -5.461 1 96.06 94 ALA B C 1
ATOM 2886 O O . ALA B 1 94 ? 10.695 26.484 -6.465 1 96.06 94 ALA B O 1
ATOM 2887 N N . THR B 1 95 ? 10.789 24.516 -5.441 1 95.19 95 THR B N 1
ATOM 2888 C CA . THR B 1 95 ? 11.719 23.938 -6.402 1 95.19 95 THR B CA 1
ATOM 2889 C C . THR B 1 95 ? 11 22.984 -7.352 1 95.19 95 THR B C 1
ATOM 2891 O O . THR B 1 95 ? 11.516 22.656 -8.422 1 95.19 95 THR B O 1
ATOM 2894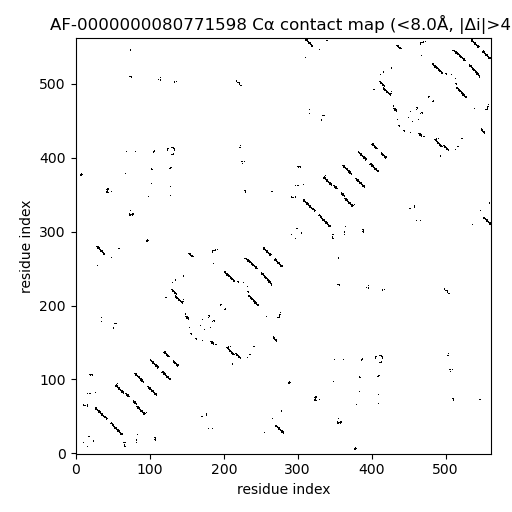 N N . GLY B 1 96 ? 9.844 22.469 -6.914 1 94.81 96 GLY B N 1
ATOM 2895 C CA . GLY B 1 96 ? 9.133 21.484 -7.707 1 94.81 96 GLY B CA 1
ATOM 2896 C C . GLY B 1 96 ? 9.648 20.062 -7.508 1 94.81 96 GLY B C 1
ATOM 2897 O O . GLY B 1 96 ? 9.094 19.109 -8.055 1 94.81 96 GLY B O 1
ATOM 2898 N N . GLU B 1 97 ? 10.672 19.922 -6.656 1 93.69 97 GLU B N 1
ATOM 2899 C CA . GLU B 1 97 ? 11.258 18.609 -6.418 1 93.69 97 GLU B CA 1
ATOM 2900 C C . GLU B 1 97 ? 10.289 17.703 -5.664 1 93.69 97 GLU B C 1
ATOM 2902 O O . GLU B 1 97 ? 9.594 18.141 -4.746 1 93.69 97 GLU B O 1
ATOM 2907 N N . GLY B 1 98 ? 10.273 16.422 -6.062 1 93.44 98 GLY B N 1
ATOM 2908 C CA . GLY B 1 98 ? 9.414 15.453 -5.391 1 93.44 98 GLY B CA 1
ATOM 2909 C C . GLY B 1 98 ? 9.82 15.195 -3.955 1 93.44 98 GLY B C 1
ATOM 2910 O O . GLY B 1 98 ? 11 14.969 -3.67 1 93.44 98 GLY B O 1
ATOM 2911 N N . ILE B 1 99 ? 8.828 15.211 -3.061 1 93.19 99 ILE B N 1
ATOM 2912 C CA . ILE B 1 99 ? 9.055 15 -1.635 1 93.19 99 ILE B CA 1
ATOM 2913 C C . ILE B 1 99 ? 8.383 13.711 -1.19 1 93.19 99 ILE B C 1
ATOM 2915 O O . ILE B 1 99 ? 8.867 13.031 -0.28 1 93.19 99 ILE B O 1
ATOM 2919 N N . HIS B 1 100 ? 7.316 13.438 -1.797 1 96.19 100 HIS B N 1
ATOM 2920 C CA . HIS B 1 100 ? 6.496 12.32 -1.344 1 96.19 100 HIS B CA 1
ATOM 2921 C C . HIS B 1 100 ? 5.688 11.727 -2.492 1 96.19 100 HIS B C 1
ATOM 2923 O O . HIS B 1 100 ? 5.176 12.461 -3.34 1 96.19 100 HIS B O 1
ATOM 2929 N N . ILE B 1 101 ? 5.609 10.445 -2.592 1 98.06 101 ILE B N 1
ATOM 2930 C CA . ILE B 1 101 ? 4.723 9.703 -3.48 1 98.06 101 ILE B CA 1
ATOM 2931 C C . ILE B 1 101 ? 4.137 8.5 -2.74 1 98.06 101 ILE B C 1
ATOM 2933 O O . ILE B 1 101 ? 4.852 7.809 -2.012 1 98.06 101 ILE B O 1
ATOM 2937 N N . GLU B 1 102 ? 2.832 8.273 -2.926 1 98.69 102 GLU B N 1
ATOM 2938 C CA . GLU B 1 102 ? 2.148 7.285 -2.098 1 98.69 102 GLU B CA 1
ATOM 2939 C C . GLU B 1 102 ? 0.945 6.691 -2.826 1 98.69 102 GLU B C 1
ATOM 2941 O O . GLU B 1 102 ? -0.092 7.344 -2.957 1 98.69 102 GLU B O 1
ATOM 2946 N N . PRO B 1 103 ? 1.095 5.477 -3.328 1 98.88 103 PRO B N 1
ATOM 2947 C CA . PRO B 1 103 ? -0.093 4.723 -3.742 1 98.88 103 PRO B CA 1
ATOM 2948 C C . PRO B 1 103 ? -0.762 3.992 -2.58 1 98.88 103 PRO B C 1
ATOM 2950 O O . PRO B 1 103 ? -0.081 3.547 -1.652 1 98.88 103 PRO B O 1
ATOM 2953 N N . GLY B 1 104 ? -2.037 3.869 -2.65 1 98.88 104 GLY B N 1
ATOM 2954 C CA . GLY B 1 104 ? -2.764 3.166 -1.604 1 98.88 104 GLY B CA 1
ATOM 2955 C C . GLY B 1 104 ? -4.234 2.979 -1.923 1 98.88 104 GLY B C 1
ATOM 2956 O O . GLY B 1 104 ? -4.637 3.029 -3.088 1 98.88 104 GLY B O 1
ATOM 2957 N N . ILE B 1 105 ? -4.98 2.592 -0.848 1 98.94 105 ILE B N 1
ATOM 2958 C CA . ILE B 1 105 ? -6.41 2.328 -0.967 1 98.94 105 ILE B CA 1
ATOM 2959 C C . ILE B 1 105 ? -7.145 2.912 0.238 1 98.94 105 ILE B C 1
ATOM 2961 O O . ILE B 1 105 ? -6.645 2.857 1.364 1 98.94 105 ILE B O 1
ATOM 2965 N N . TRP B 1 106 ? -8.305 3.465 -0.059 1 98.88 106 TRP B N 1
ATOM 2966 C CA . TRP B 1 106 ? -9.312 3.715 0.968 1 98.88 106 TRP B CA 1
ATOM 2967 C C . TRP B 1 106 ? -10.453 2.715 0.859 1 98.88 106 TRP B C 1
ATOM 2969 O O . TRP B 1 106 ? -10.914 2.404 -0.243 1 98.88 106 TRP B O 1
ATOM 2979 N N . LEU B 1 107 ? -10.961 2.25 2.018 1 98.75 107 LEU B N 1
ATOM 2980 C CA . LEU B 1 107 ? -12.031 1.262 2.021 1 98.75 107 LEU B CA 1
ATOM 2981 C C . LEU B 1 107 ? -13.188 1.709 2.916 1 98.75 107 LEU B C 1
ATOM 2983 O O . LEU B 1 107 ? -12.961 2.285 3.984 1 98.75 107 LEU B O 1
ATOM 2987 N N . ASN B 1 108 ? -14.352 1.467 2.492 1 98.75 108 ASN B N 1
ATOM 2988 C CA . ASN B 1 108 ? -15.562 1.481 3.303 1 98.75 108 ASN B CA 1
ATOM 2989 C C . ASN B 1 108 ? -15.938 0.079 3.771 1 98.75 108 ASN B C 1
ATOM 2991 O O . ASN B 1 108 ? -16.297 -0.775 2.961 1 98.75 108 ASN B O 1
ATOM 2995 N N . VAL B 1 109 ? -15.867 -0.182 5.07 1 98.44 109 VAL B N 1
ATOM 2996 C CA . VAL B 1 109 ? -16.125 -1.485 5.672 1 98.44 109 VAL B CA 1
ATOM 2997 C C . VAL B 1 109 ? -17.453 -1.454 6.418 1 98.44 109 VAL B C 1
ATOM 2999 O O . VAL B 1 109 ? -17.656 -0.624 7.309 1 98.44 109 VAL B O 1
ATOM 3002 N N . PRO B 1 110 ? -18.375 -2.285 6.09 1 98.31 110 PRO B N 1
ATOM 3003 C CA . PRO B 1 110 ? -19.641 -2.314 6.836 1 98.31 110 PRO B CA 1
ATOM 3004 C C . PRO B 1 110 ? -19.469 -2.842 8.258 1 98.31 110 PRO B C 1
ATOM 3006 O O . PRO B 1 110 ? -18.375 -3.293 8.625 1 98.31 110 PRO B O 1
ATOM 3009 N N . ALA B 1 111 ? -20.484 -2.682 9.008 1 98.44 111 ALA B N 1
ATOM 3010 C CA . ALA B 1 111 ? 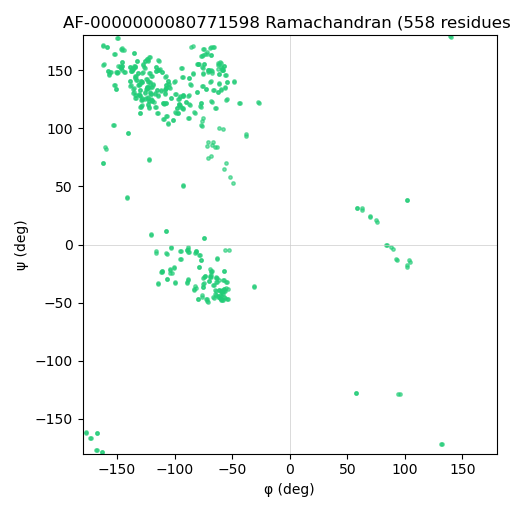-20.469 -3.273 10.344 1 98.44 111 ALA B CA 1
ATOM 3011 C C . ALA B 1 111 ? -20.188 -4.773 10.273 1 98.44 111 ALA B C 1
ATOM 3013 O O . ALA B 1 111 ? -20.562 -5.434 9.305 1 98.44 111 ALA B O 1
ATOM 3014 N N . THR B 1 112 ? -19.5 -5.277 11.258 1 98.44 112 THR B N 1
ATOM 3015 C CA . THR B 1 112 ? -19.172 -6.699 11.312 1 98.44 112 THR B CA 1
ATOM 3016 C C . THR B 1 112 ? -19.688 -7.324 12.602 1 98.44 112 THR B C 1
ATOM 3018 O O . THR B 1 112 ? -19.938 -6.621 13.586 1 98.44 112 THR B O 1
ATOM 3021 N N . ALA B 1 113 ? -19.844 -8.656 12.539 1 98.44 113 ALA B N 1
ATOM 3022 C CA . ALA B 1 113 ? -20.297 -9.398 13.719 1 98.44 113 ALA B CA 1
ATOM 3023 C C . ALA B 1 113 ? -19.125 -10.133 14.375 1 98.44 113 ALA B C 1
ATOM 3025 O O . ALA B 1 113 ? -19.156 -10.414 15.578 1 98.44 113 ALA B O 1
ATOM 3026 N N . ALA B 1 114 ? -18.141 -10.422 13.656 1 97.75 114 ALA B N 1
ATOM 3027 C CA . ALA B 1 114 ? -16.938 -11.094 14.141 1 97.75 114 ALA B CA 1
ATOM 3028 C C . ALA B 1 114 ? -15.68 -10.508 13.492 1 97.75 114 ALA B C 1
ATOM 3030 O O . ALA B 1 114 ? -15.258 -10.953 12.422 1 97.75 114 ALA B O 1
ATOM 3031 N N . PRO B 1 115 ? -15.008 -9.547 14.172 1 97.31 115 PRO B N 1
ATOM 3032 C CA . PRO B 1 115 ? -15.438 -9.062 15.484 1 97.31 115 PRO B CA 1
ATOM 3033 C C . PRO B 1 115 ? -16.641 -8.133 15.398 1 97.31 115 PRO B C 1
ATOM 3035 O O . PRO B 1 115 ? -17.031 -7.719 14.305 1 97.31 115 PRO B O 1
ATOM 3038 N N . GLN B 1 116 ? -17.219 -7.871 16.594 1 98.12 116 GLN B N 1
ATOM 3039 C CA . GLN B 1 116 ? -18.312 -6.895 16.625 1 98.12 116 GLN B CA 1
ATOM 3040 C C . GLN B 1 116 ? -17.766 -5.473 16.531 1 98.12 116 GLN B C 1
ATOM 3042 O O . GLN B 1 116 ? -17.328 -4.898 17.516 1 98.12 116 GLN B O 1
ATOM 3047 N N . ASP B 1 117 ? -17.891 -4.895 15.336 1 97.25 117 ASP B N 1
ATOM 3048 C CA . ASP B 1 117 ? -17.406 -3.543 15.07 1 97.25 117 ASP B CA 1
ATOM 3049 C C . ASP B 1 117 ? -18.453 -2.732 14.305 1 97.25 117 ASP B C 1
ATOM 3051 O O . ASP B 1 117 ? -19.188 -3.277 13.477 1 97.25 117 ASP B O 1
ATOM 3055 N N . PRO B 1 118 ? -18.578 -1.427 14.586 1 98.12 118 PRO B N 1
ATOM 3056 C CA . PRO B 1 118 ? -19.375 -0.558 13.727 1 98.12 118 PRO B CA 1
ATOM 3057 C C . PRO B 1 118 ? -18.781 -0.384 12.336 1 98.12 118 PRO B C 1
ATOM 3059 O O . PRO B 1 118 ? -17.672 -0.86 12.07 1 98.12 118 PRO B O 1
ATOM 3062 N N . PRO B 1 119 ? -19.547 0.221 11.422 1 98.31 119 PRO B N 1
ATOM 3063 C CA . PRO B 1 119 ? -18.906 0.554 10.148 1 98.31 119 PRO B CA 1
ATOM 3064 C C . PRO B 1 119 ? -17.641 1.385 10.328 1 98.31 119 PRO B C 1
ATOM 3066 O O . PRO B 1 119 ? -17.578 2.25 11.211 1 98.31 119 PRO B O 1
ATOM 3069 N N . THR B 1 120 ? -16.656 1.062 9.531 1 98.44 120 THR B N 1
ATOM 3070 C CA . THR B 1 120 ? -15.375 1.762 9.625 1 98.44 120 THR B CA 1
ATOM 3071 C C . THR B 1 120 ? -14.844 2.125 8.242 1 98.44 120 THR B C 1
ATOM 3073 O O . THR B 1 120 ? -15.367 1.651 7.23 1 98.44 120 THR B O 1
ATOM 3076 N N . ILE B 1 121 ? -13.883 3.004 8.234 1 98.69 121 ILE B N 1
ATOM 3077 C CA . ILE B 1 121 ? -13.078 3.295 7.051 1 98.69 121 ILE B CA 1
ATOM 3078 C C . ILE B 1 121 ? -11.633 2.865 7.289 1 98.69 121 ILE B C 1
ATOM 3080 O O . ILE B 1 121 ? -11.18 2.803 8.43 1 98.69 121 ILE B O 1
ATOM 3084 N N . VAL B 1 122 ? -10.977 2.498 6.191 1 98.81 122 VAL B N 1
ATOM 3085 C CA . VAL B 1 122 ? -9.594 2.02 6.254 1 98.81 122 VAL B CA 1
ATOM 3086 C C . VAL B 1 122 ? -8.742 2.762 5.23 1 98.81 122 VAL B C 1
ATOM 3088 O O . VAL B 1 122 ? -9.164 2.953 4.086 1 98.81 122 VAL B O 1
ATOM 3091 N N . ARG B 1 123 ? -7.602 3.225 5.672 1 98.88 123 ARG B N 1
ATOM 3092 C CA . ARG B 1 123 ? -6.586 3.723 4.754 1 98.88 123 ARG B CA 1
ATOM 3093 C C . ARG B 1 123 ? -5.379 2.787 4.711 1 98.88 123 ARG B C 1
ATOM 3095 O O . ARG B 1 123 ? -4.785 2.482 5.746 1 98.88 123 ARG B O 1
ATOM 3102 N N . GLN B 1 124 ? -5.082 2.309 3.551 1 98.88 124 GLN B N 1
ATOM 3103 C CA . GLN B 1 124 ? -3.877 1.537 3.264 1 98.88 124 GLN B CA 1
ATOM 3104 C C . GLN B 1 124 ? -2.895 2.344 2.42 1 98.88 124 GLN B C 1
ATOM 3106 O O . GLN B 1 124 ? -3.281 2.955 1.422 1 98.88 124 GLN B O 1
ATOM 3111 N N . ALA B 1 125 ? -1.616 2.336 2.826 1 98.81 125 ALA B N 1
ATOM 3112 C CA . ALA B 1 125 ? -0.639 3.174 2.137 1 98.81 125 ALA B CA 1
ATOM 3113 C C . ALA B 1 125 ? 0.713 2.473 2.039 1 98.81 125 ALA B C 1
ATOM 3115 O O . ALA B 1 125 ? 1.069 1.673 2.908 1 98.81 125 ALA B O 1
ATOM 3116 N N . THR B 1 126 ? 1.41 2.768 0.989 1 98.88 126 THR B N 1
ATOM 3117 C CA . THR B 1 126 ? 2.797 2.359 0.798 1 98.88 126 THR B CA 1
ATOM 3118 C C . THR B 1 126 ? 3.691 3.572 0.562 1 98.88 126 THR B C 1
ATOM 3120 O O . THR B 1 126 ? 3.387 4.422 -0.279 1 98.88 126 THR B O 1
ATOM 3123 N N . ILE B 1 127 ? 4.723 3.688 1.335 1 98.69 127 ILE B N 1
ATOM 3124 C CA . ILE B 1 127 ? 5.664 4.801 1.277 1 98.69 127 ILE B CA 1
ATOM 3125 C C . ILE B 1 127 ? 7.039 4.293 0.846 1 98.69 127 ILE B C 1
ATOM 3127 O O . ILE B 1 127 ? 7.543 3.312 1.395 1 98.69 127 ILE B O 1
ATOM 3131 N N . PRO B 1 128 ? 7.727 4.895 -0.089 1 98.25 128 PRO B N 1
ATOM 3132 C CA . PRO B 1 128 ? 8.93 4.332 -0.706 1 98.25 128 PRO B CA 1
ATOM 3133 C C . PRO B 1 128 ? 10.148 4.395 0.212 1 98.25 128 PRO B C 1
ATOM 3135 O O . PRO B 1 128 ? 11.25 4.008 -0.191 1 98.25 128 PRO B O 1
ATOM 3138 N N . HIS B 1 129 ? 9.992 4.812 1.458 1 98.38 129 HIS B N 1
ATOM 3139 C CA . HIS B 1 129 ? 11.055 4.684 2.447 1 98.38 129 HIS B CA 1
ATOM 3140 C C . HIS B 1 129 ? 11.141 3.254 2.977 1 98.38 129 HIS B C 1
ATOM 3142 O O . HIS B 1 129 ? 12.109 2.898 3.66 1 98.38 129 HIS B O 1
ATOM 3148 N N . GLY B 1 130 ? 10.141 2.449 2.602 1 98.5 130 GLY B N 1
ATOM 3149 C CA . GLY B 1 130 ? 10.062 1.091 3.115 1 98.5 130 GLY B CA 1
ATOM 3150 C C . GLY B 1 130 ? 9.047 0.934 4.234 1 98.5 130 GLY B C 1
ATOM 3151 O O . GLY B 1 130 ? 9.297 0.213 5.203 1 98.5 130 GLY B O 1
ATOM 3152 N N . ASP B 1 131 ? 7.918 1.629 4.113 1 98.5 131 ASP B N 1
ATOM 3153 C CA . ASP B 1 131 ? 6.84 1.562 5.098 1 98.5 131 ASP B CA 1
ATOM 3154 C C . ASP B 1 131 ? 5.516 1.188 4.434 1 98.5 131 ASP B C 1
ATOM 3156 O O . ASP B 1 131 ? 5.086 1.84 3.479 1 98.5 131 ASP B O 1
ATOM 3160 N N . SER B 1 132 ? 4.867 0.158 4.914 1 98.69 132 SER B N 1
ATOM 3161 C CA . SER B 1 132 ? 3.486 -0.172 4.57 1 98.69 132 SER B CA 1
ATOM 3162 C C . SER B 1 132 ? 2.559 0.015 5.766 1 98.69 132 SER B C 1
ATOM 3164 O O . SER B 1 132 ? 2.857 -0.445 6.871 1 98.69 132 SER B O 1
ATOM 3166 N N . LEU B 1 133 ? 1.454 0.698 5.504 1 98.25 133 LEU B N 1
ATOM 3167 C CA . LEU B 1 133 ? 0.637 1.052 6.66 1 98.25 133 LEU B CA 1
ATOM 3168 C C . LEU B 1 133 ? -0.827 0.701 6.418 1 98.25 133 LEU B C 1
ATOM 3170 O O . LEU B 1 133 ? -1.286 0.688 5.273 1 98.25 133 LEU B O 1
ATOM 3174 N N . LEU B 1 134 ? -1.543 0.334 7.445 1 98.81 134 LEU B N 1
ATOM 3175 C CA . LEU B 1 134 ? -2.992 0.187 7.523 1 98.81 134 LEU B CA 1
ATOM 3176 C C . LEU B 1 134 ? -3.551 0.939 8.727 1 98.81 134 LEU B C 1
ATOM 3178 O O . LEU B 1 134 ? -3.121 0.711 9.859 1 98.81 134 LEU B O 1
ATOM 3182 N N . ALA B 1 135 ? -4.375 1.891 8.461 1 98.81 135 ALA B N 1
ATOM 3183 C CA . ALA B 1 135 ? -5.031 2.684 9.492 1 98.81 135 ALA B CA 1
ATOM 3184 C C . ALA B 1 135 ? -6.551 2.578 9.383 1 98.81 135 ALA B C 1
ATOM 3186 O O . ALA B 1 135 ? -7.09 2.463 8.281 1 98.81 135 ALA B O 1
ATOM 3187 N N . GLN B 1 136 ? -7.188 2.643 10.484 1 98.56 136 GLN B N 1
ATOM 3188 C CA . GLN B 1 136 ? -8.633 2.445 10.523 1 98.56 136 GLN B CA 1
ATOM 3189 C C . GLN B 1 136 ? -9.305 3.463 11.438 1 98.56 136 GLN B C 1
ATOM 3191 O O . GLN B 1 136 ? -8.656 4.023 12.328 1 98.56 136 GLN B O 1
ATOM 3196 N N . GLY B 1 137 ? -10.523 3.828 11.148 1 98.44 137 GLY B N 1
ATOM 3197 C CA . GLY B 1 137 ? -11.305 4.754 11.961 1 98.44 137 GLY B CA 1
ATOM 3198 C C . GLY B 1 137 ? -12.773 4.789 11.578 1 98.44 137 GLY B C 1
ATOM 3199 O O . GLY B 1 137 ? -13.234 3.969 10.781 1 98.44 137 GLY B O 1
ATOM 3200 N N . GLN B 1 138 ? -13.523 5.656 12.227 1 98.44 138 GLN B N 1
ATOM 3201 C CA . GLN B 1 138 ? -14.945 5.836 11.977 1 98.44 138 GLN B CA 1
ATOM 3202 C C . GLN B 1 138 ? -15.234 7.227 11.414 1 98.44 138 GLN B C 1
ATOM 3204 O O . GLN B 1 138 ? -14.844 8.234 12.008 1 98.44 138 GLN B O 1
ATOM 3209 N N . ALA B 1 139 ? -15.922 7.219 10.344 1 98.56 139 ALA B N 1
ATOM 3210 C CA . ALA B 1 139 ? -16.297 8.484 9.711 1 98.56 139 ALA B CA 1
ATOM 3211 C C . ALA B 1 139 ? -17.469 9.125 10.43 1 98.56 139 ALA B C 1
ATOM 3213 O O . ALA B 1 139 ? -18.234 8.438 11.125 1 98.56 139 ALA B O 1
ATOM 3214 N N . SER B 1 140 ? -17.578 10.414 10.312 1 98.56 140 SER B N 1
ATOM 3215 C CA . SER B 1 140 ? -18.734 11.195 10.758 1 98.56 140 SER B CA 1
ATOM 3216 C C . SER B 1 140 ? -19 12.375 9.828 1 98.56 140 SER B C 1
ATOM 3218 O O . SER B 1 140 ? -18.219 12.633 8.906 1 98.56 140 SER B O 1
ATOM 3220 N N . ALA B 1 141 ? -20.156 12.992 9.977 1 98.25 141 ALA B N 1
ATOM 3221 C CA . ALA B 1 141 ? -20.516 14.148 9.164 1 98.25 141 ALA B CA 1
ATOM 3222 C C . ALA B 1 141 ? -21.188 15.227 10.008 1 98.25 141 ALA B C 1
ATOM 3224 O O . ALA B 1 141 ? -21.844 14.914 11.008 1 98.25 141 ALA B O 1
ATOM 3225 N N . GLU B 1 142 ? -20.984 16.438 9.602 1 98.19 142 GLU B N 1
ATOM 3226 C CA . GLU B 1 142 ? -21.625 17.578 10.258 1 98.19 142 GLU B CA 1
ATOM 3227 C C . GLU B 1 142 ? -21.953 18.672 9.25 1 98.19 142 GLU B C 1
ATOM 3229 O O . GLU B 1 142 ? -21.281 18.797 8.219 1 98.19 142 GLU B O 1
ATOM 3234 N N . ALA B 1 143 ? -22.969 19.469 9.562 1 98.06 143 ALA B N 1
ATOM 3235 C CA . ALA B 1 143 ? -23.438 20.547 8.68 1 98.06 143 ALA B CA 1
ATOM 3236 C C . ALA B 1 143 ? -22.75 21.875 9.016 1 98.06 143 ALA B C 1
ATOM 3238 O O . ALA B 1 143 ? -23.422 22.875 9.242 1 98.06 143 ALA B O 1
ATOM 3239 N N . ARG B 1 144 ? -21.5 21.828 9.102 1 97.62 144 ARG B N 1
ATOM 3240 C CA . ARG B 1 144 ? -20.688 23 9.398 1 97.62 144 ARG B CA 1
ATOM 3241 C C . ARG B 1 144 ? -19.234 22.766 9.016 1 97.62 144 ARG B C 1
ATOM 3243 O O . ARG B 1 144 ? -18.875 21.672 8.562 1 97.62 144 ARG B O 1
ATOM 3250 N N . ALA B 1 145 ? -18.422 23.797 9.07 1 98.38 145 ALA B N 1
ATOM 3251 C CA . ALA B 1 145 ? -16.969 23.688 8.898 1 98.38 145 ALA B CA 1
ATOM 3252 C C . ALA B 1 145 ? -16.375 22.766 9.961 1 98.38 145 ALA B C 1
ATOM 3254 O O . ALA B 1 145 ? -16.906 22.641 11.062 1 98.38 145 ALA B O 1
ATOM 3255 N N . PRO B 1 146 ? -15.289 22.172 9.617 1 98.56 146 PRO B N 1
ATOM 3256 C CA . PRO B 1 146 ? -14.68 21.281 10.609 1 98.56 146 PRO B CA 1
ATOM 3257 C C . PRO B 1 146 ? -14.07 22.031 11.789 1 98.56 146 PRO B C 1
ATOM 3259 O O . PRO B 1 146 ? -13.664 23.188 11.648 1 98.56 146 PRO B O 1
ATOM 3262 N N . ASN B 1 147 ? -14.102 21.312 12.93 1 97.12 147 ASN B N 1
ATOM 3263 C CA . ASN B 1 147 ? -13.281 21.734 14.055 1 97.12 147 ASN B CA 1
ATOM 3264 C C . ASN B 1 147 ? -11.883 21.141 13.984 1 97.12 147 ASN B C 1
ATOM 3266 O O . ASN B 1 147 ? -11.695 19.938 14.219 1 97.12 147 ASN B O 1
ATOM 3270 N N . ILE B 1 148 ? -10.945 21.969 13.703 1 98.81 148 ILE B N 1
ATOM 3271 C CA . ILE B 1 148 ? -9.578 21.5 13.531 1 98.81 148 ILE B CA 1
ATOM 3272 C C . ILE B 1 148 ? -8.766 21.797 14.789 1 98.81 148 ILE B C 1
ATOM 3274 O O . ILE B 1 148 ? -8.469 22.953 15.086 1 98.81 148 ILE B O 1
ATOM 3278 N N . ALA B 1 149 ? -8.445 20.781 15.562 1 98.69 149 ALA B N 1
ATOM 3279 C CA . ALA B 1 149 ? -7.672 20.922 16.797 1 98.69 149 ALA B CA 1
ATOM 3280 C C . ALA B 1 149 ? -6.215 21.266 16.484 1 98.69 149 ALA B C 1
ATOM 3282 O O . ALA B 1 149 ? -5.691 20.906 15.43 1 98.69 149 ALA B O 1
ATOM 3283 N N . PRO B 1 150 ? -5.582 22.016 17.422 1 98.75 150 PRO B N 1
ATOM 3284 C CA . PRO B 1 150 ? -4.141 22.203 17.25 1 98.75 150 PRO B CA 1
ATOM 3285 C C . PRO B 1 150 ? -3.359 20.891 17.297 1 98.75 150 PRO B C 1
ATOM 3287 O O . PRO B 1 150 ? -3.852 19.906 17.828 1 98.75 150 PRO B O 1
ATOM 3290 N N . VAL B 1 151 ? -2.213 20.891 16.688 1 98.75 151 VAL B N 1
ATOM 3291 C CA . VAL B 1 151 ? -1.312 19.734 16.734 1 98.75 151 VAL B CA 1
ATOM 3292 C C . VAL B 1 151 ? 0.093 20.203 17.125 1 98.75 151 VAL B C 1
ATOM 3294 O O . VAL B 1 151 ? 0.552 21.25 16.672 1 98.75 151 VAL B O 1
ATOM 3297 N N . SER B 1 152 ? 0.723 19.469 17.953 1 97.62 152 SER B N 1
ATOM 3298 C CA . SER B 1 152 ? 2.078 19.812 18.375 1 97.62 152 SER B CA 1
ATOM 3299 C C . SER B 1 152 ? 3.119 19.109 17.516 1 97.62 152 SER B C 1
ATOM 3301 O O . SER B 1 152 ? 2.945 17.938 17.141 1 97.62 152 SER B O 1
ATOM 3303 N N . THR B 1 153 ? 4.203 19.797 17.266 1 97.88 153 THR B N 1
ATOM 3304 C CA . THR B 1 153 ? 5.336 19.219 16.547 1 97.88 153 THR B CA 1
ATOM 3305 C C . THR B 1 153 ? 6.465 18.859 17.516 1 97.88 153 THR B C 1
ATOM 3307 O O . THR B 1 153 ? 7.496 18.328 17.094 1 97.88 153 THR B O 1
ATOM 3310 N N . MET B 1 154 ? 6.328 19.125 18.734 1 96.25 154 MET B N 1
ATOM 3311 C CA . MET B 1 154 ? 7.426 19.062 19.688 1 96.25 154 MET B CA 1
ATOM 3312 C C . MET B 1 154 ? 7.805 17.625 20 1 96.25 154 MET B C 1
ATOM 3314 O O . MET B 1 154 ? 6.938 16.797 20.312 1 96.25 154 MET B O 1
ATOM 3318 N N . PRO B 1 155 ? 9.133 17.344 19.984 1 97.56 155 PRO B N 1
ATOM 3319 C CA . PRO B 1 155 ? 9.578 15.992 20.344 1 97.56 155 PRO B CA 1
ATOM 3320 C C . PRO B 1 155 ? 9.5 15.734 21.859 1 97.56 155 PRO B C 1
ATOM 3322 O O . PRO B 1 155 ? 9.484 16.672 22.641 1 97.56 155 PRO B O 1
ATOM 3325 N N . THR B 1 156 ? 9.383 14.453 22.203 1 97.5 156 THR B N 1
ATOM 3326 C CA . THR B 1 156 ? 9.406 14.008 23.594 1 97.5 156 THR B CA 1
ATOM 3327 C C . THR B 1 156 ? 10.297 12.781 23.75 1 97.5 156 THR B C 1
ATOM 3329 O O . THR B 1 156 ? 10.508 12.031 22.797 1 97.5 156 THR B O 1
ATOM 3332 N N . ARG B 1 157 ? 10.797 12.625 24.906 1 97.5 157 ARG B N 1
ATOM 3333 C CA . ARG B 1 157 ? 11.602 11.43 25.156 1 97.5 157 ARG B CA 1
ATOM 3334 C C . ARG B 1 157 ? 10.719 10.203 25.328 1 97.5 157 ARG B C 1
ATOM 3336 O O . ARG B 1 157 ? 9.625 10.289 25.891 1 97.5 157 ARG B O 1
ATOM 3343 N N . VAL B 1 158 ? 11.25 9.086 25.016 1 97.19 158 VAL B N 1
ATOM 3344 C CA . VAL B 1 158 ? 10.531 7.82 25.141 1 97.19 158 VAL B CA 1
ATOM 3345 C C . VAL B 1 158 ? 10.273 7.523 26.609 1 97.19 158 VAL B C 1
ATOM 3347 O O . VAL B 1 158 ? 9.203 7.023 26.984 1 97.19 158 VAL B O 1
ATOM 3350 N N . ASP B 1 159 ? 11.258 7.926 27.453 1 96.56 159 ASP B N 1
ATOM 3351 C CA . ASP B 1 159 ? 11.156 7.602 28.875 1 96.56 159 ASP B CA 1
ATOM 3352 C C . ASP B 1 159 ? 10.391 8.688 29.641 1 96.56 159 ASP B C 1
ATOM 3354 O O . ASP B 1 159 ? 10.258 8.617 30.859 1 96.56 159 ASP B O 1
ATOM 3358 N N . GLY B 1 160 ? 9.977 9.75 29 1 94.56 160 GLY B N 1
ATOM 3359 C CA . GLY B 1 160 ? 9.148 10.789 29.594 1 94.56 160 GLY B CA 1
ATOM 3360 C C . GLY B 1 160 ? 9.961 11.875 30.281 1 94.56 160 GLY B C 1
ATOM 3361 O O . GLY B 1 160 ? 9.398 12.859 30.766 1 94.56 160 GLY B O 1
ATOM 3362 N N . LYS B 1 161 ? 11.273 11.742 30.297 1 94.62 161 LYS B N 1
ATOM 3363 C CA . LYS B 1 161 ? 12.141 12.758 30.891 1 94.62 161 LYS B CA 1
ATOM 3364 C C . LYS B 1 161 ? 12.25 13.984 29.984 1 94.62 161 LYS B C 1
ATOM 3366 O O . LYS B 1 161 ? 11.852 13.938 28.828 1 94.62 161 LYS B O 1
ATOM 3371 N N . PRO B 1 162 ? 12.719 15.078 30.562 1 93.31 162 PRO B N 1
ATOM 3372 C CA . PRO B 1 162 ? 12.891 16.281 29.734 1 93.31 162 PRO B CA 1
ATOM 3373 C C . PRO B 1 162 ? 13.906 16.062 28.609 1 93.31 162 PRO B C 1
ATOM 3375 O O . PRO B 1 162 ? 14.852 15.289 28.75 1 93.31 162 PRO B O 1
ATOM 3378 N N . LEU B 1 163 ? 13.727 16.75 27.578 1 93.56 163 LEU B N 1
ATOM 3379 C CA . LEU B 1 163 ? 14.664 16.719 26.469 1 93.56 163 LEU B CA 1
ATOM 3380 C C . LEU B 1 163 ? 16 17.344 26.844 1 93.56 163 LEU B C 1
ATOM 3382 O O . LEU B 1 163 ? 16.047 18.25 27.672 1 93.56 163 LEU B O 1
ATOM 3386 N N . PRO B 1 164 ? 17.078 16.828 26.25 1 87.69 164 PRO B N 1
ATOM 3387 C CA . PRO B 1 164 ? 18.359 17.5 26.469 1 87.69 164 PRO B CA 1
ATOM 3388 C C . PRO B 1 164 ? 18.344 18.953 25.969 1 87.69 164 PRO B C 1
ATOM 3390 O O . PRO B 1 164 ? 17.547 19.297 25.094 1 87.69 164 PRO B O 1
ATOM 3393 N N . LEU B 1 165 ? 19.219 19.688 26.531 1 85.94 165 LEU B N 1
ATOM 3394 C CA . LEU B 1 165 ? 19.328 21.094 26.141 1 85.94 165 LEU B CA 1
ATOM 3395 C C . LEU B 1 165 ? 19.641 21.219 24.656 1 85.94 165 LEU B C 1
ATOM 3397 O O . LEU B 1 165 ? 20.484 20.469 24.125 1 85.94 165 LEU B O 1
ATOM 3401 N N . GLY B 1 166 ? 18.906 22.125 23.922 1 88.12 166 GLY B N 1
ATOM 3402 C CA . GLY B 1 166 ? 19.219 22.422 22.547 1 88.12 166 GLY B CA 1
ATOM 3403 C C . GLY B 1 166 ? 18.312 21.734 21.547 1 88.12 166 GLY B C 1
ATOM 3404 O O . GLY B 1 166 ? 18.203 22.141 20.406 1 88.12 166 GLY B O 1
ATOM 3405 N N . TYR B 1 167 ? 17.656 20.703 21.984 1 89.31 167 TYR B N 1
ATOM 3406 C CA . TYR B 1 167 ? 16.859 19.906 21.062 1 89.31 167 TYR B CA 1
ATOM 3407 C C . TYR B 1 167 ? 15.648 20.703 20.578 1 89.31 167 TYR B C 1
ATOM 3409 O O . TYR B 1 167 ? 15.141 20.438 19.484 1 89.31 167 TYR B O 1
ATOM 3417 N N . THR B 1 168 ? 15.242 21.656 21.281 1 91.94 168 THR B N 1
ATOM 3418 C CA . THR B 1 168 ? 14.055 22.406 20.906 1 91.94 168 THR B CA 1
ATOM 3419 C C . THR B 1 168 ? 14.438 23.672 20.125 1 91.94 168 THR B C 1
ATOM 3421 O O . THR B 1 168 ? 13.586 24.312 19.531 1 91.94 168 THR B O 1
ATOM 3424 N N . ASP B 1 169 ? 15.664 24.062 20.094 1 93.06 169 ASP B N 1
ATOM 3425 C CA . ASP B 1 169 ? 16.125 25.312 19.484 1 93.06 169 ASP B CA 1
ATOM 3426 C C . ASP B 1 169 ? 15.703 25.406 18.031 1 93.06 169 ASP B C 1
ATOM 3428 O O . ASP B 1 169 ? 15.164 26.438 17.594 1 93.06 169 ASP B O 1
ATOM 3432 N N . PRO B 1 170 ? 15.875 24.375 17.266 1 93.81 170 PRO B N 1
ATOM 3433 C CA . PRO B 1 170 ? 15.492 24.5 15.859 1 93.81 170 PRO B CA 1
ATOM 3434 C C . PRO B 1 170 ? 13.992 24.734 15.68 1 93.81 170 PRO B C 1
ATOM 3436 O O . PRO B 1 170 ? 13.578 25.359 14.703 1 93.81 170 PRO B O 1
ATOM 3439 N N . TYR B 1 171 ? 13.227 24.281 16.562 1 95.06 171 TYR B N 1
ATOM 3440 C CA . TYR B 1 171 ? 11.773 24.453 16.5 1 95.06 171 TYR B CA 1
ATOM 3441 C C . TYR B 1 171 ? 11.375 25.875 16.859 1 95.06 171 TYR B C 1
ATOM 3443 O O . TYR B 1 171 ? 10.43 26.422 16.281 1 95.06 171 TYR B O 1
ATOM 3451 N N . LEU B 1 172 ? 12.07 26.438 17.781 1 92 172 LEU B N 1
ATOM 3452 C CA . LEU B 1 172 ? 11.695 27.734 18.344 1 92 172 LEU B CA 1
ATOM 3453 C C . LEU B 1 172 ? 12.312 28.875 17.547 1 92 172 LEU B C 1
ATOM 3455 O O . LEU B 1 172 ? 11.719 29.953 17.422 1 92 172 LEU B O 1
ATOM 3459 N N . ASN B 1 173 ? 13.477 28.625 16.938 1 90.5 173 ASN B N 1
ATOM 3460 C CA . ASN B 1 173 ? 14.227 29.703 16.328 1 90.5 173 ASN B CA 1
ATOM 3461 C C . ASN B 1 173 ? 14.445 29.469 14.844 1 90.5 173 ASN B C 1
ATOM 3463 O O . ASN B 1 173 ? 15.219 30.188 14.203 1 90.5 173 ASN B O 1
ATOM 3467 N N . GLY B 1 174 ? 13.844 28.516 14.336 1 90.56 174 GLY B N 1
ATOM 3468 C CA . GLY B 1 174 ? 14.039 28.219 12.922 1 90.56 174 GLY B CA 1
ATOM 3469 C C . GLY B 1 174 ? 13.289 29.172 12.008 1 90.56 174 GLY B C 1
ATOM 3470 O O . GLY B 1 174 ? 12.43 29.938 12.453 1 90.56 174 GLY B O 1
ATOM 3471 N N . LYS B 1 175 ? 13.734 29.172 10.719 1 92.44 175 LYS B N 1
ATOM 3472 C CA . LYS B 1 175 ? 13.008 29.859 9.656 1 92.44 175 LYS B CA 1
ATOM 3473 C C . LYS B 1 175 ? 12.078 28.891 8.922 1 92.44 175 LYS B C 1
ATOM 3475 O O . LYS B 1 175 ? 12.508 27.828 8.484 1 92.44 175 LYS B O 1
ATOM 3480 N N . PHE B 1 176 ? 10.891 29.344 8.875 1 96.62 176 PHE B N 1
ATOM 3481 C CA . PHE B 1 176 ? 9.898 28.469 8.266 1 96.62 176 PHE B CA 1
ATOM 3482 C C . PHE B 1 176 ? 9.188 29.172 7.117 1 96.62 176 PHE B C 1
ATOM 3484 O O . PHE B 1 176 ? 9.203 30.406 7.035 1 96.62 176 PHE B O 1
ATOM 3491 N N . PRO B 1 177 ? 8.586 28.406 6.219 1 97.25 177 PRO B N 1
ATOM 3492 C CA . PRO B 1 177 ? 7.832 29.031 5.129 1 97.25 177 PRO B CA 1
ATOM 3493 C C . PRO B 1 177 ? 6.715 29.938 5.637 1 97.25 177 PRO B C 1
ATOM 3495 O O . PRO B 1 177 ? 6.117 29.672 6.68 1 97.25 177 PRO B O 1
ATOM 3498 N N . PRO B 1 178 ? 6.406 30.969 4.832 1 96.5 178 PRO B N 1
ATOM 3499 C CA . PRO B 1 178 ? 5.289 31.828 5.223 1 96.5 178 PRO B CA 1
ATOM 3500 C C . PRO B 1 178 ? 3.99 31.047 5.43 1 96.5 178 PRO B C 1
ATOM 3502 O O . PRO B 1 178 ? 3.66 30.172 4.633 1 96.5 178 PRO B O 1
ATOM 3505 N N . GLY B 1 179 ? 3.307 31.359 6.508 1 96.56 179 GLY B N 1
ATOM 3506 C CA . GLY B 1 179 ? 2.018 30.734 6.777 1 96.56 179 GLY B CA 1
ATOM 3507 C C . GLY B 1 179 ? 2.119 29.5 7.641 1 96.56 179 GLY B C 1
ATOM 3508 O O . GLY B 1 179 ? 1.111 29 8.156 1 96.56 179 GLY B O 1
ATOM 3509 N N . PHE B 1 180 ? 3.359 29.047 7.773 1 98.19 180 PHE B N 1
ATOM 3510 C CA . PHE B 1 180 ? 3.557 27.859 8.609 1 98.19 180 PHE B CA 1
ATOM 3511 C C . PHE B 1 180 ? 3.77 28.25 10.062 1 98.19 180 PHE B C 1
ATOM 3513 O O . PHE B 1 180 ? 4.637 29.078 10.367 1 98.19 180 PHE B O 1
ATOM 3520 N N . ASP B 1 181 ? 2.984 27.641 10.922 1 97.94 181 ASP B N 1
ATOM 3521 C CA . ASP B 1 181 ? 3.141 27.797 12.359 1 97.94 181 ASP B CA 1
ATOM 3522 C C . ASP B 1 181 ? 3.74 26.531 12.984 1 97.94 181 ASP B C 1
ATOM 3524 O O . ASP B 1 181 ? 3.049 25.531 13.156 1 97.94 181 ASP B O 1
ATOM 3528 N N . MET B 1 182 ? 4.945 26.578 13.445 1 97.94 182 MET B N 1
ATOM 3529 C CA . MET B 1 182 ? 5.668 25.438 14 1 97.94 182 MET B CA 1
ATOM 3530 C C . MET B 1 182 ? 4.973 24.906 15.25 1 97.94 182 MET B C 1
ATOM 3532 O O . MET B 1 182 ? 5.016 23.719 15.531 1 97.94 182 MET B O 1
ATOM 3536 N N . GLN B 1 183 ? 4.355 25.781 15.977 1 96.12 183 GLN B N 1
ATOM 3537 C CA . GLN B 1 183 ? 3.719 25.375 17.219 1 96.12 183 GLN B CA 1
ATOM 3538 C C . GLN B 1 183 ? 2.375 24.703 16.953 1 96.12 183 GLN B C 1
ATOM 3540 O O . GLN B 1 183 ? 1.848 24 17.828 1 96.12 183 GLN B O 1
ATOM 3545 N N . ASN B 1 184 ? 1.871 24.953 15.797 1 98.62 184 ASN B N 1
ATOM 3546 C CA . ASN B 1 184 ? 0.587 24.391 15.406 1 98.62 184 ASN B CA 1
ATOM 3547 C C . ASN B 1 184 ? 0.405 24.391 13.891 1 98.62 184 ASN B C 1
ATOM 3549 O O . ASN B 1 184 ? -0.369 25.188 13.359 1 98.62 184 ASN B O 1
ATOM 3553 N N . PRO B 1 185 ? 0.959 23.391 13.195 1 98.81 185 PRO B N 1
ATOM 3554 C CA . PRO B 1 185 ? 0.821 23.344 11.742 1 98.81 185 PRO B CA 1
ATOM 3555 C C . PRO B 1 185 ? -0.636 23.344 11.289 1 98.81 185 PRO B C 1
ATOM 3557 O O . PRO B 1 185 ? -0.944 23.828 10.195 1 98.81 185 PRO B O 1
ATOM 3560 N N . ASN B 1 186 ? -1.521 22.953 12.078 1 98.94 186 ASN B N 1
ATOM 3561 C CA . ASN B 1 186 ? -2.938 22.922 11.734 1 98.94 186 ASN B CA 1
ATOM 3562 C C . ASN B 1 186 ? -3.51 24.328 11.562 1 98.94 186 ASN B C 1
ATOM 3564 O O . ASN B 1 186 ? -4.582 24.5 10.977 1 98.94 186 ASN B O 1
ATOM 3568 N N . GLN B 1 187 ? -2.859 25.312 12.164 1 98.81 187 GLN B N 1
ATOM 3569 C CA . GLN B 1 187 ? -3.33 26.688 12.008 1 98.81 187 GLN B CA 1
ATOM 3570 C C . GLN B 1 187 ? -3.443 27.062 10.539 1 98.81 187 GLN B C 1
ATOM 3572 O O . GLN B 1 187 ? -4.316 27.844 10.164 1 98.81 187 GLN B O 1
ATOM 3577 N N . ALA B 1 188 ? -2.576 26.5 9.711 1 98.88 188 ALA B N 1
ATOM 3578 C CA . ALA B 1 188 ? -2.631 26.781 8.273 1 98.88 188 ALA B CA 1
ATOM 3579 C C . ALA B 1 188 ? -3.986 26.391 7.695 1 98.88 188 ALA B C 1
ATOM 3581 O O . ALA B 1 188 ?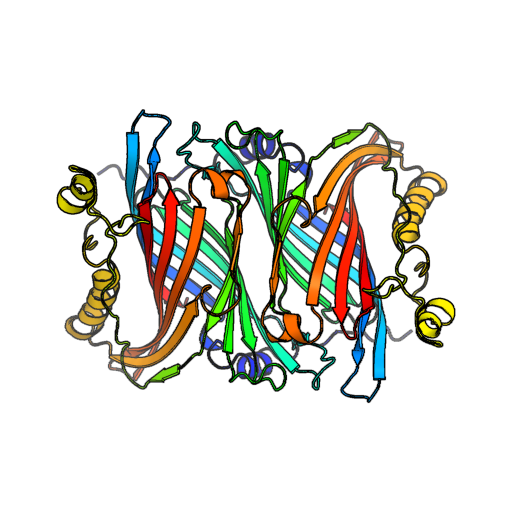 -4.496 27.062 6.793 1 98.88 188 ALA B O 1
ATOM 3582 N N . LEU B 1 189 ? -4.52 25.312 8.125 1 98.94 189 LEU B N 1
ATOM 3583 C CA . LEU B 1 189 ? -5.832 24.859 7.668 1 98.94 189 LEU B CA 1
ATOM 3584 C C . LEU B 1 189 ? -6.926 25.812 8.133 1 98.94 189 LEU B C 1
ATOM 3586 O O . LEU B 1 189 ? -7.801 26.188 7.348 1 98.94 189 LEU B O 1
ATOM 3590 N N . VAL B 1 190 ? -6.84 26.188 9.406 1 98.88 190 VAL B N 1
ATOM 3591 C CA . VAL B 1 190 ? -7.805 27.109 10 1 98.88 190 VAL B CA 1
ATOM 3592 C C . VAL B 1 190 ? -7.766 28.453 9.266 1 98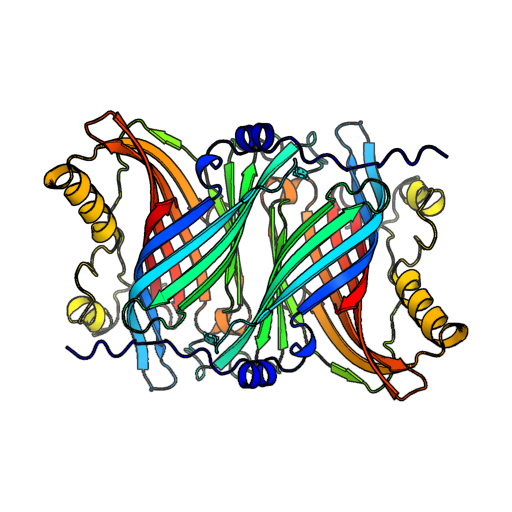.88 190 VAL B C 1
ATOM 3594 O O . VAL B 1 190 ? -8.812 29.047 8.984 1 98.88 190 VAL B O 1
ATOM 3597 N N . ASP B 1 191 ? -6.582 28.906 8.984 1 98.75 191 ASP B N 1
ATOM 3598 C CA . ASP B 1 191 ? -6.41 30.188 8.312 1 98.75 191 ASP B CA 1
ATOM 3599 C C . ASP B 1 191 ? -7.062 30.188 6.934 1 98.75 191 ASP B C 1
ATOM 3601 O O . ASP B 1 191 ? -7.633 31.188 6.496 1 98.75 191 ASP B O 1
ATOM 3605 N N . VAL B 1 192 ? -6.949 29.078 6.215 1 98.75 192 VAL B N 1
ATOM 3606 C CA . VAL B 1 192 ? -7.586 28.969 4.906 1 98.75 192 VAL B CA 1
ATOM 3607 C C . VAL B 1 192 ? -9.094 29.125 5.051 1 98.75 192 VAL B C 1
ATOM 3609 O O . VAL B 1 192 ? -9.727 29.859 4.293 1 98.75 192 VAL B O 1
ATOM 3612 N N . LEU B 1 193 ? -9.68 28.469 5.98 1 98.75 193 LEU B N 1
ATOM 3613 C CA . LEU B 1 193 ? -11.117 28.531 6.199 1 98.75 193 LEU B CA 1
ATOM 3614 C C . LEU B 1 193 ? -11.547 29.938 6.559 1 98.75 193 LEU B C 1
ATOM 3616 O O . LEU B 1 193 ? -12.562 30.438 6.055 1 98.75 193 LEU B O 1
ATOM 3620 N N . LYS B 1 194 ? -10.812 30.578 7.438 1 98.25 194 LYS B N 1
ATOM 3621 C CA . LYS B 1 194 ? -11.117 31.953 7.836 1 98.25 194 LYS B CA 1
ATOM 3622 C C . LYS B 1 194 ? -11.07 32.906 6.637 1 98.25 194 LYS B C 1
ATOM 3624 O O . LYS B 1 194 ? -11.953 33.75 6.473 1 98.25 194 LYS B O 1
ATOM 3629 N N . TYR B 1 195 ? -10.023 32.75 5.887 1 98.38 195 TYR B N 1
ATOM 3630 C CA . TYR B 1 195 ? -9.883 33.562 4.695 1 98.38 195 TYR B CA 1
ATOM 3631 C C . TYR B 1 195 ? -11.055 33.375 3.746 1 98.38 195 TYR B C 1
ATOM 3633 O O . TYR B 1 195 ? -11.617 34.344 3.225 1 98.38 195 TYR B O 1
ATOM 3641 N N . GLN B 1 196 ? -11.391 32.125 3.5 1 98.31 196 GLN B N 1
ATOM 3642 C CA . GLN B 1 196 ? -12.5 31.781 2.607 1 98.31 196 GLN B CA 1
ATOM 3643 C C . GLN B 1 196 ? -13.812 32.406 3.098 1 98.31 196 GLN B C 1
ATOM 3645 O O . GLN B 1 196 ? -14.602 32.906 2.303 1 98.31 196 GLN B O 1
ATOM 3650 N N . GLN B 1 197 ? -14.023 32.344 4.328 1 97.88 197 GLN B N 1
ATOM 3651 C CA . GLN B 1 197 ? -15.25 32.875 4.91 1 97.88 197 GLN B CA 1
ATOM 3652 C C . GLN B 1 197 ? -15.266 34.375 4.883 1 97.88 197 GLN B C 1
ATOM 3654 O O . GLN B 1 197 ? -16.219 35 4.395 1 97.88 197 GLN B O 1
ATOM 3659 N N . GLN B 1 198 ? -14.211 35.031 5.336 1 97.88 198 GLN B N 1
ATOM 3660 C CA . GLN B 1 198 ? -14.188 36.469 5.582 1 97.88 198 GLN B CA 1
ATOM 3661 C C . GLN B 1 198 ? -13.906 37.25 4.301 1 97.88 198 GLN B C 1
ATOM 3663 O O . GLN B 1 198 ? -14.477 38.312 4.074 1 97.88 198 GLN B O 1
ATOM 3668 N N . GLN B 1 199 ? -13.047 36.75 3.484 1 97.56 199 GLN B N 1
ATOM 3669 C CA . GLN B 1 199 ? -12.594 37.5 2.328 1 97.56 199 GLN B CA 1
ATOM 3670 C C . GLN B 1 199 ? -13.32 37.062 1.06 1 97.56 199 GLN B C 1
ATOM 3672 O O . GLN B 1 199 ? -13.539 37.875 0.15 1 97.56 199 GLN B O 1
ATOM 3677 N N . LEU B 1 200 ? -13.672 35.75 0.996 1 97.44 200 LEU B N 1
ATOM 3678 C CA . LEU B 1 200 ? -14.258 35.25 -0.242 1 97.44 200 LEU B CA 1
ATOM 3679 C C . LEU B 1 200 ? -15.75 35 -0.065 1 97.44 200 LEU B C 1
ATOM 3681 O O . LEU B 1 200 ? -16.438 34.594 -1.015 1 97.44 200 LEU B O 1
ATOM 3685 N N . GLU B 1 201 ? -16.25 35.094 1.104 1 97.81 201 GLU B N 1
ATOM 3686 C CA . GLU B 1 201 ? -17.656 34.906 1.437 1 97.81 201 GLU B CA 1
ATOM 3687 C C . GLU B 1 201 ? -18.109 33.469 1.123 1 97.81 201 GLU B C 1
ATOM 3689 O O . GLU B 1 201 ? -19.219 33.25 0.622 1 97.81 201 GLU B O 1
ATOM 3694 N N . LEU B 1 202 ? -17.219 32.562 1.24 1 98.44 202 LEU B N 1
ATOM 3695 C CA . LEU B 1 202 ? -17.547 31.156 1.108 1 98.44 202 LEU B CA 1
ATOM 3696 C C . LEU B 1 202 ? -17.984 30.578 2.449 1 98.44 202 LEU B C 1
ATOM 3698 O O . LEU B 1 202 ? -17.438 30.938 3.496 1 98.44 202 LEU B O 1
ATOM 3702 N N . LYS B 1 203 ? -18.938 29.688 2.352 1 97.94 203 LYS B N 1
ATOM 3703 C CA . LYS B 1 203 ? -19.406 28.984 3.545 1 97.94 203 LYS B CA 1
ATOM 3704 C C . LYS B 1 203 ? -19.234 27.484 3.408 1 97.94 203 LYS B C 1
ATOM 3706 O O . LYS B 1 203 ? -19.609 26.891 2.391 1 97.94 203 LYS B O 1
ATOM 3711 N N . VAL B 1 204 ? -18.641 26.906 4.395 1 98.62 204 VAL B N 1
ATOM 3712 C CA . VAL B 1 204 ? -18.656 25.453 4.438 1 98.62 204 VAL B CA 1
ATOM 3713 C C . VAL B 1 204 ? -20.031 24.969 4.93 1 98.62 204 VAL B C 1
ATOM 3715 O O . VAL B 1 204 ? -20.375 25.172 6.098 1 98.62 204 VAL B O 1
ATOM 3718 N N . VAL B 1 205 ? -20.75 24.234 4.137 1 98.5 205 VAL B N 1
ATOM 3719 C CA . VAL B 1 205 ? -22.125 23.891 4.488 1 98.5 205 VAL B CA 1
ATOM 3720 C C . VAL B 1 205 ? -22.172 22.469 5.039 1 98.5 205 VAL B C 1
ATOM 3722 O O . VAL B 1 205 ? -23.141 22.078 5.699 1 98.5 205 VAL B O 1
ATOM 3725 N N . SER B 1 206 ? -21.188 21.688 4.766 1 98.5 206 SER B N 1
ATOM 3726 C CA . SER B 1 206 ? -21.094 20.328 5.312 1 98.5 206 SER B CA 1
ATOM 3727 C C . SER B 1 206 ? -19.656 19.828 5.305 1 98.5 206 SER B C 1
ATOM 3729 O O . SER B 1 206 ? -18.844 20.25 4.484 1 98.5 206 SER B O 1
ATOM 3731 N N . THR B 1 207 ? -19.344 19 6.258 1 98.81 207 THR B N 1
ATOM 3732 C CA . THR B 1 207 ? -18.031 18.344 6.371 1 98.81 207 THR B CA 1
ATOM 3733 C C . THR B 1 207 ? -18.203 16.859 6.645 1 98.81 207 THR B C 1
ATOM 3735 O O . THR B 1 207 ? -18.969 16.469 7.527 1 98.81 207 THR B O 1
ATOM 3738 N N . THR B 1 208 ? -17.547 16 5.859 1 98.81 208 THR B N 1
ATOM 3739 C CA . THR B 1 208 ? -17.328 14.609 6.207 1 98.81 208 THR B CA 1
ATOM 3740 C C . THR B 1 208 ? -15.953 14.414 6.844 1 98.81 208 THR B C 1
ATOM 3742 O O . THR B 1 208 ? -14.938 14.766 6.246 1 98.81 208 THR B O 1
ATOM 3745 N N . ASN B 1 209 ? -15.93 13.922 8.062 1 98.88 209 ASN B N 1
ATOM 3746 C CA . ASN B 1 209 ? -14.695 13.656 8.797 1 98.88 209 ASN B CA 1
ATOM 3747 C C . ASN B 1 209 ? -14.219 12.219 8.594 1 98.88 209 ASN B C 1
ATOM 3749 O O . ASN B 1 209 ? -14.969 11.273 8.836 1 98.88 209 ASN B O 1
ATOM 3753 N N . LEU B 1 210 ? -12.977 12.07 8.203 1 98.88 210 LEU B N 1
ATOM 3754 C CA . LEU B 1 210 ? -12.398 10.742 7.996 1 98.88 210 LEU B CA 1
ATOM 3755 C C . LEU B 1 210 ? -11.164 10.547 8.867 1 98.88 210 LEU B C 1
ATOM 3757 O O . LEU B 1 210 ? -10.039 10.516 8.359 1 98.88 210 LEU B O 1
ATOM 3761 N N . PRO B 1 211 ? -11.344 10.375 10.164 1 98.69 211 PRO B N 1
ATOM 3762 C CA . PRO B 1 211 ? -10.195 10.062 11.016 1 98.69 211 PRO B CA 1
ATOM 3763 C C . PRO B 1 211 ? -9.727 8.617 10.875 1 98.69 211 PRO B C 1
ATOM 3765 O O . PRO B 1 211 ? -10.555 7.703 10.828 1 98.69 211 PRO B O 1
ATOM 3768 N N . VAL B 1 212 ? -8.445 8.422 10.797 1 98.69 212 VAL B N 1
ATOM 3769 C CA . VAL B 1 212 ? -7.871 7.082 10.789 1 98.69 212 VAL B CA 1
ATOM 3770 C C . VAL B 1 212 ? -6.613 7.051 11.656 1 98.69 212 VAL B C 1
ATOM 3772 O O . VAL B 1 212 ? -5.914 8.062 11.781 1 98.69 212 VAL B O 1
ATOM 3775 N N . SER B 1 213 ? -6.328 5.898 12.188 1 98.62 213 SER B N 1
ATOM 3776 C CA . SER B 1 213 ? -5.18 5.699 13.07 1 98.62 213 SER B CA 1
ATOM 3777 C C . SER B 1 213 ? -4.645 4.273 12.961 1 98.62 213 SER B C 1
ATOM 3779 O O . SER B 1 213 ? -5.402 3.336 12.711 1 98.62 213 SER B O 1
ATOM 3781 N N . THR B 1 214 ? -3.34 4.109 13.148 1 98.31 214 THR B N 1
ATOM 3782 C CA . THR B 1 214 ? -2.73 2.783 13.18 1 98.31 214 THR B CA 1
ATOM 3783 C C . THR B 1 214 ? -2.738 2.215 14.594 1 98.31 214 THR B C 1
ATOM 3785 O O . THR B 1 214 ? -2.318 1.076 14.812 1 98.31 214 THR B O 1
ATOM 3788 N N . GLN B 1 215 ? -3.156 2.922 15.609 1 92.88 215 GLN B N 1
ATOM 3789 C CA . GLN B 1 215 ? -3.107 2.51 17 1 92.88 215 GLN B CA 1
ATOM 3790 C C . GLN B 1 215 ? -4.203 1.497 17.328 1 92.88 215 GLN B C 1
ATOM 3792 O O . GLN B 1 215 ? -3.982 0.547 18.078 1 92.88 215 GLN B O 1
ATOM 3797 N N . ASP B 1 216 ? -5.344 1.701 16.891 1 80.06 216 ASP B N 1
ATOM 3798 C CA . ASP B 1 216 ? -6.473 0.853 17.266 1 80.06 216 ASP B CA 1
ATOM 3799 C C . ASP B 1 216 ? -6.469 -0.45 16.469 1 80.06 216 ASP B C 1
ATOM 3801 O O . ASP B 1 216 ? -6.637 -1.531 17.031 1 80.06 216 ASP B O 1
ATOM 3805 N N . SER B 1 217 ? -6.281 -0.349 15.211 1 85.56 217 SER B N 1
ATOM 3806 C CA . SER B 1 217 ? -6.207 -1.488 14.297 1 85.56 217 SER B CA 1
ATOM 3807 C C . SER B 1 217 ? -5.234 -1.226 13.156 1 85.56 217 SER B C 1
ATOM 3809 O O . SER B 1 217 ? -4.992 -0.073 12.789 1 85.56 217 SER B O 1
ATOM 3811 N N . GLY B 1 218 ? -4.656 -2.309 12.648 1 93.06 218 GLY B N 1
ATOM 3812 C CA . GLY B 1 218 ? -3.697 -2.186 11.57 1 93.06 218 GLY B CA 1
ATOM 3813 C C . GLY B 1 218 ? -2.26 -2.125 12.047 1 93.06 218 GLY B C 1
ATOM 3814 O O . GLY B 1 218 ? -1.812 -2.998 12.797 1 93.06 218 GLY B O 1
ATOM 3815 N N . GLY B 1 219 ? -1.56 -1.118 11.578 1 96.69 219 GLY B N 1
ATOM 3816 C CA . GLY B 1 219 ? -0.154 -1.01 11.938 1 96.69 219 GLY B CA 1
ATOM 3817 C C . GLY B 1 219 ? 0.724 -0.578 10.773 1 96.69 219 GLY B C 1
ATOM 3818 O O . GLY B 1 219 ? 0.221 -0.175 9.727 1 96.69 219 GLY B O 1
ATOM 3819 N N . ILE B 1 220 ? 1.991 -0.469 11.133 1 98 220 ILE B N 1
ATOM 3820 C CA . ILE B 1 220 ? 3.004 -0.105 10.148 1 98 220 ILE B CA 1
ATOM 3821 C C . ILE B 1 220 ? 4.055 -1.209 10.055 1 98 220 ILE B C 1
ATOM 3823 O O . ILE B 1 220 ? 4.605 -1.638 11.07 1 98 220 ILE B O 1
ATOM 3827 N N . ALA B 1 221 ? 4.285 -1.723 8.875 1 97.81 221 ALA B N 1
ATOM 3828 C CA . ALA B 1 221 ? 5.43 -2.588 8.609 1 97.81 221 ALA B CA 1
ATOM 3829 C C . ALA B 1 221 ? 6.582 -1.798 7.996 1 97.81 221 ALA B C 1
ATOM 3831 O O . ALA B 1 221 ? 6.406 -1.1 6.996 1 97.81 221 ALA B O 1
ATOM 3832 N N . ASN B 1 222 ? 7.742 -1.876 8.609 1 98.25 222 ASN B N 1
ATOM 3833 C CA . ASN B 1 222 ? 8.93 -1.149 8.188 1 98.25 222 ASN B CA 1
ATOM 3834 C C . ASN B 1 222 ? 10.047 -2.1 7.754 1 98.25 222 ASN B C 1
ATOM 3836 O O . ASN B 1 222 ? 10.203 -3.182 8.32 1 98.25 222 ASN B O 1
ATOM 3840 N N . ILE B 1 223 ? 10.859 -1.657 6.82 1 98.56 223 ILE B N 1
ATOM 3841 C CA . ILE B 1 223 ? 12.078 -2.414 6.555 1 98.56 223 ILE B CA 1
ATOM 3842 C C . ILE B 1 223 ? 13.023 -2.303 7.75 1 98.56 223 ILE B C 1
ATOM 3844 O O . ILE B 1 223 ? 12.93 -1.358 8.539 1 98.56 223 ILE B O 1
ATOM 3848 N N . PRO B 1 224 ? 13.969 -3.154 7.844 1 98.19 224 PRO B N 1
ATOM 3849 C CA . PRO B 1 224 ? 14.867 -3.193 9 1 98.19 224 PRO B CA 1
ATOM 3850 C C . PRO B 1 224 ? 15.641 -1.89 9.195 1 98.19 224 PRO B C 1
ATOM 3852 O O . PRO B 1 224 ? 15.867 -1.463 10.328 1 98.19 224 PRO B O 1
ATOM 3855 N N . PHE B 1 225 ? 16.094 -1.286 8.094 1 98.62 225 PHE B N 1
ATOM 3856 C CA . PHE B 1 225 ? 16.797 -0.014 8.219 1 98.62 225 PHE B CA 1
ATOM 3857 C C . PHE B 1 225 ? 15.953 0.995 8.992 1 98.62 225 PHE B C 1
ATOM 3859 O O . PHE B 1 225 ? 16.469 1.678 9.883 1 98.62 225 PHE B O 1
ATOM 3866 N N . ILE B 1 226 ? 14.664 1.153 8.672 1 98.56 226 ILE B N 1
ATOM 3867 C CA . ILE B 1 226 ? 13.766 2.109 9.312 1 98.56 226 ILE B CA 1
ATOM 3868 C C . ILE B 1 226 ? 13.586 1.742 10.781 1 98.56 226 ILE B C 1
ATOM 3870 O O . ILE B 1 226 ? 13.617 2.613 11.656 1 98.56 226 ILE B O 1
ATOM 3874 N N . VAL B 1 227 ? 13.414 0.488 11.039 1 97.94 227 VAL B N 1
ATOM 3875 C CA . VAL B 1 227 ? 13.219 0.024 12.406 1 97.94 227 VAL B CA 1
ATOM 3876 C C . VAL B 1 227 ? 14.406 0.457 13.273 1 97.94 227 VAL B C 1
ATOM 3878 O O . VAL B 1 227 ? 14.219 0.938 14.391 1 97.94 227 VAL B O 1
ATOM 3881 N N . GLN B 1 228 ? 15.555 0.422 12.75 1 98 228 GLN B N 1
ATOM 3882 C CA . GLN B 1 228 ? 16.75 0.651 13.555 1 98 228 GLN B CA 1
ATOM 3883 C C . GLN B 1 228 ? 17.109 2.133 13.602 1 98 228 GLN B C 1
ATOM 3885 O O . GLN B 1 228 ? 17.641 2.619 14.602 1 98 228 GLN B O 1
ATOM 3890 N N . ASN B 1 229 ? 16.828 2.863 12.516 1 98.75 229 ASN B N 1
ATOM 3891 C CA . ASN B 1 229 ? 17.422 4.191 12.375 1 98.75 229 ASN B CA 1
ATOM 3892 C C . ASN B 1 229 ? 16.391 5.289 12.602 1 98.75 229 ASN B C 1
ATOM 3894 O O . ASN B 1 229 ? 16.734 6.41 12.977 1 98.75 229 ASN B O 1
ATOM 3898 N N . ALA B 1 230 ? 15.172 5.039 12.312 1 98.44 230 ALA B N 1
ATOM 3899 C CA . ALA B 1 230 ? 14.078 6.004 12.422 1 98.44 230 ALA B CA 1
ATOM 3900 C C . ALA B 1 230 ? 12.727 5.301 12.43 1 98.44 230 ALA B C 1
ATOM 3902 O O . ALA B 1 230 ? 11.906 5.5 11.531 1 98.44 230 ALA B O 1
ATOM 3903 N N . ASP B 1 231 ? 12.461 4.625 13.469 1 98.44 231 ASP B N 1
ATOM 3904 C CA . ASP B 1 231 ? 11.312 3.732 13.547 1 98.44 231 ASP B CA 1
ATOM 3905 C C . ASP B 1 231 ? 10.008 4.508 13.445 1 98.44 231 ASP B C 1
ATOM 3907 O O . ASP B 1 231 ? 9.734 5.398 14.258 1 98.44 231 ASP B O 1
ATOM 3911 N N . ALA B 1 232 ? 9.219 4.246 12.398 1 98.5 232 ALA B N 1
ATOM 3912 C CA . ALA B 1 232 ? 7.867 4.797 12.297 1 98.5 232 ALA B CA 1
ATOM 3913 C C . ALA B 1 232 ? 6.871 3.951 13.086 1 98.5 232 ALA B C 1
ATOM 3915 O O . ALA B 1 232 ? 6.508 2.852 12.664 1 98.5 232 ALA B O 1
ATOM 3916 N N . THR B 1 233 ? 6.289 4.449 14.133 1 98 233 THR B N 1
ATOM 3917 C CA . THR B 1 233 ? 5.602 3.588 15.094 1 98 233 THR B CA 1
ATOM 3918 C C . THR B 1 233 ? 4.098 3.824 15.047 1 98 233 THR B C 1
ATOM 3920 O O . THR B 1 233 ? 3.314 2.949 15.422 1 98 233 THR B O 1
ATOM 3923 N N . GLU B 1 234 ? 3.764 5.012 14.57 1 98.12 234 GLU B N 1
ATOM 3924 C CA . GLU B 1 234 ? 2.352 5.379 14.633 1 98.12 234 GLU B CA 1
ATOM 3925 C C . GLU B 1 234 ? 2.01 6.441 13.594 1 98.12 234 GLU B C 1
ATOM 3927 O O . GLU B 1 234 ? 2.842 7.289 13.273 1 98.12 234 GLU B O 1
ATOM 3932 N N . MET B 1 235 ? 0.824 6.359 13.102 1 98.75 235 MET B N 1
ATOM 3933 C CA . MET B 1 235 ? 0.276 7.395 12.227 1 98.75 235 MET B CA 1
ATOM 3934 C C . MET B 1 235 ? -1.162 7.723 12.609 1 98.75 235 MET B C 1
ATOM 3936 O O . MET B 1 235 ? -1.97 6.824 12.844 1 98.75 235 MET B O 1
ATOM 3940 N N . ASN B 1 236 ? -1.47 8.953 12.766 1 98.56 236 ASN B N 1
ATOM 3941 C CA . ASN B 1 236 ? -2.811 9.5 12.938 1 98.56 236 ASN B CA 1
ATOM 3942 C C . ASN B 1 236 ? -3.119 10.57 11.891 1 98.56 236 ASN B C 1
ATOM 3944 O O . ASN B 1 236 ? -2.291 11.445 11.625 1 98.56 236 ASN B O 1
ATOM 3948 N N . ALA B 1 237 ? -4.281 10.453 11.328 1 98.75 237 ALA B N 1
ATOM 3949 C CA . ALA B 1 237 ? -4.664 11.445 10.328 1 98.75 237 ALA B CA 1
ATOM 3950 C C . ALA B 1 237 ? -6.168 11.703 10.359 1 98.75 237 ALA B C 1
ATOM 3952 O O . ALA B 1 237 ? -6.945 10.836 10.758 1 98.75 237 ALA B O 1
ATOM 3953 N N . ILE B 1 238 ? -6.543 12.812 9.992 1 98.88 238 ILE B N 1
ATOM 3954 C CA . ILE B 1 238 ? -7.93 13.133 9.672 1 98.88 238 ILE B CA 1
ATOM 3955 C C . ILE B 1 238 ? -8 13.852 8.328 1 98.88 238 ILE B C 1
ATOM 3957 O O . ILE B 1 238 ? -7.242 14.789 8.078 1 98.88 238 ILE B O 1
ATOM 3961 N N . PHE B 1 239 ? -8.82 13.383 7.484 1 98.94 239 PHE B N 1
ATOM 3962 C CA . PHE B 1 239 ? -9.203 14.062 6.254 1 98.94 239 PHE B CA 1
ATOM 3963 C C . PHE B 1 239 ? -10.602 14.664 6.379 1 98.94 239 PHE B C 1
ATOM 3965 O O . PHE B 1 239 ? -11.516 14.023 6.895 1 98.94 239 PHE B O 1
ATOM 3972 N N . TRP B 1 240 ? -10.75 15.875 5.953 1 98.94 240 TRP B N 1
ATOM 3973 C CA . TRP B 1 240 ? -12.055 16.547 5.926 1 98.94 240 TRP B CA 1
ATOM 3974 C C . TRP B 1 240 ? -12.492 16.828 4.492 1 98.94 240 TRP B C 1
ATOM 3976 O O . TRP B 1 240 ? -11.859 17.625 3.789 1 98.94 240 TRP B O 1
ATOM 3986 N N . ILE B 1 241 ? -13.531 16.156 4.129 1 98.94 241 ILE B N 1
ATOM 3987 C CA . ILE B 1 241 ? -14.18 16.531 2.879 1 98.94 241 ILE B CA 1
ATOM 3988 C C . ILE B 1 241 ? -15.203 17.641 3.143 1 98.94 241 ILE B C 1
ATOM 3990 O O . ILE B 1 241 ? -16.188 17.422 3.844 1 98.94 241 ILE B O 1
ATOM 3994 N N . GLU B 1 242 ? -15.016 18.766 2.504 1 98.88 242 GLU B N 1
ATOM 3995 C CA . GLU B 1 242 ? -15.828 19.953 2.809 1 98.88 242 GLU B CA 1
ATOM 3996 C C . GLU B 1 242 ? -16.578 20.438 1.575 1 98.88 242 GLU B C 1
ATOM 3998 O O . GLU B 1 242 ? -16 20.562 0.496 1 98.88 242 GLU B O 1
ATOM 4003 N N . THR B 1 243 ? -17.844 20.656 1.731 1 98.75 243 THR B N 1
ATOM 4004 C CA . THR B 1 243 ? -18.625 21.312 0.697 1 98.75 243 THR B CA 1
ATOM 4005 C C . THR B 1 243 ? -18.688 22.828 0.946 1 98.75 243 THR B C 1
ATOM 4007 O O . THR B 1 243 ? -19.219 23.266 1.959 1 98.75 243 THR B O 1
ATOM 4010 N N . LEU B 1 244 ? -18.156 23.578 0.058 1 98.69 244 LEU B N 1
ATOM 4011 C CA . LEU B 1 244 ? -18.188 25.031 0.129 1 98.69 244 LEU B CA 1
ATOM 4012 C C . LEU B 1 244 ? -19.281 25.594 -0.771 1 98.69 244 LEU B C 1
ATOM 4014 O O . LEU B 1 244 ? -19.484 25.109 -1.883 1 98.69 244 LEU B O 1
ATOM 4018 N N . GLN B 1 245 ? -19.906 26.562 -0.279 1 98.31 245 GLN B N 1
ATOM 4019 C CA . GLN B 1 245 ? -20.969 27.219 -1.028 1 98.31 245 GLN B CA 1
ATOM 4020 C C . GLN B 1 245 ? -20.656 28.703 -1.253 1 98.31 245 GLN B C 1
ATOM 4022 O O . GLN B 1 245 ? -20.25 29.406 -0.324 1 98.31 245 GLN B O 1
ATOM 4027 N N . ARG B 1 246 ? -20.906 29.125 -2.479 1 97.56 246 ARG B N 1
ATOM 4028 C CA . ARG B 1 246 ? -20.766 30.531 -2.848 1 97.56 246 ARG B CA 1
ATOM 4029 C C . ARG B 1 246 ? -22.047 31.312 -2.521 1 97.56 246 ARG B C 1
ATOM 4031 O O . ARG B 1 246 ? -23.078 30.703 -2.258 1 97.56 246 ARG B O 1
ATOM 4038 N N . PRO B 1 247 ? -21.906 32.562 -2.635 1 97.12 247 PRO B N 1
ATOM 4039 C CA . PRO B 1 247 ? -23.094 33.375 -2.396 1 97.12 247 PRO B CA 1
ATOM 4040 C C . PRO B 1 247 ? -24.219 33.062 -3.385 1 97.12 247 PRO B C 1
ATOM 4042 O O . PRO B 1 247 ? -25.406 33.156 -3.033 1 97.12 247 PRO B O 1
ATOM 4045 N N . ASP B 1 248 ? -23.938 32.656 -4.598 1 97.56 248 ASP B N 1
ATOM 4046 C CA . ASP B 1 248 ? -24.938 32.406 -5.613 1 97.56 248 ASP B CA 1
ATOM 4047 C C . ASP B 1 248 ? -25.547 31.016 -5.449 1 97.56 248 ASP B C 1
ATOM 4049 O O . ASP B 1 248 ? -26.391 30.609 -6.234 1 97.56 248 ASP B O 1
ATOM 4053 N N . GLY B 1 249 ? -25 30.25 -4.562 1 97.25 249 GLY B N 1
ATOM 4054 C CA . GLY B 1 249 ? -25.562 28.938 -4.262 1 97.25 249 GLY B CA 1
ATOM 4055 C C . GLY B 1 249 ? -24.766 27.797 -4.855 1 97.25 249 GLY B C 1
ATOM 4056 O O . GLY B 1 249 ? -24.938 26.641 -4.457 1 97.25 249 GLY B O 1
ATOM 4057 N N . SER B 1 250 ? -23.891 28.141 -5.781 1 97.75 250 SER B N 1
ATOM 4058 C CA . SER B 1 250 ? -23.078 27.094 -6.371 1 97.75 250 SER B CA 1
ATOM 4059 C C . SER B 1 250 ? -22.094 26.5 -5.352 1 97.75 250 SER B C 1
ATOM 4061 O O . SER B 1 250 ? -21.672 27.203 -4.426 1 97.75 250 SER B O 1
ATOM 4063 N N . GLN B 1 251 ? -21.797 25.203 -5.57 1 97.94 251 GLN B N 1
ATOM 4064 C CA . GLN B 1 251 ? -20.984 24.484 -4.582 1 97.94 251 GLN B CA 1
ATOM 4065 C C . GLN B 1 251 ? -19.766 23.828 -5.234 1 97.94 251 GLN B C 1
ATOM 4067 O O . GLN B 1 251 ? -19.766 23.594 -6.445 1 97.94 251 GLN B O 1
ATOM 4072 N N . PHE B 1 252 ? -18.703 23.656 -4.484 1 98.12 252 PHE B N 1
ATOM 4073 C CA . PHE B 1 252 ? -17.547 22.859 -4.883 1 98.12 252 PHE B CA 1
ATOM 4074 C C . PHE B 1 252 ? -16.938 22.156 -3.678 1 98.12 252 PHE B C 1
ATOM 4076 O O . PHE B 1 252 ? -17.297 22.453 -2.535 1 98.12 252 PHE B O 1
ATOM 4083 N N . LEU B 1 253 ? -16.031 21.234 -3.916 1 98.81 253 LEU B N 1
ATOM 4084 C CA . LEU B 1 253 ? -15.484 20.406 -2.844 1 98.81 253 LEU B CA 1
ATOM 4085 C C . LEU B 1 253 ? -14.047 20.812 -2.529 1 98.81 253 LEU B C 1
ATOM 4087 O O . LEU B 1 253 ? -13.266 21.109 -3.438 1 98.81 253 LEU B O 1
ATOM 4091 N N . GLN B 1 254 ? -13.773 20.859 -1.238 1 98.88 254 GLN B N 1
ATOM 4092 C CA . GLN B 1 254 ? -12.445 21.062 -0.669 1 98.88 254 GLN B CA 1
ATOM 4093 C C . GLN B 1 254 ? -12.047 19.906 0.233 1 98.88 254 GLN B C 1
ATOM 4095 O O . GLN B 1 254 ? -12.891 19.344 0.937 1 98.88 254 GLN B O 1
ATOM 4100 N N . LEU B 1 255 ? -10.797 19.5 0.146 1 98.94 255 LEU B N 1
ATOM 4101 C CA . LEU B 1 255 ? -10.211 18.469 1 1 98.94 255 LEU B CA 1
ATOM 4102 C C . LEU B 1 255 ? -9.086 19.047 1.854 1 98.94 255 LEU B C 1
ATOM 4104 O O . LEU B 1 255 ? -8.109 19.578 1.323 1 98.94 255 LEU B O 1
ATOM 4108 N N . GLN B 1 256 ? -9.242 19 3.125 1 98.94 256 GLN B N 1
ATOM 4109 C CA . GLN B 1 256 ? -8.133 19.297 4.031 1 98.94 256 GLN B CA 1
ATOM 4110 C C . GLN B 1 256 ? -7.715 18.062 4.809 1 98.94 256 GLN B C 1
ATOM 4112 O O . GLN B 1 256 ? -8.531 17.172 5.055 1 98.94 256 GLN B O 1
ATOM 4117 N N . TYR B 1 257 ? -6.48 17.984 5.152 1 98.94 257 TYR B N 1
ATOM 4118 C CA . TYR B 1 257 ? -6.074 16.906 6.047 1 98.94 257 TYR B CA 1
ATOM 4119 C C . TYR B 1 257 ? -4.926 17.344 6.945 1 98.94 257 TYR B C 1
ATOM 4121 O O . TYR B 1 257 ? -4.199 18.281 6.625 1 98.94 257 TYR B O 1
ATOM 4129 N N . THR B 1 258 ? -4.832 16.734 8.078 1 98.94 258 THR B N 1
ATOM 4130 C CA . THR B 1 258 ? -3.684 16.734 8.977 1 98.94 258 THR B CA 1
ATOM 4131 C C . THR B 1 258 ? -3.23 15.305 9.273 1 98.94 258 THR B C 1
ATOM 4133 O O . THR B 1 258 ? -4.059 14.406 9.43 1 98.94 258 THR B O 1
ATOM 4136 N N . GLN B 1 259 ? -1.978 15.086 9.219 1 98.88 259 GLN B N 1
ATOM 4137 C CA . GLN B 1 259 ? -1.392 13.781 9.516 1 98.88 259 GLN B CA 1
ATOM 4138 C C . GLN B 1 259 ? -0.16 13.922 10.406 1 98.88 259 GLN B C 1
ATOM 4140 O O . GLN B 1 259 ? 0.691 14.781 10.164 1 98.88 259 GLN B O 1
ATOM 4145 N N . THR B 1 260 ? -0.11 13.102 11.383 1 98.88 260 THR B N 1
ATOM 4146 C CA . THR B 1 260 ? 1.065 12.992 12.234 1 98.88 260 THR B CA 1
ATOM 4147 C C . THR B 1 260 ? 1.605 11.57 12.234 1 98.88 260 THR B C 1
ATOM 4149 O O . THR B 1 260 ? 0.869 10.625 12.523 1 98.88 260 THR B O 1
ATOM 4152 N N . VAL B 1 261 ? 2.812 11.414 11.898 1 98.81 261 VAL B N 1
ATOM 4153 C CA . VAL B 1 261 ? 3.559 10.172 12.055 1 98.81 261 VAL B CA 1
ATOM 4154 C C . VAL B 1 261 ? 4.578 10.32 13.18 1 98.81 261 VAL B C 1
ATOM 4156 O O . VAL B 1 261 ? 5.266 11.336 13.273 1 98.81 261 VAL B O 1
ATOM 4159 N N . LEU B 1 262 ? 4.66 9.359 14.031 1 98.75 262 LEU B N 1
ATOM 4160 C CA . LEU B 1 262 ? 5.68 9.367 15.078 1 98.75 262 LEU B CA 1
ATOM 4161 C C . LEU B 1 262 ? 6.902 8.555 14.656 1 98.75 262 LEU B C 1
ATOM 4163 O O . LEU B 1 262 ? 6.789 7.363 14.367 1 98.75 262 LEU B O 1
ATOM 4167 N N . LEU B 1 263 ? 8 9.203 14.625 1 98.81 263 LEU B N 1
ATOM 4168 C CA . LEU B 1 263 ? 9.289 8.578 14.375 1 98.81 263 LEU B CA 1
ATOM 4169 C C . LEU B 1 263 ? 10.102 8.477 15.656 1 98.81 263 LEU B C 1
ATOM 4171 O O . LEU B 1 263 ? 10.141 9.414 16.453 1 98.81 263 LEU B O 1
ATOM 4175 N N . VAL B 1 264 ? 10.734 7.379 15.828 1 98.75 264 VAL B N 1
ATOM 4176 C CA . VAL B 1 264 ? 11.5 7.18 17.047 1 98.75 264 VAL B CA 1
ATOM 4177 C C . VAL B 1 264 ? 12.953 6.867 16.703 1 98.75 264 VAL B C 1
ATOM 4179 O O . VAL B 1 264 ? 13.242 5.887 16.016 1 98.75 264 VAL B O 1
ATOM 4182 N N . PHE B 1 265 ? 13.805 7.652 17.156 1 98.25 265 PHE B N 1
ATOM 4183 C CA . PHE B 1 265 ? 15.242 7.402 17.125 1 98.25 265 PHE B CA 1
ATOM 4184 C C . PHE B 1 265 ? 15.953 8.18 18.219 1 98.25 265 PHE B C 1
ATOM 4186 O O . PHE B 1 265 ? 15.453 9.211 18.688 1 98.25 265 PHE B O 1
ATOM 4193 N N . ASP B 1 266 ? 17.078 7.641 18.766 1 96.5 266 ASP B N 1
ATOM 4194 C CA . ASP B 1 266 ? 17.891 8.203 19.844 1 96.5 266 ASP B CA 1
ATOM 4195 C C . ASP B 1 266 ? 17.047 8.414 21.094 1 96.5 266 ASP B C 1
ATOM 4197 O O . ASP B 1 266 ? 17.203 9.422 21.797 1 96.5 266 ASP B O 1
ATOM 4201 N N . GLU B 1 267 ? 16.078 7.582 21.281 1 96.62 267 GLU B N 1
ATOM 4202 C CA . GLU B 1 267 ? 15.227 7.543 22.469 1 96.62 267 GLU B CA 1
ATOM 4203 C C . GLU B 1 267 ? 14.312 8.758 22.531 1 96.62 267 GLU B C 1
ATOM 4205 O O . GLU B 1 267 ? 13.914 9.188 23.625 1 96.62 267 GLU B O 1
ATOM 4210 N N . ILE B 1 268 ? 14.07 9.312 21.406 1 97.94 268 ILE B N 1
ATOM 4211 C CA . ILE B 1 268 ? 13.18 10.461 21.297 1 97.94 268 ILE B CA 1
ATOM 4212 C C . ILE B 1 268 ? 12.055 10.148 20.312 1 97.94 268 ILE B C 1
ATOM 4214 O O . ILE B 1 268 ? 12.289 9.516 19.281 1 97.94 268 ILE B O 1
ATOM 4218 N N . ILE B 1 269 ? 10.859 10.555 20.594 1 98.38 269 ILE B N 1
ATOM 4219 C CA . ILE B 1 269 ? 9.703 10.508 19.703 1 98.38 269 ILE B CA 1
ATOM 4220 C C . ILE B 1 269 ? 9.586 11.828 18.938 1 98.38 269 ILE B C 1
ATOM 4222 O O . ILE B 1 269 ? 9.43 12.891 19.547 1 98.38 269 ILE B O 1
ATOM 4226 N N . TRP B 1 270 ? 9.695 11.781 17.672 1 98.5 270 TRP B N 1
ATOM 4227 C CA . TRP B 1 270 ? 9.664 12.953 16.797 1 98.5 270 TRP B CA 1
ATOM 4228 C C . TRP B 1 270 ? 8.375 12.992 15.984 1 98.5 270 TRP B C 1
ATOM 4230 O O . TRP B 1 270 ? 8.211 12.219 15.039 1 98.5 270 TRP B O 1
ATOM 4240 N N . PRO B 1 271 ? 7.445 13.906 16.297 1 98.69 271 PRO B N 1
ATOM 4241 C CA . PRO B 1 271 ? 6.258 14.039 15.445 1 98.69 271 PRO B CA 1
ATOM 4242 C C . PRO B 1 271 ? 6.582 14.586 14.055 1 98.69 271 PRO B C 1
ATOM 4244 O O . PRO B 1 271 ? 7.273 15.602 13.93 1 98.69 271 PRO B O 1
ATOM 4247 N N . HIS B 1 272 ? 6.246 13.891 13.062 1 98.81 272 HIS B N 1
ATOM 4248 C CA . HIS B 1 272 ? 6.27 14.297 11.664 1 98.81 272 HIS B CA 1
ATOM 4249 C C . HIS B 1 272 ? 4.887 14.727 11.188 1 98.81 272 HIS B C 1
ATOM 4251 O O . HIS B 1 272 ? 3.973 13.906 11.102 1 98.81 272 HIS B O 1
ATOM 4257 N N . VAL B 1 273 ? 4.688 16.016 10.859 1 98.88 273 VAL B N 1
ATOM 4258 C CA . VAL B 1 273 ? 3.354 16.547 10.617 1 98.88 273 VAL B CA 1
ATOM 4259 C C . VAL B 1 273 ? 3.242 17.031 9.18 1 98.88 273 VAL B C 1
ATOM 4261 O O . VAL B 1 273 ? 4.113 17.766 8.695 1 98.88 273 VAL B O 1
ATOM 4264 N N . SER B 1 274 ? 2.244 16.641 8.508 1 98.88 274 SER B N 1
ATOM 4265 C CA . SER B 1 274 ? 1.855 17.125 7.184 1 98.88 274 SER B CA 1
ATOM 4266 C C . SER B 1 274 ? 0.424 17.656 7.188 1 98.88 274 SER B C 1
ATOM 4268 O O . SER B 1 274 ? -0.462 17.047 7.797 1 98.88 274 SER B O 1
ATOM 4270 N N . VAL B 1 275 ? 0.194 18.781 6.578 1 98.94 275 VAL B N 1
ATOM 4271 C CA . VAL B 1 275 ? -1.136 19.359 6.426 1 98.94 275 VAL B CA 1
ATOM 4272 C C . VAL B 1 275 ? -1.312 19.875 4.996 1 98.94 275 VAL B C 1
ATOM 4274 O O . VAL B 1 275 ? -0.341 20.281 4.348 1 98.94 275 VAL B O 1
ATOM 4277 N N . ALA B 1 276 ? -2.559 19.875 4.531 1 98.94 276 ALA B N 1
ATOM 4278 C CA . ALA B 1 276 ? -2.779 20.422 3.195 1 98.94 276 ALA B CA 1
ATOM 4279 C C . ALA B 1 276 ? -4.25 20.766 2.98 1 98.94 276 ALA B C 1
ATOM 4281 O O . ALA B 1 276 ? -5.125 20.266 3.682 1 98.94 276 ALA B O 1
ATOM 4282 N N . THR B 1 277 ? -4.484 21.672 2.113 1 98.94 277 THR B N 1
ATOM 4283 C CA . THR B 1 277 ? -5.777 22.047 1.555 1 98.94 277 THR B CA 1
ATOM 4284 C C . THR B 1 277 ? -5.793 21.844 0.043 1 98.94 277 THR B C 1
ATOM 4286 O O . THR B 1 277 ? -4.965 22.391 -0.676 1 98.94 277 THR B O 1
ATOM 4289 N N . LEU B 1 278 ? -6.719 21.062 -0.416 1 98.94 278 LEU B N 1
ATOM 4290 C CA . LEU B 1 278 ? -6.832 20.766 -1.838 1 98.94 278 LEU B CA 1
ATOM 4291 C C . LEU B 1 278 ? -8.234 21.078 -2.354 1 98.94 278 LEU B C 1
ATOM 4293 O O . LEU B 1 278 ? -9.188 21.109 -1.58 1 98.94 278 LEU B O 1
ATOM 4297 N N . ILE B 1 279 ? -8.352 21.281 -3.609 1 98.81 279 ILE B N 1
ATOM 4298 C CA . ILE B 1 279 ? -9.617 21.484 -4.309 1 98.81 279 ILE B CA 1
ATOM 4299 C C . ILE B 1 279 ? -9.797 20.391 -5.363 1 98.81 279 ILE B C 1
ATOM 4301 O O . ILE B 1 279 ? -8.836 19.984 -6.012 1 98.81 279 ILE B O 1
ATOM 4305 N N . LYS B 1 280 ? -11.031 20.016 -5.527 1 98.19 280 LYS B N 1
ATOM 4306 C CA . LYS B 1 280 ? -11.336 19.031 -6.555 1 98.19 280 LYS B CA 1
ATOM 4307 C C . LYS B 1 280 ? -11.406 19.672 -7.934 1 98.19 280 LYS B C 1
ATOM 4309 O O . LYS B 1 280 ? -12.047 20.719 -8.109 1 98.19 280 LYS B O 1
ATOM 4314 N N . ARG B 1 281 ? -10.734 19.078 -8.898 1 93.31 281 ARG B N 1
ATOM 4315 C CA . ARG B 1 281 ? -10.727 19.594 -10.266 1 93.31 281 ARG B CA 1
ATOM 4316 C C . ARG B 1 281 ? -11.266 18.562 -11.25 1 93.31 281 ARG B C 1
ATOM 4318 O O . ARG B 1 281 ? -11.148 17.344 -11.016 1 93.31 281 ARG B O 1
#

Sequence (562 aa):
MNLSQFQRASAPLSQSLDHLGPLAELSGHWTGHGYNMIAVPDHQNGQIFRLIVNATTETIDFNPIGGPVPNRGSKQNDIFLYGLTYLQQVSDAATGEGIHIEPGIWLNVPATAAPQDPPTIVRQATIPHGDSLLAQGQASAEARAPNIAPVSTMPTRVDGKPLPLGYTDPYLNGKFPPGFDMQNPNQALVDVLKYQQQQLELKVVSTTNLPVSTQDSGGIANIPFIVQNADATEMNAIFWIETLQRPDGSQFLQLQYTQTVLLVFDEIIWPHVSVATLIKRMNLSQFQRASAPLSQSLDHLGPLAELSGHWTGHGYNMIAVPDHQNGQIFRLIVNATTETIDFNPIGGPVPNRGSKQNDIFLYGLTYLQQVSDAATGEGIHIEPGIWLNVPATAAPQDPPTIVRQATIPHGDSLLAQGQASAEARAPNIAPVSTMPTRVDGKPLPLGYTDPYLNGKFPPGFDMQNPNQALVDVLKYQQQQLELKVVSTTNLPVSTQDSGGIANIPFIVQNADATEMNAIFWIETLQRPDGSQFLQLQYTQTVLLVFDEIIWPHVSVATLIKR

Radius of gyration: 24.8 Å; Cα contacts (8 Å, |Δi|>4): 1548; chains: 2; bounding box: 53×76×66 Å

InterPro domains:
  IPR012674 Calycin [G3DSA:2.40.128.20] (17-158)
  IPR012674 Calycin [SSF50814] (18-160)
  IPR047975 Heme-binding protein, predicted [NF040572] (20-280)

Secondary structure (DSSP, 8-state):
------------HHHHHHHTGGGGGG-EEEEEEEEEEEEEEEGGGTEEEEEEEEEEEEEEEEEE-SS-EEEP-SSS--EEEEEEEEEEEEEETTT--EEEEEEEEEEEE--EETTEE--EEEEEEEETTTEEEEEEE--EEESS-----------EETTSPPPPTTTTHHHHH----TT--TT-TTHHHHHHHHHHHHTT--EEEEEEEEEEEEEEEEEEEE-HHHHHHSEEEEEEEEEEEEEEE-TTS-EEEEEEEEEEEEEEETTEEEEEEEEEEEEE-/------------HHHHHHHTGGGGGG-EEEEEEEEEEEEEEEGGGTEEEEEEEEEEEEEEEEEE-SS-EEEP-SSS--EEEEEEEEEEEEEETTT--EEEEEEEEEEEE--EETTEE--EEEEEEEETTTEEEEEEE--EEESS-----------EETTSPPPPTTTTHHHHH----TT--TT-TTHHHHHHHHHHHHTT--EEEEEEEEEEETTTS-EEEE-HHHHHHSEEEEEEEEEEEEEEE-TTS-EEEEEEEEEEEEEEETTEEEEEEEEEEEEE-

Foldseek 3Di:
DPPPPVPPDLDDPVVLLVQQPLCSVVAAKKKWKWKWWFWAQDVVVPDGTDIDIAIKIKMKHWAWPSDWDWDCDPVDHIWTKTKIWMWMWMAGPPPRHTDWIKIWMKIWTDQDVVPGDHTKIWTWIDTVQFKTWIWMGHKDKDQFDDDFDFDAQDKAFLVRDDDDPPSCCCLVPPDHDPLADNGGRCVSVVVVQVCCCPVVVKTFGMKMKHKIKVVPDIWMDGDPVCVARKPFGMKIKIKIWTWIAHPVGDIFIKIKMKMWIWIDDPRMTGTIIMIIMITGD/DPPPPPPPDLDPPVVLLVQQPLCSVVAAKKKWKWKWWFWAQDVVVPDGTDIDIAIKIKMKHWAWPSDWDWDCDPVDHIWTKTKIWMWMWMAGPPPRHTDWIKIWMKIWTDQDVVPGDHTKIWTWIDTVQFKTWIWMGHKDKDQFDDDFDFDAQDKAFLVRDDDDPPPCCCLVPPDHDPLADNGGRCVSVVVVQVCCCPVVVKTFGMKMKHKIKVVPDIWMDGDPVCVARKPFGMKIKIKIWTWIAHPVGDIFIKIKMKMWIWIDDPRMTGTIIMIIMITGD

Nearest PDB structures (foldseek):
  3qq2-assembly1_A-2  TM=1.902E-01  e=1.142E-02  Bordetella pertussis
  4aui-assembly1_C  TM=1.710E-01  e=7.108E-02  Neisseria gonorrhoeae
  3wi4-assembly1_A  TM=1.634E-01  e=3.421E-02  Neisseria meningitidis MC58
  3t20-assembly1_A  TM=1.325E-01  e=7.429E+00  Pseudomonas aeruginosa
  3qq2-assembly1_A-2  TM=1.902E-01  e=1.137E-02  Bordetella pertussis

pLDDT: mean 93.69, std 14.96, range [22.02, 98.94]

Organism: Chromobacterium violaceum (strain ATCC 12472 / DSM 30191 / JCM 1249 / CCUG 213 / NBRC 12614 / NCIMB 9131 / NCTC 9757 / MK) (NCBI:txid243365)